Protein AF-0000000080637603 (afdb_homodimer)

Radius of gyration: 27.34 Å; Cα contacts (8 Å, |Δi|>4): 1068; chains: 2; bounding box: 61×84×50 Å

Sequence (676 aa):
MRGWVRVLRWGLFMALTVFFVWGAVLVGAAEVSPPRVWAALLRLLREGLPGPSRLGVTDRILLYVRLPRVLLAFLSGAVLAGAGAVYQGVFRNPMADPYVLGVSAGGALGTATAVFVLPGEWLPLSMMVGAFTGGAAALLLVYGIAGSVRSTATETLLLSGISVSLFLSALLSLLLTFVRDRVGSLVFWMMGSFSTADWDKVGVALGLVLGEVLLVVPWVRDLDVLSMGDETAVGLGVRVVRVRLYLLLVVSLAASGVVALCGPVGFVGLVVPHMVRRLLGARHVRVFTGGLWLGGMVMVAADTLARVALSPSELPVGVVTALVGVPFFVYLLRWRRGMRGWVRVLRWGLFMALTVFFVWGAVLVGAAEVSPPRVWAALLRLLREGLPGPSRLGVTDRILLYVRLPRVLLAFLSGAVLAGAGAVYQGVFRNPMADPYVLGVSAGGALGTATAVFVLPGEWLPLSMMVGAFTGGAAALLLVYGIAGSVRSTATETLLLSGISVSLFLSALLSLLLTFVRDRVGSLVFWMMGSFSTADWDKVGVALGLVLGEVLLVVPWVRDLDVLSMGDETAVGLGVRVVRVRLYLLLVVSLAASGVVALCGPVGFVGLVVPHMVRRLLGARHVRVFTGGLWLGGMVMVAADTLARVALSPSELPVGVVTALVGVPFFVYLLRWRRG

Solvent-accessible surface area (backbone atoms only — not comparable to full-atom values): 32691 Å² total; per-residue (Å²): 131,63,71,63,61,54,52,50,51,50,52,49,51,51,52,48,38,51,48,47,54,55,53,43,56,51,57,61,96,62,89,52,59,68,66,58,55,50,52,50,50,49,42,34,74,72,71,40,84,71,65,66,86,82,43,57,71,66,54,35,44,46,64,57,42,40,43,24,23,48,51,35,32,22,37,42,20,14,40,34,3,27,26,5,32,50,39,17,31,70,56,66,31,79,80,31,40,59,50,51,42,10,24,48,33,18,15,51,33,21,24,52,48,22,57,71,74,41,63,70,92,51,32,70,60,36,28,26,50,19,9,27,51,22,7,47,47,28,42,52,48,21,51,61,68,36,52,88,58,74,84,66,40,58,63,40,39,48,52,28,4,49,46,48,25,53,39,36,44,23,51,34,53,51,52,42,72,74,39,56,92,48,34,43,62,51,54,52,43,56,27,9,45,58,86,82,36,30,66,69,58,32,52,53,38,50,50,41,38,52,49,50,49,68,71,42,61,84,44,29,66,56,37,50,39,43,58,68,30,66,69,57,18,44,72,72,66,42,60,60,70,61,53,45,52,50,52,51,50,55,36,42,47,41,45,13,47,40,28,27,71,28,27,41,61,55,46,47,16,35,49,34,22,54,53,27,29,72,72,71,35,78,54,41,61,49,17,30,58,45,5,29,52,51,14,9,39,50,33,32,51,34,43,46,46,16,49,55,74,50,63,89,48,65,49,41,29,20,33,46,32,31,62,53,34,37,61,50,51,50,50,53,59,56,50,69,74,102,132,63,68,64,60,53,51,50,52,50,50,47,51,50,53,48,39,52,50,47,54,54,54,42,58,48,56,60,95,60,88,52,58,68,66,58,53,51,51,50,52,51,42,35,74,73,72,39,84,72,64,65,89,82,42,56,72,67,54,35,44,45,64,57,40,38,44,23,23,46,52,37,31,22,36,43,20,13,40,34,3,28,24,5,32,50,40,18,30,69,56,65,30,78,80,32,41,59,49,51,42,10,25,49,33,17,14,50,33,21,24,52,48,23,58,70,72,42,63,69,93,50,31,69,60,36,28,26,52,19,9,28,51,21,8,46,47,28,41,52,50,22,50,62,69,37,52,86,59,77,83,68,41,56,62,41,39,50,52,29,4,49,47,48,24,52,38,34,44,24,52,35,53,52,52,43,73,76,39,56,92,48,36,44,62,51,56,53,41,56,26,8,46,57,88,83,37,30,67,68,56,31,52,52,36,49,50,41,39,50,49,48,48,69,70,42,60,85,44,29,66,57,36,51,38,42,57,68,32,67,68,56,18,44,71,74,66,42,60,60,69,61,54,45,52,49,53,51,50,54,35,40,46,42,45,12,47,40,27,26,71,27,26,43,61,53,46,46,16,33,51,34,23,55,51,27,29,73,73,71,35,78,54,41,62,48,16,30,58,46,6,29,52,52,12,10,40,51,33,32,53,32,43,44,47,16,49,54,75,49,62,90,48,64,49,42,28,21,33,46,32,30,62,54,35,36,59,51,50,50,50,55,58,57,51,69,73,100

InterPro domains:
  IPR000522 ABC transporter, permease protein, BtuC-like [PF01032] (17-334)
  IPR000522 ABC transporter, permease protein, BtuC-like [PTHR30472] (9-336)
  IPR037294 ABC transporter, BtuC-like [G3DSA:1.10.3470.10] (5-338)
  IPR037294 ABC transporter, BtuC-like [SSF81345] (5-334)

Organism: Winmispira thermophila (strain ATCC 700085 / DSM 6578 / Z-1203) (NCBI:txid869211)

Secondary structure (DSSP, 8-state):
--HHHHHHHHHHHHHHHHHHHHHHHH-SSS---HHHHHHHHHHHHHH----GGGS-HHHHHIIIIIHHHHHHHHHHHHHHHHHHHHHHHHHT-TT--TTTTSHHHHHHHHHHHHHHHS-STTHHHHHHHHHHHHHHHHHHHHHHHHTT--SSHHHHHHHHHHHHHHHHHHHHHHHHTT-GGGHHHHHHHTT---TT--HHHHHHHHHHHHHHHHHHGGGHHHHHHHTT-HHHHHHTT--HHHHHHHHHHHHHHHHHHHHHHH----SHHHHHHHHHHHHH-S-HHHHHHHHHHHHHHHHHHHHHHHHHTTTTSPPPHHHHHHHHHHHHHHHHHHHTT-/--HHHHHHHHHHHHHHHHHHHHHHHH-SSS---HHHHHHHHHHHHHH----GGGS-HHHHHIIIIIHHHHHHHHHHHHHHHHHHHHHHHHHT-TT--TTTTSHHHHHHHHHHHHHHHS-STTHHHHHHHHHHHHHHHHHHHHHHHHTT--SSHHHHHHHHHHHHHHHHHHHHHHHHTT-GGGHHHHHHHTT---TT--HHHHHHHHHHHHHHHHHHGGGHHHHHHHTT-HHHHHHTT--HHHHHHHHHHHHHHHHHHHHHHH----SHHHHHHHHHHHHH-S-HHHHHHHHHHHHHHHHHHHHHHHHHTTTTSPPPHHHHHHHHHHHHHHHHHHHTT-

Structure (mmCIF, N/CA/C/O backbone):
data_AF-0000000080637603-model_v1
#
loop_
_entity.id
_entity.type
_entity.pdbx_description
1 polymer 'ABC-type transporter, integral membrane subunit'
#
loop_
_atom_site.group_PDB
_atom_site.id
_atom_site.type_symbol
_atom_site.label_atom_id
_atom_site.label_alt_id
_atom_site.label_comp_id
_atom_site.label_asym_id
_atom_site.label_entity_id
_atom_site.label_seq_id
_atom_site.pdbx_PDB_ins_code
_atom_site.Cartn_x
_atom_site.Cartn_y
_atom_site.Cartn_z
_atom_site.occupancy
_atom_site.B_iso_or_equiv
_atom_site.auth_seq_id
_atom_site.auth_comp_id
_atom_site.auth_asym_id
_atom_site.auth_atom_id
_atom_site.pdbx_PDB_model_num
ATOM 1 N N . MET A 1 1 ? 23.235 35.554 2.153 1 45.98 1 MET A N 1
ATOM 2 C CA . MET A 1 1 ? 21.875 36.077 2.064 1 45.98 1 MET A CA 1
ATOM 3 C C . MET A 1 1 ? 21.53 36.909 3.295 1 45.98 1 MET A C 1
ATOM 5 O O . MET A 1 1 ? 21.708 36.455 4.426 1 45.98 1 MET A O 1
ATOM 9 N N . ARG A 1 2 ? 21.39 38.145 3.18 1 58.28 2 ARG A N 1
ATOM 10 C CA . ARG A 1 2 ? 21.393 39.143 4.244 1 58.28 2 ARG A CA 1
ATOM 11 C C . ARG A 1 2 ? 20.224 38.927 5.2 1 58.28 2 ARG A C 1
ATOM 13 O O . ARG A 1 2 ? 19.186 38.39 4.808 1 58.28 2 ARG A O 1
ATOM 20 N N . GLY A 1 3 ? 20.336 38.914 6.416 1 59.1 3 GLY A N 1
ATOM 21 C CA . GLY A 1 3 ? 19.431 38.803 7.549 1 59.1 3 GLY A CA 1
ATOM 22 C C . GLY A 1 3 ? 18.051 39.365 7.267 1 59.1 3 GLY A C 1
ATOM 23 O O . GLY A 1 3 ? 17.041 38.756 7.626 1 59.1 3 GLY A O 1
ATOM 24 N N . TRP A 1 4 ? 17.886 40.379 6.621 1 61.03 4 TRP A N 1
ATOM 25 C CA . TRP A 1 4 ? 16.619 41.047 6.345 1 61.03 4 TRP A CA 1
ATOM 26 C C . TRP A 1 4 ? 15.784 40.243 5.354 1 61.03 4 TRP A C 1
ATOM 28 O O . TRP A 1 4 ? 14.555 40.209 5.453 1 61.03 4 TRP A O 1
ATOM 38 N N . VAL A 1 5 ? 16.408 39.66 4.398 1 62.67 5 VAL A N 1
ATOM 39 C CA . VAL A 1 5 ? 15.712 38.846 3.407 1 62.67 5 VAL A CA 1
ATOM 40 C C . VAL A 1 5 ? 15.073 37.637 4.087 1 62.67 5 VAL A C 1
ATOM 42 O O . VAL A 1 5 ? 13.971 37.222 3.722 1 62.67 5 VAL A O 1
ATOM 45 N N . ARG A 1 6 ? 15.792 37.303 5.114 1 71.39 6 ARG A N 1
ATOM 46 C CA . ARG A 1 6 ? 15.257 36.182 5.881 1 71.39 6 ARG A CA 1
ATOM 47 C C . ARG A 1 6 ? 14.002 36.59 6.644 1 71.39 6 ARG A C 1
ATOM 49 O O . ARG A 1 6 ? 13.019 35.846 6.676 1 71.39 6 ARG A O 1
ATOM 56 N N . VAL A 1 7 ? 13.992 37.742 7.204 1 66.4 7 VAL A N 1
ATOM 57 C CA . VAL A 1 7 ? 12.848 38.249 7.954 1 66.4 7 VAL A CA 1
ATOM 58 C C . VAL A 1 7 ? 11.673 38.486 7.008 1 66.4 7 VAL A C 1
ATOM 60 O O . VAL A 1 7 ? 10.527 38.177 7.343 1 66.4 7 VAL A O 1
ATOM 63 N N . LEU A 1 8 ? 11.913 38.944 5.879 1 70.25 8 LEU A N 1
ATOM 64 C CA . LEU A 1 8 ? 10.876 39.208 4.887 1 70.25 8 LEU A CA 1
ATOM 65 C C . LEU A 1 8 ? 10.24 37.908 4.406 1 70.25 8 LEU A C 1
ATOM 67 O O . LEU A 1 8 ? 9.024 37.841 4.213 1 70.25 8 LEU A O 1
ATOM 71 N N . ARG A 1 9 ? 11.073 36.969 4.246 1 75.59 9 ARG A N 1
ATOM 72 C CA . ARG A 1 9 ? 10.554 35.682 3.795 1 75.59 9 ARG A CA 1
ATOM 73 C C . ARG A 1 9 ? 9.637 35.063 4.844 1 75.59 9 ARG A C 1
ATOM 75 O O . ARG A 1 9 ? 8.563 34.553 4.516 1 75.59 9 ARG A O 1
ATOM 82 N N . TRP A 1 10 ? 10.007 35.223 6.028 1 76.74 10 TRP A N 1
ATOM 83 C CA . TRP A 1 10 ? 9.188 34.695 7.114 1 76.74 10 TRP A CA 1
ATOM 84 C C . TRP A 1 10 ? 7.892 35.486 7.253 1 76.74 10 TRP A C 1
ATOM 86 O O . TRP A 1 10 ? 6.829 34.911 7.5 1 76.74 10 TRP A O 1
ATOM 96 N N . GLY A 1 11 ? 8.048 36.79 7.146 1 74.16 11 GLY A N 1
ATOM 97 C CA . GLY A 1 11 ? 6.86 37.628 7.159 1 74.16 11 GLY A CA 1
ATOM 98 C C . GLY A 1 11 ? 5.876 37.283 6.057 1 74.16 11 GLY A C 1
ATOM 99 O O . GLY A 1 11 ? 4.666 37.238 6.29 1 74.16 11 GLY A O 1
ATOM 100 N N . LEU A 1 12 ? 6.42 37.014 4.942 1 74.82 12 LEU A N 1
ATOM 101 C CA . LEU A 1 12 ? 5.59 36.627 3.806 1 74.82 12 LEU A CA 1
ATOM 102 C C . LEU A 1 12 ? 4.931 35.274 4.05 1 74.82 12 LEU A C 1
ATOM 104 O O . LEU A 1 12 ? 3.755 35.084 3.73 1 74.82 12 LEU A O 1
ATOM 108 N N . PHE A 1 13 ? 5.699 34.45 4.671 1 75.41 13 PHE A N 1
ATOM 109 C CA . PHE A 1 13 ? 5.163 33.129 4.98 1 75.41 13 PHE A CA 1
ATOM 110 C C . PHE A 1 13 ? 4.002 33.232 5.962 1 75.41 13 PHE A C 1
ATOM 112 O O . PHE A 1 13 ? 2.973 32.577 5.785 1 75.41 13 PHE A O 1
ATOM 119 N N . MET A 1 14 ? 4.123 34.094 6.889 1 75 14 MET A N 1
ATOM 120 C CA . MET A 1 14 ? 3.074 34.288 7.886 1 75 14 MET A CA 1
ATOM 121 C C . MET A 1 14 ? 1.843 34.936 7.26 1 75 14 MET A C 1
ATOM 123 O O . MET A 1 14 ? 0.713 34.538 7.549 1 75 14 MET A O 1
ATOM 127 N N . ALA A 1 15 ? 2.123 35.931 6.444 1 78.81 15 ALA A N 1
ATOM 128 C CA . ALA A 1 15 ? 1.02 36.615 5.773 1 78.81 15 ALA A CA 1
ATOM 129 C C . ALA A 1 15 ? 0.254 35.659 4.864 1 78.81 15 ALA A C 1
ATOM 131 O O . ALA A 1 15 ? -0.979 35.69 4.818 1 78.81 15 ALA A O 1
ATOM 132 N N . LEU A 1 16 ? 0.964 34.824 4.222 1 81.04 16 LEU A N 1
ATOM 133 C CA . LEU A 1 16 ? 0.345 33.847 3.333 1 81.04 16 LEU A CA 1
ATOM 134 C C . LEU A 1 16 ? -0.478 32.836 4.125 1 81.04 16 LEU A C 1
ATOM 136 O O . LEU A 1 16 ? -1.546 32.412 3.678 1 81.04 16 LEU A O 1
ATOM 140 N N . THR A 1 17 ? 0.026 32.519 5.24 1 80.28 17 THR A N 1
ATOM 141 C CA . THR A 1 17 ? -0.702 31.599 6.107 1 80.28 17 THR A CA 1
ATOM 142 C C . THR A 1 17 ? -2.053 32.186 6.506 1 80.28 17 THR A C 1
ATOM 144 O O . THR A 1 17 ? -3.08 31.51 6.42 1 80.28 17 THR A O 1
ATOM 147 N N . VAL A 1 18 ? -2.002 33.447 6.928 1 76.53 18 VAL A N 1
ATOM 148 C CA . VAL A 1 18 ? -3.226 34.129 7.336 1 76.53 18 VAL A CA 1
ATOM 149 C C . VAL A 1 18 ? -4.192 34.205 6.156 1 76.53 18 VAL A C 1
ATOM 151 O O . VAL A 1 18 ? -5.394 33.976 6.314 1 76.53 18 VAL A O 1
ATOM 154 N N . PHE A 1 19 ? -3.628 34.45 5.044 1 78.06 19 PHE A N 1
ATOM 155 C CA . PHE A 1 19 ? -4.43 34.538 3.829 1 78.06 19 PHE A CA 1
ATOM 156 C C . PHE A 1 19 ? -5.088 33.199 3.517 1 78.06 19 PHE A C 1
ATOM 158 O O . PHE A 1 19 ? -6.282 33.145 3.213 1 78.06 19 PHE A O 1
ATOM 165 N N . PHE A 1 20 ? -4.411 32.132 3.649 1 78.25 20 PHE A N 1
ATOM 166 C CA . PHE A 1 20 ? -4.937 30.811 3.323 1 78.25 20 PHE A CA 1
ATOM 167 C C . PHE A 1 20 ? -5.977 30.375 4.347 1 78.25 20 PHE A C 1
ATOM 169 O O . PHE A 1 20 ? -7.018 29.823 3.986 1 78.25 20 PHE A O 1
ATOM 176 N N . VAL A 1 21 ? -5.698 30.661 5.541 1 79.27 21 VAL A N 1
ATOM 177 C CA . VAL A 1 21 ? -6.628 30.286 6.6 1 79.27 21 VAL A CA 1
ATOM 178 C C . VAL A 1 21 ? -7.915 31.097 6.469 1 79.27 21 VAL A C 1
ATOM 180 O O . VAL A 1 21 ? -9.014 30.539 6.498 1 79.27 21 VAL A O 1
ATOM 183 N N . TRP A 1 22 ? -7.699 32.379 6.277 1 77.8 22 TRP A N 1
ATOM 184 C CA . TRP A 1 22 ? -8.841 33.273 6.12 1 77.8 22 TRP A CA 1
ATOM 185 C C . TRP A 1 22 ? -9.654 32.905 4.883 1 77.8 22 TRP A C 1
ATOM 187 O O . TRP A 1 22 ? -10.882 32.807 4.946 1 77.8 22 TRP A O 1
ATOM 197 N N . GLY A 1 23 ? -9.032 32.711 3.796 1 80.09 23 GLY A N 1
ATOM 198 C CA . GLY A 1 23 ? -9.704 32.338 2.562 1 80.09 23 GLY A CA 1
ATOM 199 C C . GLY A 1 23 ? -10.451 31.021 2.664 1 80.09 23 GLY A C 1
ATOM 200 O O . GLY A 1 23 ? -11.544 30.877 2.113 1 80.09 23 GLY A O 1
ATOM 201 N N . ALA A 1 24 ? -9.908 30.155 3.404 1 83.46 24 ALA A N 1
ATOM 202 C CA . ALA A 1 24 ? -10.504 28.828 3.535 1 83.46 24 ALA A CA 1
ATOM 203 C C . ALA A 1 24 ? -11.771 28.877 4.384 1 83.46 24 ALA A C 1
ATOM 205 O O . ALA A 1 24 ? -12.699 28.092 4.171 1 83.46 24 ALA A O 1
ATOM 206 N N . VAL A 1 25 ? -11.772 29.784 5.305 1 77.94 25 VAL A N 1
ATOM 207 C CA . VAL A 1 25 ? -12.945 29.917 6.163 1 77.94 25 VAL A CA 1
ATOM 208 C C . VAL A 1 25 ? -14.112 30.485 5.359 1 77.94 25 VAL A C 1
ATOM 210 O O . VAL A 1 25 ? -15.274 30.179 5.638 1 77.94 25 VAL A O 1
ATOM 213 N N . LEU A 1 26 ? -13.765 31.218 4.338 1 78.05 26 LEU A N 1
ATOM 214 C CA . LEU A 1 26 ? -14.777 31.87 3.514 1 78.05 26 LEU A CA 1
ATOM 215 C C . LEU A 1 26 ? -15.42 30.874 2.554 1 78.05 26 LEU A C 1
ATOM 217 O O . LEU A 1 26 ? -16.546 31.084 2.098 1 78.05 26 LEU A O 1
ATOM 221 N N . VAL A 1 27 ? -14.711 29.818 2.294 1 76.43 27 VAL A N 1
ATOM 222 C CA . VAL A 1 27 ? -15.159 28.876 1.274 1 76.43 27 VAL A CA 1
ATOM 223 C C . VAL A 1 27 ? -15.932 27.734 1.929 1 76.43 27 VAL A C 1
ATOM 225 O O . VAL A 1 27 ? -15.448 27.111 2.876 1 76.43 27 VAL A O 1
ATOM 228 N N . GLY A 1 28 ? -17.126 27.541 1.617 1 66.59 28 GLY A N 1
ATOM 229 C CA . GLY A 1 28 ? -17.96 26.46 2.119 1 66.59 28 GLY A CA 1
ATOM 230 C C . GLY A 1 28 ? -19.332 26.415 1.473 1 66.59 28 GLY A C 1
ATOM 231 O O . GLY A 1 28 ? -19.613 27.179 0.547 1 66.59 28 GLY A O 1
ATOM 232 N N . ALA A 1 29 ? -20.053 25.464 1.882 1 62.31 29 ALA A N 1
ATOM 233 C CA . ALA A 1 29 ? -21.38 25.24 1.314 1 62.31 29 ALA A CA 1
ATOM 234 C C . ALA A 1 29 ? -22.286 26.446 1.545 1 62.31 29 ALA A C 1
ATOM 236 O O . ALA A 1 29 ? -23.112 26.782 0.693 1 62.31 29 ALA A O 1
ATOM 237 N N . ALA A 1 30 ? -22.088 27.092 2.753 1 61.88 30 ALA A N 1
ATOM 238 C CA . ALA A 1 30 ? -22.91 28.261 3.053 1 61.88 30 ALA A CA 1
ATOM 239 C C . ALA A 1 30 ? -22.173 29.552 2.709 1 61.88 30 ALA A C 1
ATOM 241 O O . ALA A 1 30 ? -20.973 29.677 2.966 1 61.88 30 ALA A O 1
ATOM 242 N N . GLU A 1 31 ? -22.836 30.312 1.933 1 67.34 31 GLU A N 1
ATOM 243 C CA . GLU A 1 31 ? -22.239 31.595 1.574 1 67.34 31 GLU A CA 1
ATOM 244 C C . GLU A 1 31 ? -22.117 32.507 2.791 1 67.34 31 GLU A C 1
ATOM 246 O O . GLU A 1 31 ? -23.083 32.692 3.535 1 67.34 31 GLU A O 1
ATOM 251 N N . VAL A 1 32 ? -20.955 32.773 3.181 1 69.05 32 VAL A N 1
ATOM 252 C CA . VAL A 1 32 ? -20.735 33.708 4.279 1 69.05 32 VAL A CA 1
ATOM 253 C C . VAL A 1 32 ? -19.974 34.931 3.771 1 69.05 32 VAL A C 1
ATOM 255 O O . VAL A 1 32 ? -19.026 34.801 2.993 1 69.05 32 VAL A O 1
ATOM 258 N N . SER A 1 33 ? -20.552 36.074 4.053 1 74.12 33 SER A N 1
ATOM 259 C CA . SER A 1 33 ? -19.919 37.322 3.64 1 74.12 33 SER A CA 1
ATOM 260 C C . SER A 1 33 ? -18.578 37.519 4.339 1 74.12 33 SER A C 1
ATOM 262 O O . SER A 1 33 ? -18.414 37.133 5.498 1 74.12 33 SER A O 1
ATOM 264 N N . PRO A 1 34 ? -17.654 38.006 3.615 1 74.32 34 PRO A N 1
ATOM 265 C CA . PRO A 1 34 ? -16.301 38.198 4.143 1 74.32 34 PRO A CA 1
ATOM 266 C C . PRO A 1 34 ? -16.277 39.054 5.407 1 74.32 34 PRO A C 1
ATOM 268 O O . PRO A 1 34 ? -15.57 38.729 6.364 1 74.32 34 PRO A O 1
ATOM 271 N N . PRO A 1 35 ? -17.094 40.042 5.488 1 70.63 35 PRO A N 1
ATOM 272 C CA . PRO A 1 35 ? -17.054 40.851 6.708 1 70.63 35 PRO A CA 1
ATOM 273 C C . PRO A 1 35 ? -17.54 40.089 7.938 1 70.63 35 PRO A C 1
ATOM 275 O O . PRO A 1 35 ? -17.054 40.325 9.047 1 70.63 35 PRO A O 1
ATOM 278 N N . ARG A 1 36 ? -18.45 39.265 7.682 1 73.2 36 ARG A N 1
ATOM 279 C CA . ARG A 1 36 ? -18.996 38.498 8.797 1 73.2 36 ARG A CA 1
ATOM 280 C C . ARG A 1 36 ? -17.96 37.527 9.353 1 73.2 36 ARG A C 1
ATOM 282 O O . ARG A 1 36 ? -17.886 37.317 10.566 1 73.2 36 ARG A O 1
ATOM 289 N N . VAL A 1 37 ? -17.204 37.005 8.492 1 73.78 37 VAL A N 1
ATOM 290 C CA . VAL A 1 37 ? -16.15 36.092 8.922 1 73.78 37 VAL A CA 1
ATOM 291 C C . VAL A 1 37 ? -15.121 36.848 9.759 1 73.78 37 VAL A C 1
ATOM 293 O O . VAL A 1 37 ? -14.692 36.367 10.811 1 73.78 37 VAL A O 1
ATOM 296 N N . TRP A 1 38 ? -14.817 37.976 9.299 1 75.24 38 TRP A N 1
ATOM 297 C CA . TRP A 1 38 ? -13.834 38.786 10.011 1 75.24 38 TRP A CA 1
ATOM 298 C C . TRP A 1 38 ? -14.347 39.175 11.393 1 75.24 38 TRP A C 1
ATOM 300 O O . TRP A 1 38 ? -13.604 39.116 12.376 1 75.24 38 TRP A O 1
ATOM 310 N N . ALA A 1 39 ? -15.599 39.566 11.437 1 72.95 39 ALA A N 1
ATOM 311 C CA . ALA A 1 39 ? -16.205 39.96 12.707 1 72.95 39 ALA A CA 1
ATOM 312 C C . ALA A 1 39 ? -16.243 38.787 13.683 1 72.95 39 ALA A C 1
ATOM 314 O O . ALA A 1 39 ? -15.992 38.958 14.878 1 72.95 39 ALA A O 1
ATOM 315 N N . ALA A 1 40 ? -16.509 37.739 13.122 1 72.75 40 ALA A N 1
ATOM 316 C CA . ALA A 1 40 ? -16.596 36.545 13.958 1 72.75 40 ALA A CA 1
ATOM 317 C C . ALA A 1 40 ? -15.226 36.163 14.513 1 72.75 40 ALA A C 1
ATOM 319 O O . ALA A 1 40 ? -15.1 35.818 15.69 1 72.75 40 ALA A O 1
ATOM 320 N N . LEU A 1 41 ? -14.21 36.3 13.72 1 74.58 41 LEU A N 1
ATOM 321 C CA . LEU A 1 41 ? -12.852 35.965 14.135 1 74.58 41 LEU A CA 1
ATOM 322 C C . LEU A 1 41 ? -12.345 36.951 15.182 1 74.58 41 LEU A C 1
ATOM 324 O O . LEU A 1 41 ? -11.704 36.552 16.157 1 74.58 41 LEU A O 1
ATOM 328 N N . LEU A 1 42 ? -12.667 38.163 14.905 1 71.5 42 LEU A N 1
ATOM 329 C CA . LEU A 1 42 ? -12.258 39.19 15.856 1 71.5 42 LEU A CA 1
ATOM 330 C C . LEU A 1 42 ? -12.966 39.005 17.194 1 71.5 42 LEU A C 1
ATOM 332 O O . LEU A 1 42 ? -12.366 39.21 18.252 1 71.5 42 LEU A O 1
ATOM 336 N N . ARG A 1 43 ? -14.21 38.653 17.106 1 71.26 43 ARG A N 1
ATOM 337 C CA . ARG A 1 43 ? -14.962 38.406 18.332 1 71.26 43 ARG A CA 1
ATOM 338 C C . ARG A 1 43 ? -14.377 37.227 19.104 1 71.26 43 ARG A C 1
ATOM 340 O O . ARG A 1 43 ? -14.289 37.266 20.333 1 71.26 43 ARG A O 1
ATOM 347 N N . LEU A 1 44 ? -14.029 36.288 18.373 1 73.29 44 LEU A N 1
ATOM 348 C CA . LEU A 1 44 ? -13.42 35.116 18.992 1 73.29 44 LEU A CA 1
ATOM 349 C C . LEU A 1 44 ? -12.124 35.49 19.704 1 73.29 44 LEU A C 1
ATOM 351 O O . LEU A 1 44 ? -11.866 35.025 20.817 1 73.29 44 LEU A O 1
ATOM 355 N N . LEU A 1 45 ? -11.338 36.279 19.038 1 68.47 45 LEU A N 1
ATOM 356 C CA . LEU A 1 45 ? -10.055 36.695 19.596 1 68.47 45 LEU A CA 1
ATOM 357 C C . LEU A 1 45 ? -10.256 37.575 20.825 1 68.47 45 LEU A C 1
ATOM 359 O O . LEU A 1 45 ? -9.495 37.483 21.791 1 68.47 45 LEU A O 1
ATOM 363 N N . ARG A 1 46 ? -11.348 38.354 20.843 1 67.1 46 ARG A N 1
ATOM 364 C CA . ARG A 1 46 ? -11.569 39.333 21.902 1 67.1 46 ARG A CA 1
ATOM 365 C C . ARG A 1 46 ? -12.359 38.724 23.055 1 67.1 46 ARG A C 1
ATOM 367 O O . ARG A 1 46 ? -12.056 38.975 24.223 1 67.1 46 ARG A O 1
ATOM 374 N N . GLU A 1 47 ? -13.365 37.971 22.661 1 71.88 47 GLU A N 1
ATOM 375 C CA . GLU A 1 47 ? -14.309 37.545 23.69 1 71.88 47 GLU A CA 1
ATOM 376 C C . GLU A 1 47 ? -14.221 36.041 23.931 1 71.88 47 GLU A C 1
ATOM 378 O O . GLU A 1 47 ? -14.808 35.524 24.884 1 71.88 47 GLU A O 1
ATOM 383 N N . GLY A 1 48 ? -13.36 35.431 23.227 1 74.23 48 GLY A N 1
ATOM 384 C CA . GLY A 1 48 ? -13.33 33.982 23.347 1 74.23 48 GLY A CA 1
ATOM 385 C C . GLY A 1 48 ? -14.48 33.3 22.631 1 74.23 48 GLY A C 1
ATOM 386 O O . GLY A 1 48 ? -15.259 33.953 21.933 1 74.23 48 GLY A O 1
ATOM 387 N N . LEU A 1 49 ? -14.608 32.006 22.755 1 73.06 49 LEU A N 1
ATOM 388 C CA . LEU A 1 49 ? -15.625 31.22 22.066 1 73.06 49 LEU A CA 1
ATOM 389 C C . LEU A 1 49 ? -16.965 31.31 22.789 1 73.06 49 LEU A C 1
ATOM 391 O O . LEU A 1 49 ? -17.089 30.863 23.932 1 73.06 49 LEU A O 1
ATOM 395 N N . PRO A 1 50 ? -17.843 32.025 22.205 1 73.14 50 PRO A N 1
ATOM 396 C CA . PRO A 1 50 ? -19.147 32.095 22.868 1 73.14 50 PRO A CA 1
ATOM 397 C C . PRO A 1 50 ? -19.893 30.763 22.844 1 73.14 50 PRO A C 1
ATOM 399 O O . PRO A 1 50 ? -19.591 29.896 22.021 1 73.14 50 PRO A O 1
ATOM 402 N N . GLY A 1 51 ? -20.716 30.5 23.786 1 76.09 51 GLY A N 1
ATOM 403 C CA . GLY A 1 51 ? -21.577 29.329 23.775 1 76.09 51 GLY A CA 1
ATOM 404 C C . GLY A 1 51 ? -22.463 29.251 22.545 1 76.09 51 GLY A C 1
ATOM 405 O O . GLY A 1 51 ? -22.925 30.277 22.041 1 76.09 51 GLY A O 1
ATOM 406 N N . PRO A 1 52 ? -22.581 28.168 21.892 1 73.35 52 PRO A N 1
ATOM 407 C CA . PRO A 1 52 ? -23.32 27.999 20.638 1 73.35 52 PRO A CA 1
ATOM 408 C C . PRO A 1 52 ? -24.765 28.483 20.736 1 73.35 52 PRO A C 1
ATOM 410 O O . PRO A 1 52 ? -25.346 28.907 19.734 1 73.35 52 PRO A O 1
ATOM 413 N N . SER A 1 53 ? -25.35 28.386 21.841 1 74.25 53 SER A N 1
ATOM 414 C CA . SER A 1 53 ? -26.759 28.726 22.01 1 74.25 53 SER A CA 1
ATOM 415 C C . SER A 1 53 ? -26.988 30.226 21.856 1 74.25 53 SER A C 1
ATOM 417 O O . SER A 1 53 ? -28.107 30.663 21.579 1 74.25 53 SER A O 1
ATOM 419 N N . ARG A 1 54 ? -26.058 31.019 21.836 1 75.38 54 ARG A N 1
ATOM 420 C CA . ARG A 1 54 ? -26.205 32.47 21.816 1 75.38 54 ARG A CA 1
ATOM 421 C C . ARG A 1 54 ? -25.895 33.034 20.434 1 75.38 54 ARG A C 1
ATOM 423 O O . ARG A 1 54 ? -25.891 34.251 20.24 1 75.38 54 ARG A O 1
ATOM 430 N N . LEU A 1 55 ? -25.688 32.008 19.587 1 77 55 LEU A N 1
ATOM 431 C CA . LEU A 1 55 ? -25.223 32.457 18.279 1 77 55 LEU A CA 1
ATOM 432 C C . LEU A 1 55 ? -26.25 32.14 17.198 1 77 55 LEU A C 1
ATOM 434 O O . LEU A 1 55 ? -27.017 31.182 17.326 1 77 55 LEU A O 1
ATOM 438 N N . GLY A 1 56 ? -26.398 33.04 16.263 1 78.42 56 GLY A N 1
ATOM 439 C CA . GLY A 1 56 ? -27.187 32.744 15.078 1 78.42 56 GLY A CA 1
ATOM 440 C C . GLY A 1 56 ? -26.654 31.565 14.286 1 78.42 56 GLY A C 1
ATOM 441 O O . GLY A 1 56 ? -25.526 31.121 14.508 1 78.42 56 GLY A O 1
ATOM 442 N N . VAL A 1 57 ? -27.443 31.027 13.442 1 79.62 57 VAL A N 1
ATOM 443 C CA . VAL A 1 57 ? -27.136 29.828 12.669 1 79.62 57 VAL A CA 1
ATOM 444 C C . VAL A 1 57 ? -25.841 30.035 11.887 1 79.62 57 VAL A C 1
ATOM 446 O O . VAL A 1 57 ? -24.959 29.173 11.896 1 79.62 57 VAL A O 1
ATOM 449 N N . THR A 1 58 ? -25.665 31.102 11.244 1 78.65 58 THR A N 1
ATOM 450 C CA . THR A 1 58 ? -24.493 31.384 10.422 1 78.65 58 THR A CA 1
ATOM 451 C C . THR A 1 58 ? -23.234 31.452 11.281 1 78.65 58 THR A C 1
ATOM 453 O O . THR A 1 58 ? -22.192 30.907 10.91 1 78.65 58 THR A O 1
ATOM 456 N N . ASP A 1 59 ? -23.362 32.077 12.406 1 79.54 59 ASP A N 1
ATOM 457 C CA . ASP A 1 59 ? -22.224 32.203 13.31 1 79.54 59 ASP A CA 1
ATOM 458 C C . ASP A 1 59 ? -21.842 30.849 13.905 1 79.54 59 ASP A C 1
ATOM 460 O O . ASP A 1 59 ? -20.664 30.581 14.147 1 79.54 59 ASP A O 1
ATOM 464 N N . ARG A 1 60 ? -22.846 30.115 14.079 1 82.82 60 ARG A N 1
ATOM 465 C CA . ARG A 1 60 ? -22.591 28.779 14.61 1 82.82 60 ARG A CA 1
ATOM 466 C C . ARG A 1 60 ? -21.833 27.925 13.6 1 82.82 60 ARG A C 1
ATOM 468 O O . ARG A 1 60 ? -20.916 27.187 13.968 1 82.82 60 ARG A O 1
ATOM 475 N N . ILE A 1 61 ? -22.194 28.049 12.382 1 83.67 61 ILE A N 1
ATOM 476 C CA . ILE A 1 61 ? -21.522 27.302 11.324 1 83.67 61 ILE A CA 1
ATOM 477 C C . ILE A 1 61 ? -20.083 27.791 11.18 1 83.67 61 ILE A C 1
ATOM 479 O O . ILE A 1 61 ? -19.154 26.986 11.077 1 83.67 61 ILE A O 1
ATOM 483 N N . LEU A 1 62 ? -19.884 29.054 11.276 1 84.26 62 LEU A N 1
ATOM 484 C CA . LEU A 1 62 ? -18.565 29.649 11.091 1 84.26 62 LEU A CA 1
ATOM 485 C C . LEU A 1 62 ? -17.641 29.292 12.251 1 84.26 62 LEU A C 1
ATOM 487 O O . LEU A 1 62 ? -16.503 28.869 12.036 1 84.26 62 LEU A O 1
ATOM 491 N N . LEU A 1 63 ? -18.145 29.379 13.464 1 85.34 63 LEU A N 1
ATOM 492 C CA . LEU A 1 63 ? -17.287 29.301 14.641 1 85.34 63 LEU A CA 1
ATOM 493 C C . LEU A 1 63 ? -17.158 27.86 15.125 1 85.34 63 LEU A C 1
ATOM 495 O O . LEU A 1 63 ? -16.175 27.507 15.78 1 85.34 63 LEU A O 1
ATOM 499 N N . TYR A 1 64 ? -18.152 27.037 14.776 1 88.6 64 TYR A N 1
ATOM 500 C CA . TYR A 1 64 ? -18.138 25.709 15.38 1 88.6 64 TYR A CA 1
ATOM 501 C C . TYR A 1 64 ? -17.978 24.629 14.318 1 88.6 64 TYR A C 1
ATOM 503 O O . TYR A 1 64 ? -17.786 23.454 14.642 1 88.6 64 TYR A O 1
ATOM 511 N N . VAL A 1 65 ? -17.934 25.009 13.106 1 88.6 65 VAL A N 1
ATOM 512 C CA . VAL A 1 65 ? -17.785 24.012 12.051 1 88.6 65 VAL A CA 1
ATOM 513 C C . VAL A 1 65 ? -16.609 24.384 11.151 1 88.6 65 VAL A C 1
ATOM 515 O O . VAL A 1 65 ? -15.608 23.665 11.097 1 88.6 65 VAL A O 1
ATOM 518 N N . ARG A 1 66 ? -16.608 25.578 10.639 1 90.14 66 ARG A N 1
ATOM 519 C CA . ARG A 1 66 ? -15.627 25.953 9.625 1 90.14 66 ARG A CA 1
ATOM 520 C C . ARG A 1 66 ? -14.279 26.276 10.26 1 90.14 66 ARG A C 1
ATOM 522 O O . ARG A 1 66 ? -13.239 25.803 9.796 1 90.14 66 ARG A O 1
ATOM 529 N N . LEU A 1 67 ? -14.32 27.072 11.278 1 90 67 LEU A N 1
ATOM 530 C CA . LEU A 1 67 ? -13.075 27.534 11.881 1 90 67 LEU A CA 1
ATOM 531 C C . LEU A 1 67 ? -12.307 26.371 12.502 1 90 67 LEU A C 1
ATOM 533 O O . LEU A 1 67 ? -11.109 26.212 12.258 1 90 67 LEU A O 1
ATOM 537 N N . PRO A 1 68 ? -12.975 25.498 13.282 1 93.42 68 PRO A N 1
ATOM 538 C CA . PRO A 1 68 ? -12.23 24.358 13.82 1 93.42 68 PRO A CA 1
ATOM 539 C C . PRO A 1 68 ? -11.652 23.461 12.727 1 93.42 68 PRO A C 1
ATOM 541 O O . PRO A 1 68 ? -10.545 22.938 12.874 1 93.42 68 PRO A O 1
ATOM 544 N N . ARG A 1 69 ? -12.34 23.308 11.687 1 95.14 69 ARG A N 1
ATOM 545 C CA . ARG A 1 69 ? -11.885 22.466 10.585 1 95.14 69 ARG A CA 1
ATOM 546 C C . ARG A 1 69 ? -10.627 23.04 9.94 1 95.14 69 ARG A C 1
ATOM 548 O O . ARG A 1 69 ? -9.651 22.32 9.721 1 95.14 69 ARG A O 1
ATOM 555 N N . VAL A 1 70 ? -10.631 24.322 9.705 1 94.77 70 VAL A N 1
ATOM 556 C CA . VAL A 1 70 ? -9.502 24.978 9.054 1 94.77 70 VAL A CA 1
ATOM 557 C C . VAL A 1 70 ? -8.282 24.94 9.973 1 94.77 70 VAL A C 1
ATOM 559 O O . VAL A 1 70 ? -7.166 24.672 9.522 1 94.77 70 VAL A O 1
ATOM 562 N N . LEU A 1 71 ? -8.514 25.195 11.206 1 93.85 71 LEU A N 1
ATOM 563 C CA . LEU A 1 71 ? -7.41 25.191 12.161 1 93.85 71 LEU A CA 1
ATOM 564 C C . LEU A 1 71 ? -6.845 23.785 12.332 1 93.85 71 LEU A C 1
ATOM 566 O O . LEU A 1 71 ? -5.627 23.607 12.411 1 93.85 71 LEU A O 1
ATOM 570 N N . LEU A 1 72 ? -7.75 22.826 12.368 1 97.49 72 LEU A N 1
ATOM 571 C CA . LEU A 1 72 ? -7.297 21.444 12.492 1 97.49 72 LEU A CA 1
ATOM 572 C C . LEU A 1 72 ? -6.474 21.031 11.277 1 97.49 72 LEU A C 1
ATOM 574 O O . LEU A 1 72 ? -5.439 20.376 11.416 1 97.49 72 LEU A O 1
ATOM 578 N N . ALA A 1 73 ? -6.923 21.406 10.146 1 97.61 73 ALA A N 1
ATOM 579 C CA . ALA A 1 73 ? -6.177 21.126 8.922 1 97.61 73 ALA A CA 1
ATOM 580 C C . ALA A 1 73 ? -4.793 21.769 8.964 1 97.61 73 ALA A C 1
ATOM 582 O O . ALA A 1 73 ? -3.791 21.12 8.656 1 97.61 73 ALA A O 1
ATOM 583 N N . PHE A 1 74 ? -4.728 22.982 9.359 1 96.39 74 PHE A N 1
ATOM 584 C CA . PHE A 1 74 ? -3.465 23.709 9.423 1 96.39 74 PHE A CA 1
ATOM 585 C C . PHE A 1 74 ? -2.498 23.029 10.385 1 96.39 74 PHE A C 1
ATOM 587 O O . PHE A 1 74 ? -1.344 22.773 10.035 1 96.39 74 PHE A O 1
ATOM 594 N N . LEU A 1 75 ? -2.998 22.761 11.533 1 97.79 75 LEU A N 1
ATOM 595 C CA . LEU A 1 75 ? -2.145 22.193 12.57 1 97.79 75 LEU A CA 1
ATOM 596 C C . LEU A 1 75 ? -1.697 20.785 12.194 1 97.79 75 LEU A C 1
ATOM 598 O O . LEU A 1 75 ? -0.551 20.405 12.446 1 97.79 75 LEU A O 1
ATOM 602 N N . SER A 1 76 ? -2.581 19.981 11.594 1 98.41 76 SER A N 1
ATOM 603 C CA . SER A 1 76 ? -2.221 18.638 11.152 1 98.41 76 SER A CA 1
ATOM 604 C C . SER A 1 76 ? -1.154 18.682 10.063 1 98.41 76 SER A C 1
ATOM 606 O O . SER A 1 76 ? -0.203 17.898 10.086 1 98.41 76 SER A O 1
ATOM 608 N N . GLY A 1 77 ? -1.33 19.614 9.152 1 97.93 77 GLY A N 1
ATOM 609 C CA . GLY A 1 77 ? -0.32 19.796 8.121 1 97.93 77 GLY A CA 1
ATOM 610 C C . GLY A 1 77 ? 1.03 20.211 8.674 1 97.93 77 GLY A C 1
ATOM 611 O O . GLY A 1 77 ? 2.07 19.762 8.189 1 97.93 77 GLY A O 1
ATOM 612 N N . ALA A 1 78 ? 0.966 21.036 9.647 1 97.48 78 ALA A N 1
ATOM 613 C CA . ALA A 1 78 ? 2.19 21.481 10.308 1 97.48 78 ALA A CA 1
ATOM 614 C C . ALA A 1 78 ? 2.936 20.305 10.931 1 97.48 78 ALA A C 1
ATOM 616 O O . ALA A 1 78 ? 4.141 20.146 10.725 1 97.48 78 ALA A O 1
ATOM 617 N N . VAL A 1 79 ? 2.209 19.503 11.623 1 98.61 79 VAL A N 1
ATOM 618 C CA . VAL A 1 79 ? 2.812 18.359 12.299 1 98.61 79 VAL A CA 1
ATOM 619 C C . VAL A 1 79 ? 3.425 17.414 11.268 1 98.61 79 VAL A C 1
ATOM 621 O O . VAL A 1 79 ? 4.57 16.981 11.417 1 98.61 79 VAL A O 1
ATOM 624 N N . LEU A 1 80 ? 2.717 17.136 10.238 1 98.3 80 LEU A N 1
ATOM 625 C CA . LEU A 1 80 ? 3.176 16.171 9.245 1 98.3 80 LEU A CA 1
ATOM 626 C C . LEU A 1 80 ? 4.392 16.702 8.493 1 98.3 80 LEU A C 1
ATOM 628 O O . LEU A 1 80 ? 5.338 15.956 8.228 1 98.3 80 LEU A O 1
ATOM 632 N N . ALA A 1 81 ? 4.371 17.928 8.127 1 97.92 81 ALA A N 1
ATOM 633 C CA . ALA A 1 81 ? 5.507 18.521 7.427 1 97.92 81 ALA A CA 1
ATOM 634 C C . ALA A 1 81 ? 6.74 18.569 8.325 1 97.92 81 ALA A C 1
ATOM 636 O O . ALA A 1 81 ? 7.855 18.297 7.874 1 97.92 81 ALA A O 1
ATOM 637 N N . GLY A 1 82 ? 6.513 18.976 9.532 1 97.81 82 GLY A N 1
ATOM 638 C CA . GLY A 1 82 ? 7.617 18.94 10.478 1 97.81 82 GLY A CA 1
ATOM 639 C C . GLY A 1 82 ? 8.197 17.551 10.665 1 97.81 82 GLY A C 1
ATOM 640 O O . GLY A 1 82 ? 9.418 17.378 10.671 1 97.81 82 GLY A O 1
ATOM 641 N N . ALA A 1 83 ? 7.33 16.577 10.829 1 98.14 83 ALA A N 1
ATOM 642 C CA . ALA A 1 83 ? 7.768 15.189 10.951 1 98.14 83 ALA A CA 1
ATOM 643 C C . ALA A 1 83 ? 8.536 14.745 9.709 1 98.14 83 ALA A C 1
ATOM 645 O O . ALA A 1 83 ? 9.556 14.06 9.815 1 98.14 83 ALA A O 1
ATOM 646 N N . GLY A 1 84 ? 8.013 15.14 8.599 1 97.04 84 GLY A N 1
ATOM 647 C CA . GLY A 1 84 ? 8.696 14.825 7.355 1 97.04 84 GLY A CA 1
ATOM 648 C C . GLY A 1 84 ? 10.113 15.365 7.299 1 97.04 84 GLY A C 1
ATOM 649 O O . GLY A 1 84 ? 11.033 14.666 6.869 1 97.04 84 GLY A O 1
ATOM 650 N N . ALA A 1 85 ? 10.315 16.564 7.69 1 96.99 85 ALA A N 1
ATOM 651 C CA . ALA A 1 85 ? 11.638 17.181 7.715 1 96.99 85 ALA A CA 1
ATOM 652 C C . ALA A 1 85 ? 12.602 16.38 8.585 1 96.99 85 ALA A C 1
ATOM 654 O O . ALA A 1 85 ? 13.756 16.162 8.206 1 96.99 85 ALA A O 1
ATOM 655 N N . VAL A 1 86 ? 12.133 15.957 9.691 1 97.01 86 VAL A N 1
ATOM 656 C CA . VAL A 1 86 ? 12.966 15.202 10.62 1 97.01 86 VAL A CA 1
ATOM 657 C C . VAL A 1 86 ? 13.287 13.83 10.03 1 97.01 86 VAL A C 1
ATOM 659 O O . VAL A 1 86 ? 14.438 13.388 10.061 1 97.01 86 VAL A O 1
ATOM 662 N N . TYR A 1 87 ? 12.262 13.182 9.477 1 95.35 87 TYR A N 1
ATOM 663 C CA . TYR A 1 87 ? 12.47 11.878 8.857 1 95.35 87 TYR A CA 1
ATOM 664 C C . TYR A 1 87 ? 13.525 11.958 7.76 1 95.35 87 TYR A C 1
ATOM 666 O O . TYR A 1 87 ? 14.434 11.127 7.702 1 95.35 87 TYR A O 1
ATOM 674 N N . GLN A 1 88 ? 13.368 12.914 6.942 1 93.45 88 GLN A N 1
ATOM 675 C CA . GLN A 1 88 ? 14.301 13.068 5.831 1 93.45 88 GLN A CA 1
ATOM 676 C C . GLN A 1 88 ? 15.715 13.344 6.334 1 93.45 88 GLN A C 1
ATOM 678 O O . GLN A 1 88 ? 16.691 12.874 5.746 1 93.45 88 GLN A O 1
ATOM 683 N N . GLY A 1 89 ? 15.848 14.076 7.365 1 93.1 89 GLY A N 1
ATOM 684 C CA . GLY A 1 89 ? 17.145 14.348 7.965 1 93.1 89 GLY A CA 1
ATOM 685 C C . GLY A 1 89 ? 17.762 13.132 8.63 1 93.1 89 GLY A C 1
ATOM 686 O O . GLY A 1 89 ? 18.94 12.835 8.422 1 93.1 89 GLY A O 1
ATOM 687 N N . VAL A 1 90 ? 16.995 12.419 9.329 1 92.51 90 VAL A N 1
ATOM 688 C CA . VAL A 1 90 ? 17.485 11.269 10.082 1 92.51 90 VAL A CA 1
ATOM 689 C C . VAL A 1 90 ? 17.877 10.15 9.121 1 92.51 90 VAL A C 1
ATOM 691 O O . VAL A 1 90 ? 18.899 9.487 9.314 1 92.51 90 VAL A O 1
ATOM 694 N N . PHE A 1 91 ? 17.107 9.974 8.106 1 90.53 91 PHE A N 1
ATOM 695 C CA . PHE A 1 91 ? 17.366 8.884 7.173 1 90.53 91 PHE A CA 1
ATOM 696 C C . PHE A 1 91 ? 18.267 9.349 6.035 1 90.53 91 PHE A C 1
ATOM 698 O O . PHE A 1 91 ? 18.668 8.548 5.187 1 90.53 91 PHE A O 1
ATOM 705 N N . ARG A 1 92 ? 18.632 10.586 5.995 1 90.69 92 ARG A N 1
ATOM 706 C CA . ARG A 1 92 ? 19.404 11.155 4.896 1 90.69 92 ARG A CA 1
ATOM 707 C C . ARG A 1 92 ? 18.818 10.748 3.547 1 90.69 92 ARG A C 1
ATOM 709 O O . ARG A 1 92 ? 19.546 10.303 2.658 1 90.69 92 ARG A O 1
ATOM 716 N N . ASN A 1 93 ? 17.49 10.806 3.523 1 86.91 93 ASN A N 1
ATOM 717 C CA . ASN A 1 93 ? 16.703 10.417 2.359 1 86.91 93 ASN A CA 1
ATOM 718 C C . ASN A 1 93 ? 15.555 11.391 2.108 1 86.91 93 ASN A C 1
ATOM 720 O O . ASN A 1 93 ? 14.571 11.401 2.85 1 86.91 93 ASN A O 1
ATOM 724 N N . PRO A 1 94 ? 15.657 12.099 1.088 1 85.94 94 PRO A N 1
ATOM 725 C CA . PRO A 1 94 ? 14.634 13.114 0.826 1 85.94 94 PRO A CA 1
ATOM 726 C C . PRO A 1 94 ? 13.266 12.508 0.519 1 85.94 94 PRO A C 1
ATOM 728 O O . PRO A 1 94 ? 12.261 13.222 0.495 1 85.94 94 PRO A O 1
ATOM 731 N N . MET A 1 95 ? 13.197 11.219 0.376 1 82.59 95 MET A N 1
ATOM 732 C CA . MET A 1 95 ? 11.932 10.571 0.04 1 82.59 95 MET A CA 1
ATOM 733 C C . MET A 1 95 ? 11.307 9.926 1.272 1 82.59 95 MET A C 1
ATOM 735 O O . MET A 1 95 ? 10.292 9.235 1.169 1 82.59 95 MET A O 1
ATOM 739 N N . ALA A 1 96 ? 11.93 10.153 2.361 1 88.37 96 ALA A N 1
ATOM 740 C CA . ALA A 1 96 ? 11.393 9.57 3.588 1 88.37 96 ALA A CA 1
ATOM 741 C C . ALA A 1 96 ? 10.105 10.27 4.01 1 88.37 96 ALA A C 1
ATOM 743 O O . ALA A 1 96 ? 9.994 11.494 3.908 1 88.37 96 ALA A O 1
ATOM 744 N N . ASP A 1 97 ? 9.088 9.48 4.413 1 90.41 97 ASP A N 1
ATOM 745 C CA . ASP A 1 97 ? 7.773 9.933 4.857 1 90.41 97 ASP A CA 1
ATOM 746 C C . ASP A 1 97 ? 7.477 9.453 6.276 1 90.41 97 ASP A C 1
ATOM 748 O O . ASP A 1 97 ? 7.948 8.392 6.689 1 90.41 97 ASP A O 1
ATOM 752 N N . PRO A 1 98 ? 6.66 10.25 6.943 1 91.92 98 PRO A N 1
ATOM 753 C CA . PRO A 1 98 ? 6.412 9.905 8.345 1 91.92 98 PRO A CA 1
ATOM 754 C C . PRO A 1 98 ? 5.677 8.576 8.504 1 91.92 98 PRO A C 1
ATOM 756 O O . PRO A 1 98 ? 5.62 8.026 9.607 1 91.92 98 PRO A O 1
ATOM 759 N N . TYR A 1 99 ? 5.16 8.064 7.48 1 90.68 99 TYR A N 1
ATOM 760 C CA . TYR A 1 99 ? 4.36 6.85 7.595 1 90.68 99 TYR A CA 1
ATOM 761 C C . TYR A 1 99 ? 5.177 5.62 7.215 1 90.68 99 TYR A C 1
ATOM 763 O O . TYR A 1 99 ? 4.688 4.491 7.301 1 90.68 99 TYR A O 1
ATOM 771 N N . VAL A 1 100 ? 6.378 5.827 6.847 1 86.48 100 VAL A N 1
ATOM 772 C CA . VAL A 1 100 ? 7.192 4.742 6.31 1 86.48 100 VAL A CA 1
ATOM 773 C C . VAL A 1 100 ? 7.435 3.694 7.392 1 86.48 100 VAL A C 1
ATOM 775 O O . VAL A 1 100 ? 7.657 2.519 7.089 1 86.48 100 VAL A O 1
ATOM 778 N N . LEU A 1 101 ? 7.373 4.046 8.656 1 90.47 101 LEU A N 1
ATOM 779 C CA . LEU A 1 101 ? 7.658 3.117 9.743 1 90.47 101 LEU A CA 1
ATOM 780 C C . LEU A 1 101 ? 6.376 2.47 10.257 1 90.47 101 LEU A C 1
ATOM 782 O O . LEU A 1 101 ? 6.308 2.048 11.413 1 90.47 101 LEU A O 1
ATOM 786 N N . GLY A 1 102 ? 5.295 2.526 9.467 1 93.1 102 GLY A N 1
ATOM 787 C CA . GLY A 1 102 ? 4.132 1.697 9.735 1 93.1 102 GLY A CA 1
ATOM 788 C C . GLY A 1 102 ? 3.058 2.414 10.532 1 93.1 102 GLY A C 1
ATOM 789 O O . GLY A 1 102 ? 2.064 1.805 10.933 1 93.1 102 GLY A O 1
ATOM 790 N N . VAL A 1 103 ? 3.191 3.627 10.779 1 95.2 103 VAL A N 1
ATOM 791 C CA . VAL A 1 103 ? 2.262 4.398 11.598 1 95.2 103 VAL A CA 1
ATOM 792 C C . VAL A 1 103 ? 0.865 4.345 10.985 1 95.2 103 VAL A C 1
ATOM 794 O O . VAL A 1 103 ? -0.124 4.146 11.694 1 95.2 103 VAL A O 1
ATOM 797 N N . SER A 1 104 ? 0.793 4.485 9.737 1 94.63 104 SER A N 1
ATOM 798 C CA . SER A 1 104 ? -0.499 4.481 9.058 1 94.63 104 SER A CA 1
ATOM 799 C C . SER A 1 104 ? -1.161 3.109 9.138 1 94.63 104 SER A C 1
ATOM 801 O O . SER A 1 104 ? -2.346 3.004 9.464 1 94.63 104 SER A O 1
ATOM 803 N N . ALA A 1 105 ? -0.395 2.05 8.87 1 95.76 105 ALA A N 1
ATOM 804 C CA . ALA A 1 105 ? -0.928 0.692 8.931 1 95.76 105 ALA A CA 1
ATOM 805 C C . ALA A 1 105 ? -1.35 0.331 10.352 1 95.76 105 ALA A C 1
ATOM 807 O O . ALA A 1 105 ? -2.402 -0.277 10.559 1 95.76 105 ALA A O 1
ATOM 808 N N . GLY A 1 106 ? -0.511 0.692 11.266 1 97.24 106 GLY A N 1
ATOM 809 C CA . GLY A 1 106 ? -0.861 0.468 12.659 1 97.24 106 GLY A CA 1
ATOM 810 C C . GLY A 1 106 ? -2.111 1.213 13.089 1 97.24 106 GLY A C 1
ATOM 811 O O . GLY A 1 106 ? -2.953 0.664 13.802 1 97.24 106 GLY A O 1
ATOM 812 N N . GLY A 1 107 ? -2.178 2.429 12.697 1 97.31 107 GLY A N 1
ATOM 813 C CA . GLY A 1 107 ? -3.365 3.213 12.999 1 97.31 107 GLY A CA 1
ATOM 814 C C . GLY A 1 107 ? -4.635 2.623 12.414 1 97.31 107 GLY A C 1
ATOM 815 O O . GLY A 1 107 ? -5.672 2.585 13.08 1 97.31 107 GLY A O 1
ATOM 816 N N . ALA A 1 108 ? -4.564 2.19 11.19 1 95.86 108 ALA A N 1
ATOM 817 C CA . ALA A 1 108 ? -5.714 1.575 10.531 1 95.86 108 ALA A CA 1
ATOM 818 C C . ALA A 1 108 ? -6.161 0.317 11.269 1 95.86 108 ALA A C 1
ATOM 820 O O . ALA A 1 108 ? -7.357 0.114 11.495 1 95.86 108 ALA A O 1
ATOM 821 N N . LEU A 1 109 ? -5.191 -0.484 11.608 1 96.61 109 LEU A N 1
ATOM 822 C CA . LEU A 1 109 ? -5.516 -1.7 12.345 1 96.61 109 LEU A CA 1
ATOM 823 C C . LEU A 1 109 ? -6.12 -1.366 13.705 1 96.61 109 LEU A C 1
ATOM 825 O O . LEU A 1 109 ? -7.094 -1.994 14.128 1 96.61 109 LEU A O 1
ATOM 829 N N . GLY A 1 110 ? -5.497 -0.438 14.388 1 96.52 110 GLY A N 1
ATOM 830 C CA . GLY A 1 110 ? -6.04 -0.005 15.665 1 96.52 110 GLY A CA 1
ATOM 831 C C . GLY A 1 110 ? -7.467 0.501 15.566 1 96.52 110 GLY A C 1
ATOM 832 O O . GLY A 1 110 ? -8.303 0.188 16.416 1 96.52 110 GLY A O 1
ATOM 833 N N . THR A 1 111 ? -7.748 1.275 14.552 1 94.59 111 THR A N 1
ATOM 834 C CA . THR A 1 111 ? -9.092 1.796 14.327 1 94.59 111 THR A CA 1
ATOM 835 C C . THR A 1 111 ? -10.071 0.662 14.038 1 94.59 111 THR A C 1
ATOM 837 O O . THR A 1 111 ? -11.174 0.632 14.589 1 94.59 111 THR A O 1
ATOM 840 N N . ALA A 1 112 ? -9.688 -0.224 13.178 1 93.46 112 ALA A N 1
ATOM 841 C CA . ALA A 1 112 ? -10.538 -1.367 12.856 1 93.46 112 ALA A CA 1
ATOM 842 C C . ALA A 1 112 ? -10.833 -2.199 14.101 1 93.46 112 ALA A C 1
ATOM 844 O O . ALA A 1 112 ? -11.951 -2.691 14.276 1 93.46 112 ALA A O 1
ATOM 845 N N . THR A 1 113 ? -9.836 -2.41 14.952 1 93.78 113 THR A N 1
ATOM 846 C CA . THR A 1 113 ? -10.015 -3.159 16.191 1 93.78 113 THR A CA 1
ATOM 847 C C . THR A 1 113 ? -11.041 -2.477 17.091 1 93.78 113 THR A C 1
ATOM 849 O O . THR A 1 113 ? -11.869 -3.145 17.715 1 93.78 113 THR A O 1
ATOM 852 N N . ALA A 1 114 ? -10.96 -1.202 17.11 1 91.91 114 ALA A N 1
ATOM 853 C CA . ALA A 1 114 ? -11.907 -0.437 17.917 1 91.91 114 ALA A CA 1
ATOM 854 C C . ALA A 1 114 ? -13.335 -0.625 17.413 1 91.91 114 ALA A C 1
ATOM 856 O O . ALA A 1 114 ? -14.269 -0.751 18.208 1 91.91 114 ALA A O 1
ATOM 857 N N . VAL A 1 115 ? -13.503 -0.582 16.107 1 86.9 115 VAL A N 1
ATOM 858 C CA . VAL A 1 115 ? -14.814 -0.773 15.496 1 86.9 115 VAL A CA 1
ATOM 859 C C . VAL A 1 115 ? -15.354 -2.156 15.852 1 86.9 115 VAL A C 1
ATOM 861 O O . VAL A 1 115 ? -16.557 -2.324 16.065 1 86.9 115 VAL A O 1
ATOM 864 N N . PHE A 1 116 ? -14.456 -3.074 15.892 1 83.92 116 PHE A N 1
ATOM 865 C CA . PHE A 1 116 ? -14.823 -4.461 16.151 1 83.92 116 PHE A CA 1
ATOM 866 C C . PHE A 1 116 ? -15.139 -4.671 17.628 1 83.92 116 PHE A C 1
ATOM 868 O O . PHE A 1 116 ? -16.102 -5.36 17.97 1 83.92 116 PHE A O 1
ATOM 875 N N . VAL A 1 117 ? -14.442 -4.097 18.568 1 83.8 117 VAL A N 1
ATOM 876 C CA . VAL A 1 117 ? -14.505 -4.425 19.989 1 83.8 117 VAL A CA 1
ATOM 877 C C . VAL A 1 117 ? -15.502 -3.505 20.689 1 83.8 117 VAL A C 1
ATOM 879 O O . VAL A 1 117 ? -16.221 -3.932 21.595 1 83.8 117 VAL A O 1
ATOM 882 N N . LEU A 1 118 ? -15.497 -2.241 20.409 1 80.72 118 LEU A N 1
ATOM 883 C CA . LEU A 1 118 ? -16.326 -1.3 21.153 1 80.72 118 LEU A CA 1
ATOM 884 C C . LEU A 1 118 ? -17.199 -0.48 20.208 1 80.72 118 LEU A C 1
ATOM 886 O O . LEU A 1 118 ? -16.988 0.725 20.05 1 80.72 118 LEU A O 1
ATOM 890 N N . PRO A 1 119 ? -18.197 -1.275 19.689 1 71.65 119 PRO A N 1
ATOM 891 C CA . PRO A 1 119 ? -19.125 -0.541 18.826 1 71.65 119 PRO A CA 1
ATOM 892 C C . PRO A 1 119 ? -20.136 0.287 19.616 1 71.65 119 PRO A C 1
ATOM 894 O O . PRO A 1 119 ? -20.174 0.212 20.847 1 71.65 119 PRO A O 1
ATOM 897 N N . GLY A 1 120 ? -20.797 1.408 18.986 1 80.3 120 GLY A N 1
ATOM 898 C CA . GLY A 1 120 ? -21.845 2.174 19.642 1 80.3 120 GLY A CA 1
ATOM 899 C C . GLY A 1 120 ? -21.441 3.606 19.938 1 80.3 120 GLY A C 1
ATOM 900 O O . GLY A 1 120 ? -20.781 4.252 19.121 1 80.3 120 GLY A O 1
ATOM 901 N N . GLU A 1 121 ? -21.77 4.075 21.186 1 81.6 121 GLU A N 1
ATOM 902 C CA . GLU A 1 121 ? -21.636 5.487 21.531 1 81.6 121 GLU A CA 1
ATOM 903 C C . GLU A 1 121 ? -20.17 5.884 21.671 1 81.6 121 GLU A C 1
ATOM 905 O O . GLU A 1 121 ? -19.809 7.04 21.441 1 81.6 121 GLU A O 1
ATOM 910 N N . TRP A 1 122 ? -19.279 4.979 21.973 1 86.5 122 TRP A N 1
ATOM 911 C CA . TRP A 1 122 ? -17.869 5.258 22.226 1 86.5 122 TRP A CA 1
ATOM 912 C C . TRP A 1 122 ? -17.042 5.075 20.958 1 86.5 122 TRP A C 1
ATOM 914 O O . TRP A 1 122 ? -15.816 5.207 20.985 1 86.5 122 TRP A O 1
ATOM 924 N N . LEU A 1 123 ? -17.721 4.938 19.887 1 86.23 123 LEU A N 1
ATOM 925 C CA . LEU A 1 123 ? -17.046 4.54 18.656 1 86.23 123 LEU A CA 1
ATOM 926 C C . LEU A 1 123 ? -16.088 5.629 18.185 1 86.23 123 LEU A C 1
ATOM 928 O O . LEU A 1 123 ? -14.924 5.352 17.886 1 86.23 123 LEU A O 1
ATOM 932 N N . PRO A 1 124 ? -16.504 6.935 18.287 1 85.67 124 PRO A N 1
ATOM 933 C CA . PRO A 1 124 ? -15.566 7.951 17.804 1 85.67 124 PRO A CA 1
ATOM 934 C C . PRO A 1 124 ? -14.299 8.035 18.651 1 85.67 124 PRO A C 1
ATOM 936 O O . PRO A 1 124 ? -13.194 8.116 18.108 1 85.67 124 PRO A O 1
ATOM 939 N N . LEU A 1 125 ? -14.452 7.973 19.931 1 89.57 125 LEU A N 1
ATOM 940 C CA . LEU A 1 125 ? -13.306 8.043 20.831 1 89.57 125 LEU A CA 1
ATOM 941 C C . LEU A 1 125 ? -12.451 6.785 20.722 1 89.57 125 LEU A C 1
ATOM 943 O O . LEU A 1 125 ? -11.221 6.864 20.717 1 89.57 125 LEU A O 1
ATOM 947 N N . SER A 1 126 ? -13.11 5.647 20.614 1 91.39 126 SER A N 1
ATOM 948 C CA . SER A 1 126 ? -12.373 4.391 20.517 1 91.39 126 SER A CA 1
ATOM 949 C C . SER A 1 126 ? -11.572 4.318 19.221 1 91.39 126 SER A C 1
ATOM 951 O O . SER A 1 126 ? -10.471 3.765 19.196 1 91.39 126 SER A O 1
ATOM 953 N N . MET A 1 127 ? -12.12 4.865 18.232 1 92.18 127 MET A N 1
ATOM 954 C CA . MET A 1 127 ? -11.401 4.889 16.961 1 92.18 127 MET A CA 1
ATOM 955 C C . MET A 1 127 ? -10.154 5.761 17.057 1 92.18 127 MET A C 1
ATOM 957 O O . MET A 1 127 ? -9.095 5.396 16.544 1 92.18 127 MET A O 1
ATOM 961 N N . MET A 1 128 ? -10.292 6.902 17.721 1 94.28 128 MET A N 1
ATOM 962 C CA . MET A 1 128 ? -9.169 7.822 17.877 1 94.28 128 MET A CA 1
ATOM 963 C C . MET A 1 128 ? -8.061 7.191 18.714 1 94.28 128 MET A C 1
ATOM 965 O O . MET A 1 128 ? -6.892 7.217 18.325 1 94.28 128 MET A O 1
ATOM 969 N N . VAL A 1 129 ? -8.416 6.599 19.773 1 95.05 129 VAL A N 1
ATOM 970 C CA . VAL A 1 129 ? -7.461 5.956 20.668 1 95.05 129 VAL A CA 1
ATOM 971 C C . VAL A 1 129 ? -6.827 4.754 19.971 1 95.05 129 VAL A C 1
ATOM 973 O O . VAL A 1 129 ? -5.623 4.519 20.098 1 95.05 129 VAL A O 1
ATOM 976 N N . GLY A 1 130 ? -7.641 4.041 19.28 1 96.29 130 GLY A N 1
ATOM 977 C CA . GLY A 1 130 ? -7.129 2.911 18.521 1 96.29 130 GLY A CA 1
ATOM 978 C C . GLY A 1 130 ? -6.112 3.311 17.469 1 96.29 130 GLY A C 1
ATOM 979 O O . GLY A 1 130 ? -5.07 2.667 17.329 1 96.29 130 GLY A O 1
ATOM 980 N N . ALA A 1 131 ? -6.475 4.335 16.741 1 96.94 131 ALA A N 1
ATOM 981 C CA . ALA A 1 131 ? -5.562 4.825 15.711 1 96.94 131 ALA A CA 1
ATOM 982 C C . ALA A 1 131 ? -4.228 5.251 16.318 1 96.94 131 ALA A C 1
ATOM 984 O O . ALA A 1 131 ? -3.164 4.905 15.799 1 96.94 131 ALA A O 1
ATOM 985 N N . PHE A 1 132 ? -4.282 5.961 17.425 1 97.67 132 PHE A N 1
ATOM 986 C CA . PHE A 1 132 ? -3.067 6.441 18.071 1 97.67 132 PHE A CA 1
ATOM 987 C C . PHE A 1 132 ? -2.251 5.278 18.623 1 97.67 132 PHE A C 1
ATOM 989 O O . PHE A 1 132 ? -1.053 5.171 18.354 1 97.67 132 PHE A O 1
ATOM 996 N N . THR A 1 133 ? -2.882 4.388 19.361 1 97.26 133 THR A N 1
ATOM 997 C CA . THR A 1 133 ? -2.187 3.274 19.997 1 97.26 133 THR A CA 1
ATOM 998 C C . THR A 1 133 ? -1.655 2.3 18.95 1 97.26 133 THR A C 1
ATOM 1000 O O . THR A 1 133 ? -0.559 1.755 19.102 1 97.26 133 THR A O 1
ATOM 1003 N N . GLY A 1 134 ? -2.456 2.09 17.951 1 97.64 134 GLY A N 1
ATOM 1004 C CA . GLY A 1 134 ? -1.992 1.234 16.871 1 97.64 134 GLY A CA 1
ATOM 1005 C C . GLY A 1 134 ? -0.769 1.781 16.16 1 97.64 134 GLY A C 1
ATOM 1006 O O . GLY A 1 134 ? 0.179 1.042 15.885 1 97.64 134 GLY A O 1
ATOM 1007 N N . GLY A 1 135 ? -0.809 3.083 15.826 1 97.3 135 GLY A N 1
ATOM 1008 C CA . GLY A 1 135 ? 0.352 3.719 15.225 1 97.3 135 GLY A CA 1
ATOM 1009 C C . GLY A 1 135 ? 1.584 3.671 16.109 1 97.3 135 GLY A C 1
ATOM 1010 O O . GLY A 1 135 ? 2.679 3.356 15.64 1 97.3 135 GLY A O 1
ATOM 1011 N N . ALA A 1 136 ? 1.403 3.928 17.371 1 96.38 136 ALA A N 1
ATOM 1012 C CA . ALA A 1 136 ? 2.502 3.878 18.332 1 96.38 136 ALA A CA 1
ATOM 1013 C C . ALA A 1 136 ? 3.055 2.461 18.459 1 96.38 136 ALA A C 1
ATOM 1015 O O . ALA A 1 136 ? 4.271 2.266 18.517 1 96.38 136 ALA A O 1
ATOM 1016 N N . ALA A 1 137 ? 2.185 1.536 18.476 1 96.51 137 ALA A N 1
ATOM 1017 C CA . ALA A 1 137 ? 2.595 0.139 18.594 1 96.51 137 ALA A CA 1
ATOM 1018 C C . ALA A 1 137 ? 3.404 -0.3 17.376 1 96.51 137 ALA A C 1
ATOM 1020 O O . ALA A 1 137 ? 4.367 -1.06 17.504 1 96.51 137 ALA A O 1
ATOM 1021 N N . ALA A 1 138 ? 2.959 0.136 16.234 1 96.19 138 ALA A N 1
ATOM 1022 C CA . ALA A 1 138 ? 3.698 -0.178 15.014 1 96.19 138 ALA A CA 1
ATOM 1023 C C . ALA A 1 138 ? 5.141 0.31 15.107 1 96.19 138 ALA A C 1
ATOM 1025 O O . ALA A 1 138 ? 6.07 -0.402 14.715 1 96.19 138 ALA A O 1
ATOM 1026 N N . LEU A 1 139 ? 5.312 1.465 15.639 1 92.49 139 LEU A N 1
ATOM 1027 C CA . LEU A 1 139 ? 6.643 2.036 15.815 1 92.49 139 LEU A CA 1
ATOM 1028 C C . LEU A 1 139 ? 7.485 1.175 16.75 1 92.49 139 LEU A C 1
ATOM 1030 O O . LEU A 1 139 ? 8.656 0.907 16.469 1 92.49 139 LEU A O 1
ATOM 1034 N N . LEU A 1 140 ? 6.873 0.751 17.789 1 91.21 140 LEU A N 1
ATOM 1035 C CA . LEU A 1 140 ? 7.58 -0.081 18.757 1 91.21 140 LEU A CA 1
ATOM 1036 C C . LEU A 1 140 ? 7.967 -1.422 18.142 1 91.21 140 LEU A C 1
ATOM 1038 O O . LEU A 1 140 ? 9.051 -1.943 18.412 1 91.21 140 LEU A O 1
ATOM 1042 N N . LEU A 1 141 ? 7.123 -1.921 17.339 1 91.53 141 LEU A N 1
ATOM 1043 C CA . LEU A 1 141 ? 7.42 -3.18 16.665 1 91.53 141 LEU A CA 1
ATOM 1044 C C . LEU A 1 141 ? 8.586 -3.016 15.696 1 91.53 141 LEU A C 1
ATOM 1046 O O . LEU A 1 141 ? 9.461 -3.882 15.619 1 91.53 141 LEU A O 1
ATOM 1050 N N . VAL A 1 142 ? 8.539 -1.915 14.957 1 90.14 142 VAL A N 1
ATOM 1051 C CA . VAL A 1 142 ? 9.616 -1.63 14.014 1 90.14 142 VAL A CA 1
ATOM 1052 C C . VAL A 1 142 ? 10.947 -1.551 14.758 1 90.14 142 VAL A C 1
ATOM 1054 O O . VAL A 1 142 ? 11.938 -2.153 14.337 1 90.14 142 VAL A O 1
ATOM 1057 N N . TYR A 1 143 ? 10.943 -0.947 15.872 1 85.22 143 TYR A N 1
ATOM 1058 C CA . TYR A 1 143 ? 12.161 -0.787 16.658 1 85.22 143 TYR A CA 1
ATOM 1059 C C . TYR A 1 143 ? 12.603 -2.117 17.257 1 85.22 143 TYR A C 1
ATOM 1061 O O . TYR A 1 143 ? 13.801 -2.398 17.344 1 85.22 143 TYR A O 1
ATOM 1069 N N . GLY A 1 144 ? 11.651 -2.838 17.681 1 83.7 144 GLY A N 1
ATOM 1070 C CA . GLY A 1 144 ? 11.979 -4.15 18.216 1 83.7 144 GLY A CA 1
ATOM 1071 C C . GLY A 1 144 ? 12.618 -5.07 17.192 1 83.7 144 GLY A C 1
ATOM 1072 O O . GLY A 1 144 ? 13.545 -5.816 17.513 1 83.7 144 GLY A O 1
ATOM 1073 N N . ILE A 1 145 ? 12.152 -4.992 16.033 1 81.82 145 ILE A N 1
ATOM 1074 C CA . ILE A 1 145 ? 12.66 -5.846 14.965 1 81.82 145 ILE A CA 1
ATOM 1075 C C . ILE A 1 145 ? 14.014 -5.325 14.487 1 81.82 145 ILE A C 1
ATOM 1077 O O . ILE A 1 145 ? 14.925 -6.109 14.212 1 81.82 145 ILE A O 1
ATOM 1081 N N . ALA A 1 146 ? 14.104 -3.982 14.229 1 78.22 146 ALA A N 1
ATOM 1082 C CA . ALA A 1 146 ? 15.349 -3.386 13.753 1 78.22 146 ALA A CA 1
ATOM 1083 C C . ALA A 1 146 ? 16.472 -3.578 14.768 1 78.22 146 ALA A C 1
ATOM 1085 O O . ALA A 1 146 ? 17.644 -3.678 14.395 1 78.22 146 ALA A O 1
ATOM 1086 N N . GLY A 1 147 ? 16.276 -4.056 15.925 1 68.1 147 GLY A N 1
ATOM 1087 C CA . GLY A 1 147 ? 17.271 -4.333 16.949 1 68.1 147 GLY A CA 1
ATOM 1088 C C . GLY A 1 147 ? 18.281 -3.214 17.117 1 68.1 147 GLY A C 1
ATOM 1089 O O . GLY A 1 147 ? 18.093 -2.116 16.589 1 68.1 147 GLY A O 1
ATOM 1090 N N . SER A 1 148 ? 19.37 -3.381 18.017 1 55.58 148 SER A N 1
ATOM 1091 C CA . SER A 1 148 ? 20.541 -2.574 18.344 1 55.58 148 SER A CA 1
ATOM 1092 C C . SER A 1 148 ? 21.51 -2.505 17.169 1 55.58 148 SER A C 1
ATOM 1094 O O . SER A 1 148 ? 22.694 -2.214 17.35 1 55.58 148 SER A O 1
ATOM 1096 N N . VAL A 1 149 ? 21.103 -2.78 16.004 1 51.57 149 VAL A N 1
ATOM 1097 C CA . VAL A 1 149 ? 22.195 -2.954 15.052 1 51.57 149 VAL A CA 1
ATOM 1098 C C . VAL A 1 149 ? 22.842 -1.604 14.755 1 51.57 149 VAL A C 1
ATOM 1100 O O . VAL A 1 149 ? 22.15 -0.632 14.443 1 51.57 149 VAL A O 1
ATOM 1103 N N . ARG A 1 150 ? 24.035 -1.299 15.093 1 48.55 150 ARG A N 1
ATOM 1104 C CA . ARG A 1 150 ? 24.961 -0.171 15.049 1 48.55 150 ARG A CA 1
ATOM 1105 C C . ARG A 1 150 ? 24.902 0.533 13.698 1 48.55 150 ARG A C 1
ATOM 1107 O O . ARG A 1 150 ? 24.751 1.755 13.635 1 48.55 150 ARG A O 1
ATOM 1114 N N . SER A 1 151 ? 25.658 0.212 12.692 1 49.75 151 SER A N 1
ATOM 1115 C CA . SER A 1 151 ? 26.085 0.969 11.52 1 49.75 151 SER A CA 1
ATOM 1116 C C . SER A 1 151 ? 24.981 1.034 10.47 1 49.75 151 SER A C 1
ATOM 1118 O O . SER A 1 151 ? 24.798 2.063 9.817 1 49.75 151 SER A O 1
ATOM 1120 N N . THR A 1 152 ? 24.313 -0.028 10.088 1 56.96 152 THR A N 1
ATOM 1121 C CA . THR A 1 152 ? 23.423 -0.073 8.933 1 56.96 152 THR A CA 1
ATOM 1122 C C . THR A 1 152 ? 21.979 0.188 9.353 1 56.96 152 THR A C 1
ATOM 1124 O O . THR A 1 152 ? 21.051 -0.415 8.81 1 56.96 152 THR A O 1
ATOM 1127 N N . ALA A 1 153 ? 21.705 1.253 10.162 1 69.96 153 ALA A N 1
ATOM 1128 C CA . ALA A 1 153 ? 20.558 1.458 11.043 1 69.96 153 ALA A CA 1
ATOM 1129 C C . ALA A 1 153 ? 19.369 2.022 10.272 1 69.96 153 ALA A C 1
ATOM 1131 O O . ALA A 1 153 ? 18.236 1.564 10.443 1 69.96 153 ALA A O 1
ATOM 1132 N N . THR A 1 154 ? 19.832 2.849 9.274 1 78.71 154 THR A N 1
ATOM 1133 C CA . THR A 1 154 ? 18.695 3.502 8.635 1 78.71 154 THR A CA 1
ATOM 1134 C C . THR A 1 154 ? 17.999 2.55 7.667 1 78.71 154 THR A C 1
ATOM 1136 O O . THR A 1 154 ? 16.768 2.507 7.608 1 78.71 154 THR A O 1
ATOM 1139 N N . GLU A 1 155 ? 18.831 1.788 6.991 1 77.68 155 GLU A N 1
ATOM 1140 C CA . GLU A 1 155 ? 18.273 0.83 6.041 1 77.68 155 GLU A CA 1
ATOM 1141 C C . GLU A 1 155 ? 17.476 -0.256 6.757 1 77.68 155 GLU A C 1
ATOM 1143 O O . GLU A 1 155 ? 16.4 -0.647 6.3 1 77.68 155 GLU A O 1
ATOM 1148 N N . THR A 1 156 ? 18.013 -0.684 7.836 1 80.63 156 THR A N 1
ATOM 1149 C CA . THR A 1 156 ? 17.347 -1.721 8.616 1 80.63 156 THR A CA 1
ATOM 1150 C C . THR A 1 156 ? 16.026 -1.208 9.181 1 80.63 156 THR A C 1
ATOM 1152 O O . THR A 1 156 ? 15.029 -1.933 9.201 1 80.63 156 THR A O 1
ATOM 1155 N N . LEU A 1 157 ? 16.079 -0.003 9.571 1 84.44 157 LEU A N 1
ATOM 1156 C CA . LEU A 1 157 ? 14.866 0.608 10.102 1 84.44 157 LEU A CA 1
ATOM 1157 C C . LEU A 1 157 ? 13.799 0.729 9.019 1 84.44 157 LEU A C 1
ATOM 1159 O O . LEU A 1 157 ? 12.63 0.415 9.255 1 84.44 157 LEU A O 1
ATOM 1163 N N . LEU A 1 158 ? 14.214 1.097 7.865 1 84.01 158 LEU A N 1
ATOM 1164 C CA . LEU A 1 158 ? 13.275 1.253 6.759 1 84.01 158 LEU A CA 1
ATOM 1165 C C . LEU A 1 158 ? 12.684 -0.093 6.354 1 84.01 158 LEU A C 1
ATOM 1167 O O . LEU A 1 158 ? 11.473 -0.21 6.157 1 84.01 158 LEU A O 1
ATOM 1171 N N . LEU A 1 159 ? 13.521 -1.061 6.28 1 79.99 159 LEU A N 1
ATOM 1172 C CA . LEU A 1 159 ? 13.07 -2.394 5.893 1 79.99 159 LEU A CA 1
ATOM 1173 C C . LEU A 1 159 ? 12.14 -2.981 6.95 1 79.99 159 LEU A C 1
ATOM 1175 O O . LEU A 1 159 ? 11.154 -3.641 6.617 1 79.99 159 LEU A O 1
ATOM 1179 N N . SER A 1 160 ? 12.495 -2.748 8.165 1 85.85 160 SER A N 1
ATOM 1180 C CA . SER A 1 160 ? 11.626 -3.185 9.253 1 85.85 160 SER A CA 1
ATOM 1181 C C . SER A 1 160 ? 10.269 -2.49 9.189 1 85.85 160 SER A C 1
ATOM 1183 O O . SER A 1 160 ? 9.234 -3.116 9.426 1 85.85 160 SER A O 1
ATOM 1185 N N . GLY A 1 161 ? 10.294 -1.252 8.889 1 89.09 161 GLY A N 1
ATOM 1186 C CA . GLY A 1 161 ? 9.054 -0.507 8.735 1 89.09 161 GLY A CA 1
ATOM 1187 C C . GLY A 1 161 ? 8.15 -1.071 7.655 1 89.09 161 GLY A C 1
ATOM 1188 O O . GLY A 1 161 ? 6.948 -1.239 7.871 1 89.09 161 GLY A O 1
ATOM 1189 N N . ILE A 1 162 ? 8.721 -1.389 6.554 1 85.25 162 ILE A N 1
ATOM 1190 C CA . ILE A 1 162 ? 7.976 -1.97 5.442 1 85.25 162 ILE A CA 1
ATOM 1191 C C . ILE A 1 162 ? 7.382 -3.311 5.863 1 85.25 162 ILE A C 1
ATOM 1193 O O . ILE A 1 162 ? 6.205 -3.583 5.611 1 85.25 162 ILE A O 1
ATOM 1197 N N . SER A 1 163 ? 8.168 -4.101 6.496 1 85.89 163 SER A N 1
ATOM 1198 C CA . SER A 1 163 ? 7.73 -5.42 6.939 1 85.89 163 SER A CA 1
ATOM 1199 C C . SER A 1 163 ? 6.551 -5.317 7.901 1 85.89 163 SER A C 1
ATOM 1201 O O . SER A 1 163 ? 5.564 -6.042 7.762 1 85.89 163 SER A O 1
ATOM 1203 N N . VAL A 1 164 ? 6.697 -4.473 8.802 1 91.21 164 VAL A N 1
ATOM 1204 C CA . VAL A 1 164 ? 5.647 -4.289 9.799 1 91.21 164 VAL A CA 1
ATOM 1205 C C . VAL A 1 164 ? 4.383 -3.76 9.127 1 91.21 164 VAL A C 1
ATOM 1207 O O . VAL A 1 164 ? 3.276 -4.21 9.43 1 91.21 164 VAL A O 1
ATOM 1210 N N . SER A 1 165 ? 4.525 -2.843 8.234 1 93.35 165 SER A N 1
ATOM 1211 C CA . SER A 1 165 ? 3.385 -2.283 7.516 1 93.35 165 SER A CA 1
ATOM 1212 C C . SER A 1 165 ? 2.623 -3.365 6.758 1 93.35 165 SER A C 1
ATOM 1214 O O . SER A 1 165 ? 1.392 -3.412 6.804 1 93.35 165 SER A O 1
ATOM 1216 N N . LEU A 1 166 ? 3.36 -4.221 6.119 1 88.48 166 LEU A N 1
ATOM 1217 C CA . LEU A 1 166 ? 2.74 -5.296 5.351 1 88.48 166 LEU A CA 1
ATOM 1218 C C . LEU A 1 166 ? 2.017 -6.273 6.271 1 88.48 166 LEU A C 1
ATOM 1220 O O . LEU A 1 166 ? 0.915 -6.73 5.956 1 88.48 166 LEU A O 1
ATOM 1224 N N . PHE A 1 167 ? 2.667 -6.573 7.318 1 92.28 167 PHE A N 1
ATOM 1225 C CA . PHE A 1 167 ? 2.076 -7.511 8.266 1 92.28 167 PHE A CA 1
ATOM 1226 C C . PHE A 1 167 ? 0.803 -6.936 8.874 1 92.28 167 PHE A C 1
ATOM 1228 O O . PHE A 1 167 ? -0.218 -7.623 8.956 1 92.28 167 PHE A O 1
ATOM 1235 N N . LEU A 1 168 ? 0.854 -5.746 9.342 1 95.51 168 LEU A N 1
ATOM 1236 C CA . LEU A 1 168 ? -0.309 -5.1 9.94 1 95.51 168 LEU A CA 1
ATOM 1237 C C . LEU A 1 168 ? -1.433 -4.95 8.92 1 95.51 168 LEU A C 1
ATOM 1239 O O . LEU A 1 168 ? -2.611 -5.058 9.267 1 95.51 168 LEU A O 1
ATOM 1243 N N . SER A 1 169 ? -1.11 -4.702 7.678 1 92.96 169 SER A N 1
ATOM 1244 C CA . SER A 1 169 ? -2.107 -4.629 6.615 1 92.96 169 SER A CA 1
ATOM 1245 C C . SER A 1 169 ? -2.791 -5.975 6.404 1 92.96 169 SER A C 1
ATOM 1247 O O . SER A 1 169 ? -3.989 -6.032 6.119 1 92.96 169 SER A O 1
ATOM 1249 N N . ALA A 1 170 ? -2.003 -7.006 6.517 1 92.89 170 ALA A N 1
ATOM 1250 C CA . ALA A 1 170 ? -2.573 -8.348 6.429 1 92.89 170 ALA A CA 1
ATOM 1251 C C . ALA A 1 170 ? -3.539 -8.611 7.581 1 92.89 170 ALA A C 1
ATOM 1253 O O . ALA A 1 170 ? -4.615 -9.179 7.38 1 92.89 170 ALA A O 1
ATOM 1254 N N . LEU A 1 171 ? -3.16 -8.21 8.731 1 94.52 171 LEU A N 1
ATOM 1255 C CA . LEU A 1 171 ? -4.027 -8.356 9.896 1 94.52 171 LEU A CA 1
ATOM 1256 C C . LEU A 1 171 ? -5.295 -7.523 9.737 1 94.52 171 LEU A C 1
ATOM 1258 O O . LEU A 1 171 ? -6.378 -7.95 10.141 1 94.52 171 LEU A O 1
ATOM 1262 N N . LEU A 1 172 ? -5.113 -6.342 9.165 1 94.3 172 LEU A N 1
ATOM 1263 C CA . LEU A 1 172 ? -6.266 -5.491 8.895 1 94.3 172 LEU A CA 1
ATOM 1264 C C . LEU A 1 172 ? -7.229 -6.172 7.928 1 94.3 172 LEU A C 1
ATOM 1266 O O . LEU A 1 172 ? -8.441 -6.186 8.158 1 94.3 172 LEU A O 1
ATOM 1270 N N . SER A 1 173 ? -6.686 -6.742 6.888 1 91.54 173 SER A N 1
ATOM 1271 C CA . SER A 1 173 ? -7.507 -7.463 5.92 1 91.54 173 SER A CA 1
ATOM 1272 C C . SER A 1 173 ? -8.263 -8.61 6.583 1 91.54 173 SER A C 1
ATOM 1274 O O . SER A 1 173 ? -9.436 -8.843 6.282 1 91.54 173 SER A O 1
ATOM 1276 N N . LEU A 1 174 ? -7.613 -9.292 7.454 1 91.93 174 LEU A N 1
ATOM 1277 C CA . LEU A 1 174 ? -8.254 -10.363 8.21 1 91.93 174 LEU A CA 1
ATOM 1278 C C . LEU A 1 174 ? -9.402 -9.82 9.054 1 91.93 174 LEU A C 1
ATOM 1280 O O . LEU A 1 174 ? -10.501 -10.38 9.047 1 91.93 174 LEU A O 1
ATOM 1284 N N . LEU A 1 175 ? -9.197 -8.749 9.701 1 91.77 175 LEU A N 1
ATOM 1285 C CA . LEU A 1 175 ? -10.215 -8.161 10.566 1 91.77 175 LEU A CA 1
ATOM 1286 C C . LEU A 1 175 ? -11.413 -7.686 9.75 1 91.77 175 LEU A C 1
ATOM 1288 O O . LEU A 1 175 ? -12.557 -7.796 10.197 1 91.77 175 LEU A O 1
ATOM 1292 N N . LEU A 1 176 ? -11.164 -7.144 8.605 1 90.86 176 LEU A N 1
ATOM 1293 C CA . LEU A 1 176 ? -12.219 -6.619 7.745 1 90.86 176 LEU A CA 1
ATOM 1294 C C . LEU A 1 176 ? -13.171 -7.729 7.313 1 90.86 176 LEU A C 1
ATOM 1296 O O . LEU A 1 176 ? -14.35 -7.476 7.055 1 90.86 176 LEU A O 1
ATOM 1300 N N . THR A 1 177 ? -12.7 -8.977 7.269 1 86.73 177 THR A N 1
ATOM 1301 C CA . THR A 1 177 ? -13.548 -10.1 6.885 1 86.73 177 THR A CA 1
ATOM 1302 C C . THR A 1 177 ? -14.637 -10.336 7.927 1 86.73 177 THR A C 1
ATOM 1304 O O . THR A 1 177 ? -15.677 -10.925 7.624 1 86.73 177 THR A O 1
ATOM 1307 N N . PHE A 1 178 ? -14.417 -9.761 9.098 1 85.45 178 PHE A N 1
ATOM 1308 C CA . PHE A 1 178 ? -15.364 -9.986 10.183 1 85.45 178 PHE A CA 1
ATOM 1309 C C . PHE A 1 178 ? -16.292 -8.788 10.35 1 85.45 178 PHE A C 1
ATOM 1311 O O . PHE A 1 178 ? -17.306 -8.873 11.045 1 85.45 178 PHE A O 1
ATOM 1318 N N . VAL A 1 179 ? -15.98 -7.696 9.815 1 80.66 179 VAL A N 1
ATOM 1319 C CA . VAL A 1 179 ? -16.802 -6.5 9.971 1 80.66 179 VAL A CA 1
ATOM 1320 C C . VAL A 1 179 ? -17.334 -6.057 8.611 1 80.66 179 VAL A C 1
ATOM 1322 O O . VAL A 1 179 ? -17.341 -4.864 8.298 1 80.66 179 VAL A O 1
ATOM 1325 N N . ARG A 1 180 ? -17.857 -6.809 7.9 1 76.42 180 ARG A N 1
ATOM 1326 C CA . ARG A 1 180 ? -18.224 -6.625 6.5 1 76.42 180 ARG A CA 1
ATOM 1327 C C . ARG A 1 180 ? -19.092 -5.384 6.321 1 76.42 180 ARG A C 1
ATOM 1329 O O . ARG A 1 180 ? -18.898 -4.615 5.377 1 76.42 180 ARG A O 1
ATOM 1336 N N . ASP A 1 181 ? -19.993 -5.089 7.209 1 81.88 181 ASP A N 1
ATOM 1337 C CA . ASP A 1 181 ? -20.945 -3.993 7.054 1 81.88 181 ASP A CA 1
ATOM 1338 C C . ASP A 1 181 ? -20.278 -2.645 7.313 1 81.88 181 ASP A C 1
ATOM 1340 O O . ASP A 1 181 ? -20.82 -1.598 6.952 1 81.88 181 ASP A O 1
ATOM 1344 N N . ARG A 1 182 ? -19.021 -2.64 7.845 1 86.6 182 ARG A N 1
ATOM 1345 C CA . ARG A 1 182 ? -18.377 -1.383 8.213 1 86.6 182 ARG A CA 1
ATOM 1346 C C . ARG A 1 182 ? -17.109 -1.157 7.398 1 86.6 182 ARG A C 1
ATOM 1348 O O . ARG A 1 182 ? -16.33 -0.248 7.691 1 86.6 182 ARG A O 1
ATOM 1355 N N . VAL A 1 183 ? -16.96 -1.959 6.394 1 88.25 183 VAL A N 1
ATOM 1356 C CA . VAL A 1 183 ? -15.749 -1.895 5.582 1 88.25 183 VAL A CA 1
ATOM 1357 C C . VAL A 1 183 ? -15.67 -0.543 4.878 1 88.25 183 VAL A C 1
ATOM 1359 O O . VAL A 1 183 ? -14.607 0.082 4.836 1 88.25 183 VAL A O 1
ATOM 1362 N N . GLY A 1 184 ? -16.79 -0.073 4.387 1 87.81 184 GLY A N 1
ATOM 1363 C CA . GLY A 1 184 ? -16.797 1.212 3.706 1 87.81 184 GLY A CA 1
ATOM 1364 C C . GLY A 1 184 ? -16.36 2.361 4.595 1 87.81 184 GLY A C 1
ATOM 1365 O O . GLY A 1 184 ? -15.54 3.188 4.192 1 87.81 184 GLY A O 1
ATOM 1366 N N . SER A 1 185 ? -16.896 2.342 5.814 1 86.38 185 SER A N 1
ATOM 1367 C CA . SER A 1 185 ? -16.567 3.407 6.757 1 86.38 185 SER A CA 1
ATOM 1368 C C . SER A 1 185 ? -15.081 3.405 7.097 1 86.38 185 SER A C 1
ATOM 1370 O O . SER A 1 185 ? -14.467 4.466 7.228 1 86.38 185 SER A O 1
ATOM 1372 N N . LEU A 1 186 ? -14.471 2.263 7.17 1 89.73 186 LEU A N 1
ATOM 1373 C CA . LEU A 1 186 ? -13.054 2.151 7.496 1 89.73 186 LEU A CA 1
ATOM 1374 C C . LEU A 1 186 ? -12.189 2.586 6.318 1 89.73 186 LEU A C 1
ATOM 1376 O O . LEU A 1 186 ? -11.187 3.281 6.501 1 89.73 186 LEU A O 1
ATOM 1380 N N . VAL A 1 187 ? -12.61 2.201 5.186 1 90.8 187 VAL A N 1
ATOM 1381 C CA . VAL A 1 187 ? -11.879 2.576 3.98 1 90.8 187 VAL A CA 1
ATOM 1382 C C . VAL A 1 187 ? -11.896 4.094 3.816 1 90.8 187 VAL A C 1
ATOM 1384 O O . VAL A 1 187 ? -10.862 4.706 3.536 1 90.8 187 VAL A O 1
ATOM 1387 N N . PHE A 1 188 ? -12.979 4.668 4.049 1 91.21 188 PHE A N 1
ATOM 1388 C CA . PHE A 1 188 ? -13.073 6.117 3.909 1 91.21 188 PHE A CA 1
ATOM 1389 C C . PHE A 1 188 ? -12.299 6.82 5.018 1 91.21 188 PHE A C 1
ATOM 1391 O O . PHE A 1 188 ? -11.716 7.883 4.797 1 91.21 188 PHE A O 1
ATOM 1398 N N . TRP A 1 189 ? -12.337 6.263 6.144 1 91.26 189 TRP A N 1
ATOM 1399 C CA . TRP A 1 189 ? -11.521 6.809 7.224 1 91.26 189 TRP A CA 1
ATOM 1400 C C . TRP A 1 189 ? -10.045 6.822 6.839 1 91.26 189 TRP A C 1
ATOM 1402 O O . TRP A 1 189 ? -9.331 7.785 7.127 1 91.26 189 TRP A O 1
ATOM 1412 N N . MET A 1 190 ? -9.59 5.822 6.147 1 93.23 190 MET A N 1
ATOM 1413 C CA . MET A 1 190 ? -8.188 5.686 5.76 1 93.23 190 MET A CA 1
ATOM 1414 C C . MET A 1 190 ? -7.807 6.731 4.717 1 93.23 190 MET A C 1
ATOM 1416 O O . MET A 1 190 ? -6.624 6.944 4.449 1 93.23 190 MET A O 1
ATOM 1420 N N . MET A 1 191 ? -8.778 7.372 4.212 1 94.47 191 MET A N 1
ATOM 1421 C CA . MET A 1 191 ? -8.507 8.386 3.197 1 94.47 191 MET A CA 1
ATOM 1422 C C . MET A 1 191 ? -8.379 9.768 3.829 1 94.47 191 MET A C 1
ATOM 1424 O O . MET A 1 191 ? -8.057 10.741 3.145 1 94.47 191 MET A O 1
ATOM 1428 N N . GLY A 1 192 ? -8.588 9.856 5.134 1 94.59 192 GLY A N 1
ATOM 1429 C CA . GLY A 1 192 ? -8.406 11.09 5.88 1 94.59 192 GLY A CA 1
ATOM 1430 C C . GLY A 1 192 ? -9.503 12.107 5.629 1 94.59 192 GLY A C 1
ATOM 1431 O O . GLY A 1 192 ? -10.021 12.207 4.514 1 94.59 192 GLY A O 1
ATOM 1432 N N . SER A 1 193 ? -9.904 12.812 6.686 1 94.95 193 SER A N 1
ATOM 1433 C CA . SER A 1 193 ? -10.926 13.849 6.581 1 94.95 193 SER A CA 1
ATOM 1434 C C . SER A 1 193 ? -10.881 14.792 7.779 1 94.95 193 SER A C 1
ATOM 1436 O O . SER A 1 193 ? -10.44 14.407 8.863 1 94.95 193 SER A O 1
ATOM 1438 N N . PHE A 1 194 ? -11.315 16.04 7.54 1 96.13 194 PHE A N 1
ATOM 1439 C CA . PHE A 1 194 ? -11.428 17 8.632 1 96.13 194 PHE A CA 1
ATOM 1440 C C . PHE A 1 194 ? -12.888 17.337 8.907 1 96.13 194 PHE A C 1
ATOM 1442 O O . PHE A 1 194 ? -13.186 18.329 9.577 1 96.13 194 PHE A O 1
ATOM 1449 N N . SER A 1 195 ? -13.828 16.497 8.42 1 92.06 195 SER A N 1
ATOM 1450 C CA . SER A 1 195 ? -15.26 16.763 8.514 1 92.06 195 SER A CA 1
ATOM 1451 C C . SER A 1 195 ? -15.743 16.688 9.958 1 92.06 195 SER A C 1
ATOM 1453 O O . SER A 1 195 ? -16.75 17.304 10.314 1 92.06 195 SER A O 1
ATOM 1455 N N . THR A 1 196 ? -15.016 15.97 10.826 1 91.7 196 THR A N 1
ATOM 1456 C CA . THR A 1 196 ? -15.455 15.797 12.206 1 91.7 196 THR A CA 1
ATOM 1457 C C . THR A 1 196 ? -14.681 16.721 13.141 1 91.7 196 THR A C 1
ATOM 1459 O O . THR A 1 196 ? -14.596 16.467 14.344 1 91.7 196 THR A O 1
ATOM 1462 N N . ALA A 1 197 ? -14.107 17.739 12.618 1 95.35 197 ALA A N 1
ATOM 1463 C CA . ALA A 1 197 ? -13.292 18.67 13.394 1 95.35 197 ALA A CA 1
ATOM 1464 C C . ALA A 1 197 ? -14.13 19.379 14.454 1 95.35 197 ALA A C 1
ATOM 1466 O O . ALA A 1 197 ? -15.289 19.722 14.211 1 95.35 197 ALA A O 1
ATOM 1467 N N . ASP A 1 198 ? -13.594 19.579 15.59 1 94.76 198 ASP A N 1
ATOM 1468 C CA . ASP A 1 198 ? -14.159 20.364 16.683 1 94.76 198 ASP A CA 1
ATOM 1469 C C . ASP A 1 198 ? -13.057 20.996 17.531 1 94.76 198 ASP A C 1
ATOM 1471 O O . ASP A 1 198 ? -11.87 20.787 17.273 1 94.76 198 ASP A O 1
ATOM 1475 N N . TRP A 1 199 ? -13.418 21.761 18.46 1 93.9 199 TRP A N 1
ATOM 1476 C CA . TRP A 1 199 ? -12.444 22.533 19.224 1 93.9 199 TRP A CA 1
ATOM 1477 C C . TRP A 1 199 ? -11.605 21.623 20.114 1 93.9 199 TRP A C 1
ATOM 1479 O O . TRP A 1 199 ? -10.451 21.934 20.419 1 93.9 199 TRP A O 1
ATOM 1489 N N . ASP A 1 200 ? -12.137 20.482 20.565 1 94.94 200 ASP A N 1
ATOM 1490 C CA . ASP A 1 200 ? -11.347 19.527 21.335 1 94.94 200 ASP A CA 1
ATOM 1491 C C . ASP A 1 200 ? -10.204 18.957 20.498 1 94.94 200 ASP A C 1
ATOM 1493 O O . ASP A 1 200 ? -9.064 18.884 20.962 1 94.94 200 ASP A O 1
ATOM 1497 N N . LYS A 1 201 ? -10.516 18.607 19.277 1 96.98 201 LYS A N 1
ATOM 1498 C CA . LYS A 1 201 ? -9.498 18.084 18.371 1 96.98 201 LYS A CA 1
ATOM 1499 C C . LYS A 1 201 ? -8.462 19.152 18.033 1 96.98 201 LYS A C 1
ATOM 1501 O O . LYS A 1 201 ? -7.275 18.851 17.895 1 96.98 201 LYS A O 1
ATOM 1506 N N . VAL A 1 202 ? -8.899 20.365 17.933 1 97.16 202 VAL A N 1
ATOM 1507 C CA . VAL A 1 202 ? -7.976 21.465 17.676 1 97.16 202 VAL A CA 1
ATOM 1508 C C . VAL A 1 202 ? -6.995 21.6 18.839 1 97.16 202 VAL A C 1
ATOM 1510 O O . VAL A 1 202 ? -5.798 21.807 18.628 1 97.16 202 VAL A O 1
ATOM 1513 N N . GLY A 1 203 ? -7.543 21.526 20.049 1 96.95 203 GLY A N 1
ATOM 1514 C CA . GLY A 1 203 ? -6.678 21.578 21.217 1 96.95 203 GLY A CA 1
ATOM 1515 C C . GLY A 1 203 ? -5.618 20.494 21.225 1 96.95 203 GLY A C 1
ATOM 1516 O O . GLY A 1 203 ? -4.451 20.76 21.521 1 96.95 203 GLY A O 1
ATOM 1517 N N . VAL A 1 204 ? -6.009 19.281 20.879 1 97.05 204 VAL A N 1
ATOM 1518 C CA . VAL A 1 204 ? -5.077 18.16 20.826 1 97.05 204 VAL A CA 1
ATOM 1519 C C . VAL A 1 204 ? -4.026 18.411 19.747 1 97.05 204 VAL A C 1
ATOM 1521 O O . VAL A 1 204 ? -2.833 18.194 19.972 1 97.05 204 VAL A O 1
ATOM 1524 N N . ALA A 1 205 ? -4.435 18.875 18.607 1 98.28 205 ALA A N 1
ATOM 1525 C CA . ALA A 1 205 ? -3.521 19.158 17.503 1 98.28 205 ALA A CA 1
ATOM 1526 C C . ALA A 1 205 ? -2.514 20.237 17.888 1 98.28 205 ALA A C 1
ATOM 1528 O O . ALA A 1 205 ? -1.337 20.154 17.528 1 98.28 205 ALA A O 1
ATOM 1529 N N . LEU A 1 206 ? -3.019 21.267 18.558 1 97.93 206 LEU A N 1
ATOM 1530 C CA . LEU A 1 206 ? -2.126 22.314 19.041 1 97.93 206 LEU A CA 1
ATOM 1531 C C . LEU A 1 206 ? -1.068 21.738 19.977 1 97.93 206 LEU A C 1
ATOM 1533 O O . LEU A 1 206 ? 0.103 22.117 19.904 1 97.93 206 LEU A O 1
ATOM 1537 N N . GLY A 1 207 ? -1.513 20.859 20.858 1 98.27 207 GLY A N 1
ATOM 1538 C CA . GLY A 1 207 ? -0.569 20.177 21.729 1 98.27 207 GLY A CA 1
ATOM 1539 C C . GLY A 1 207 ? 0.482 19.39 20.97 1 98.27 207 GLY A C 1
ATOM 1540 O O . GLY A 1 207 ? 1.65 19.363 21.364 1 98.27 207 GLY A O 1
ATOM 1541 N N . LEU A 1 208 ? 0.11 18.734 19.897 1 98.38 208 LEU A N 1
ATOM 1542 C CA . LEU A 1 208 ? 1.038 17.959 19.081 1 98.38 208 LEU A CA 1
ATOM 1543 C C . LEU A 1 208 ? 2.071 18.866 18.421 1 98.38 208 LEU A C 1
ATOM 1545 O O . LEU A 1 208 ? 3.26 18.541 18.39 1 98.38 208 LEU A O 1
ATOM 1549 N N . VAL A 1 209 ? 1.646 19.989 17.87 1 98.15 209 VAL A N 1
ATOM 1550 C CA . VAL A 1 209 ? 2.56 20.931 17.234 1 98.15 209 VAL A CA 1
ATOM 1551 C C . VAL A 1 209 ? 3.544 21.474 18.267 1 98.15 209 VAL A C 1
ATOM 1553 O O . VAL A 1 209 ? 4.754 21.501 18.028 1 98.15 209 VAL A O 1
ATOM 1556 N N . LEU A 1 210 ? 3.017 21.934 19.391 1 98.17 210 LEU A N 1
ATOM 1557 C CA . LEU A 1 210 ? 3.862 22.488 20.443 1 98.17 210 LEU A CA 1
ATOM 1558 C C . LEU A 1 210 ? 4.851 21.445 20.951 1 98.17 210 LEU A C 1
ATOM 1560 O O . LEU A 1 210 ? 6.029 21.748 21.157 1 98.17 210 LEU A O 1
ATOM 1564 N N . GLY A 1 211 ? 4.329 20.229 21.181 1 98.11 211 GLY A N 1
ATOM 1565 C CA . GLY A 1 211 ? 5.213 19.145 21.578 1 98.11 211 GLY A CA 1
ATOM 1566 C C . GLY A 1 211 ? 6.312 18.871 20.569 1 98.11 211 GLY A C 1
ATOM 1567 O O . GLY A 1 211 ? 7.477 18.709 20.94 1 98.11 211 GLY A O 1
ATOM 1568 N N . GLU A 1 212 ? 5.928 18.798 19.325 1 97.81 212 GLU A N 1
ATOM 1569 C CA . GLU A 1 212 ? 6.906 18.559 18.268 1 97.81 212 GLU A CA 1
ATOM 1570 C C . GLU A 1 212 ? 7.956 19.665 18.227 1 97.81 212 GLU A C 1
ATOM 1572 O O . GLU A 1 212 ? 9.153 19.389 18.116 1 97.81 212 GLU A O 1
ATOM 1577 N N . VAL A 1 213 ? 7.559 20.919 18.344 1 97.54 213 VAL A N 1
ATOM 1578 C CA . VAL A 1 213 ? 8.473 22.056 18.309 1 97.54 213 VAL A CA 1
ATOM 1579 C C . VAL A 1 213 ? 9.416 21.998 19.508 1 97.54 213 VAL A C 1
ATOM 1581 O O . VAL A 1 213 ? 10.636 22.089 19.351 1 97.54 213 VAL A O 1
ATOM 1584 N N . LEU A 1 214 ? 8.872 21.787 20.673 1 97.86 214 LEU A N 1
ATOM 1585 C CA . LEU A 1 214 ? 9.652 21.819 21.905 1 97.86 214 LEU A CA 1
ATOM 1586 C C . LEU A 1 214 ? 10.646 20.663 21.949 1 97.86 214 LEU A C 1
ATOM 1588 O O . LEU A 1 214 ? 11.754 20.81 22.471 1 97.86 214 LEU A O 1
ATOM 1592 N N . LEU A 1 215 ? 10.286 19.528 21.36 1 98.17 215 LEU A N 1
ATOM 1593 C CA . LEU A 1 215 ? 11.101 18.327 21.514 1 98.17 215 LEU A CA 1
ATOM 1594 C C . LEU A 1 215 ? 12.045 18.155 20.329 1 98.17 215 LEU A C 1
ATOM 1596 O O . LEU A 1 215 ? 13.026 17.413 20.415 1 98.17 215 LEU A O 1
ATOM 1600 N N . VAL A 1 216 ? 11.791 18.828 19.24 1 98.03 216 VAL A N 1
ATOM 1601 C CA . VAL A 1 216 ? 12.61 18.64 18.046 1 98.03 216 VAL A CA 1
ATOM 1602 C C . VAL A 1 216 ? 13.597 19.796 17.91 1 98.03 216 VAL A C 1
ATOM 1604 O O . VAL A 1 216 ? 14.757 19.59 17.542 1 98.03 216 VAL A O 1
ATOM 1607 N N . VAL A 1 217 ? 13.27 21.044 18.259 1 96.63 217 VAL A N 1
ATOM 1608 C CA . VAL A 1 217 ? 14.04 22.253 17.984 1 96.63 217 VAL A CA 1
ATOM 1609 C C . VAL A 1 217 ? 15.416 22.148 18.638 1 96.63 217 VAL A C 1
ATOM 1611 O O . VAL A 1 217 ? 16.427 22.512 18.033 1 96.63 217 VAL A O 1
ATOM 1614 N N . PRO A 1 218 ? 15.541 21.577 19.849 1 96.38 218 PRO A N 1
ATOM 1615 C CA . PRO A 1 218 ? 16.862 21.468 20.472 1 96.38 218 PRO A CA 1
ATOM 1616 C C . PRO A 1 218 ? 17.812 20.568 19.685 1 96.38 218 PRO A C 1
ATOM 1618 O O . PRO A 1 218 ? 19.027 20.615 19.894 1 96.38 218 PRO A O 1
ATOM 1621 N N . TRP A 1 219 ? 17.314 19.783 18.769 1 96.43 219 TRP A N 1
ATOM 1622 C CA . TRP A 1 219 ? 18.142 18.785 18.1 1 96.43 219 TRP A CA 1
ATOM 1623 C C . TRP A 1 219 ? 18.335 19.135 16.629 1 96.43 219 TRP A C 1
ATOM 1625 O O . TRP A 1 219 ? 18.881 18.338 15.861 1 96.43 219 TRP A O 1
ATOM 1635 N N . VAL A 1 220 ? 17.895 20.254 16.146 1 95.2 220 VAL A N 1
ATOM 1636 C CA . VAL A 1 220 ? 17.943 20.624 14.735 1 95.2 220 VAL A CA 1
ATOM 1637 C C . VAL A 1 220 ? 19.396 20.72 14.276 1 95.2 220 VAL A C 1
ATOM 1639 O O . VAL A 1 220 ? 19.712 20.413 13.124 1 95.2 220 VAL A O 1
ATOM 1642 N N . ARG A 1 221 ? 20.295 21.154 15.113 1 93.99 221 ARG A N 1
ATOM 1643 C CA . ARG A 1 221 ? 21.712 21.209 14.77 1 93.99 221 ARG A CA 1
ATOM 1644 C C . ARG A 1 221 ? 22.287 19.808 14.591 1 93.99 221 ARG A C 1
ATOM 1646 O O . ARG A 1 221 ? 23.099 19.575 13.693 1 93.99 221 ARG A O 1
ATOM 1653 N N . ASP A 1 222 ? 21.88 18.943 15.46 1 95.19 222 ASP A N 1
ATOM 1654 C CA . ASP A 1 222 ? 22.313 17.555 15.33 1 95.19 222 ASP A CA 1
ATOM 1655 C C . ASP A 1 222 ? 21.813 16.946 14.022 1 95.19 222 ASP A C 1
ATOM 1657 O O . ASP A 1 222 ? 22.494 16.113 13.419 1 95.19 222 ASP A O 1
ATOM 1661 N N . LEU A 1 223 ? 20.653 17.352 13.626 1 94.66 223 LEU A N 1
ATOM 1662 C CA . LEU A 1 223 ? 20.114 16.884 12.354 1 94.66 223 LEU A CA 1
ATOM 1663 C C . LEU A 1 223 ? 20.987 17.344 11.191 1 94.66 223 LEU A C 1
ATOM 1665 O O . LEU A 1 223 ? 21.204 16.594 10.238 1 94.66 223 LEU A O 1
ATOM 1669 N N . ASP A 1 224 ? 21.448 18.525 11.288 1 95.29 224 ASP A N 1
ATOM 1670 C CA . ASP A 1 224 ? 22.365 19.021 10.265 1 95.29 224 ASP A CA 1
ATOM 1671 C C . ASP A 1 224 ? 23.641 18.184 10.22 1 95.29 224 ASP A C 1
ATOM 1673 O O . ASP A 1 224 ? 24.146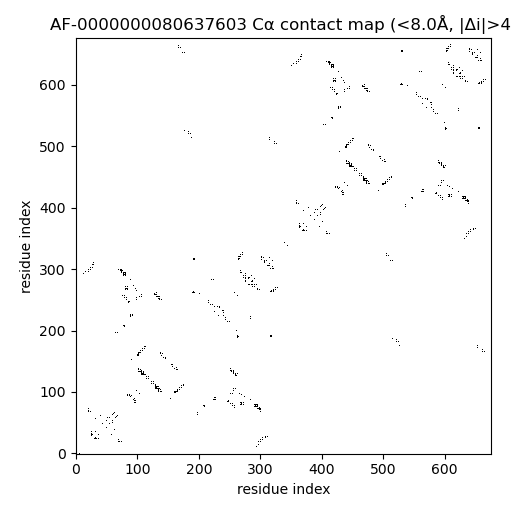 17.87 9.14 1 95.29 224 ASP A O 1
ATOM 1677 N N . VAL A 1 225 ? 24.129 17.822 11.332 1 93.84 225 VAL A N 1
ATOM 1678 C CA . VAL A 1 225 ? 25.362 17.048 11.43 1 93.84 225 VAL A CA 1
ATOM 1679 C 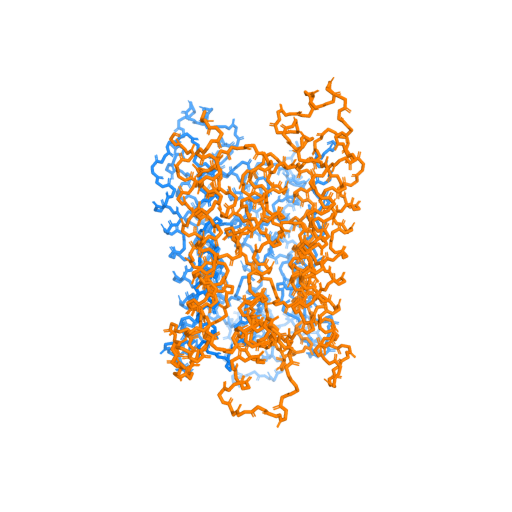C . VAL A 1 225 ? 25.124 15.63 10.917 1 93.84 225 VAL A C 1
ATOM 1681 O O . VAL A 1 225 ? 25.974 15.062 10.227 1 93.84 225 VAL A O 1
ATOM 1684 N N . LEU A 1 226 ? 23.941 15.093 11.232 1 90.9 226 LEU A N 1
ATOM 1685 C CA . LEU A 1 226 ? 23.592 13.753 10.776 1 90.9 226 LEU A CA 1
ATOM 1686 C C . LEU A 1 226 ? 23.557 13.689 9.252 1 90.9 226 LEU A C 1
ATOM 1688 O O . LEU A 1 226 ? 23.887 12.658 8.662 1 90.9 226 LEU A O 1
ATOM 1692 N N . SER A 1 227 ? 23.165 14.758 8.65 1 88.49 227 SER A N 1
ATOM 1693 C CA . SER A 1 227 ? 23.049 14.795 7.196 1 88.49 227 SER A CA 1
ATOM 1694 C C . SER A 1 227 ? 24.416 14.683 6.53 1 88.49 227 SER A C 1
ATOM 1696 O O . SER A 1 227 ? 24.509 14.372 5.34 1 88.49 227 SER A O 1
ATOM 1698 N N . MET A 1 228 ? 25.471 14.883 7.308 1 88.57 228 MET A N 1
ATOM 1699 C CA . MET A 1 228 ? 26.831 14.816 6.779 1 88.57 228 MET A CA 1
ATOM 1700 C C . MET A 1 228 ? 27.378 13.395 6.863 1 88.57 228 MET A C 1
ATOM 1702 O O . MET A 1 228 ? 28.46 13.111 6.346 1 88.57 228 MET A O 1
ATOM 1706 N N . GLY A 1 229 ? 26.657 12.586 7.452 1 88.67 229 GLY A N 1
ATOM 1707 C CA . GLY A 1 229 ? 27.096 11.206 7.585 1 88.67 229 GLY A CA 1
ATOM 1708 C C . GLY A 1 229 ? 27.31 10.785 9.027 1 88.67 229 GLY A C 1
ATOM 1709 O O . GLY A 1 229 ? 27.633 11.613 9.88 1 88.67 229 GLY A O 1
ATOM 1710 N N . ASP A 1 230 ? 27.236 9.524 9.269 1 88.83 230 ASP A N 1
ATOM 1711 C CA . ASP A 1 230 ? 27.297 9.003 10.631 1 88.83 230 ASP A CA 1
ATOM 1712 C C . ASP A 1 230 ? 28.698 9.159 11.217 1 88.83 230 ASP A C 1
ATOM 1714 O O . ASP A 1 230 ? 28.851 9.504 12.391 1 88.83 230 ASP A O 1
ATOM 1718 N N . GLU A 1 231 ? 29.64 8.848 10.357 1 90.21 231 GLU A N 1
ATOM 1719 C CA . GLU A 1 231 ? 31.016 8.942 10.834 1 90.21 231 GLU A CA 1
ATOM 1720 C C . GLU A 1 231 ? 31.363 10.371 11.241 1 90.21 231 GLU A C 1
ATOM 1722 O O . GLU A 1 231 ? 31.943 10.596 12.305 1 90.21 231 GLU A O 1
ATOM 1727 N N . THR A 1 232 ? 30.985 11.276 10.423 1 91.86 232 THR A N 1
ATOM 1728 C CA . THR A 1 232 ? 31.221 12.685 10.717 1 91.86 232 THR A CA 1
ATOM 1729 C C . THR A 1 232 ? 30.461 13.111 11.97 1 91.86 232 THR A C 1
ATOM 1731 O O . THR A 1 232 ? 30.987 13.858 12.798 1 91.86 232 THR A O 1
ATOM 1734 N N . ALA A 1 233 ? 29.328 12.657 12.115 1 93.13 233 ALA A N 1
ATOM 1735 C CA . ALA A 1 233 ? 28.487 13.022 13.252 1 93.13 233 ALA A CA 1
ATOM 1736 C C . ALA A 1 233 ? 29.085 12.516 14.562 1 93.13 233 ALA A C 1
ATOM 1738 O O . ALA A 1 233 ? 29.139 13.25 15.551 1 93.13 233 ALA A O 1
ATOM 1739 N N . VAL A 1 234 ? 29.51 11.292 14.463 1 92.01 234 VAL A N 1
ATOM 1740 C CA . VAL A 1 234 ? 30.156 10.725 15.643 1 92.01 234 VAL A CA 1
ATOM 1741 C C . VAL A 1 234 ? 31.404 11.534 15.988 1 92.01 234 VAL A C 1
ATOM 1743 O O . VAL A 1 234 ? 31.667 11.811 17.161 1 92.01 234 VAL A O 1
ATOM 1746 N N . GLY A 1 235 ? 32.123 11.859 15.01 1 93.08 235 GLY A N 1
ATOM 1747 C CA . GLY A 1 235 ? 33.326 12.653 15.201 1 93.08 235 GLY A CA 1
ATOM 1748 C C . GLY A 1 235 ? 33.052 14.011 15.82 1 93.08 235 GLY A C 1
ATOM 1749 O O . GLY A 1 235 ? 33.897 14.556 16.533 1 93.08 235 GLY A O 1
ATOM 1750 N N . LEU A 1 236 ? 31.96 14.537 15.629 1 94.71 236 LEU A N 1
ATOM 1751 C CA . LEU A 1 236 ? 31.603 15.856 16.142 1 94.71 236 LEU A CA 1
ATOM 1752 C C . LEU A 1 236 ? 30.85 15.739 17.463 1 94.71 236 LEU A C 1
ATOM 1754 O O . LEU A 1 236 ? 30.302 16.727 17.959 1 94.71 236 LEU A O 1
ATOM 1758 N N . GLY A 1 237 ? 30.73 14.478 17.937 1 92.83 237 GLY A N 1
ATOM 1759 C CA . GLY A 1 237 ? 30.24 14.266 19.289 1 92.83 237 GLY A CA 1
ATOM 1760 C C . GLY A 1 237 ? 28.758 13.946 19.344 1 92.83 237 GLY A C 1
ATOM 1761 O O . GLY A 1 237 ? 28.16 13.929 20.422 1 92.83 237 GLY A O 1
ATOM 1762 N N . VAL A 1 238 ? 28.189 13.719 18.256 1 92.48 238 VAL A N 1
ATOM 1763 C CA . VAL A 1 238 ? 26.766 13.395 18.23 1 92.48 238 VAL A CA 1
ATOM 1764 C C . VAL A 1 238 ? 26.568 11.912 18.536 1 92.48 238 VAL A C 1
ATOM 1766 O O . VAL A 1 238 ? 27.237 11.056 17.951 1 92.48 238 VAL A O 1
ATOM 1769 N N . ARG A 1 239 ? 25.722 11.594 19.531 1 92.32 239 ARG A N 1
ATOM 1770 C CA . ARG A 1 239 ? 25.324 10.21 19.772 1 92.32 239 ARG A CA 1
ATOM 1771 C C . ARG A 1 239 ? 24.281 9.756 18.755 1 92.32 239 ARG A C 1
ATOM 1773 O O . ARG A 1 239 ? 23.087 9.719 19.058 1 92.32 239 ARG A O 1
ATOM 1780 N N . VAL A 1 240 ? 24.728 9.382 17.701 1 90.72 240 VAL A N 1
ATOM 1781 C CA . VAL A 1 240 ? 23.95 9.206 16.48 1 90.72 240 VAL A CA 1
ATOM 1782 C C . VAL A 1 240 ? 22.752 8.3 16.756 1 90.72 240 VAL A C 1
ATOM 1784 O O . VAL A 1 240 ? 21.609 8.67 16.478 1 90.72 240 VAL A O 1
ATOM 1787 N N . VAL A 1 241 ? 22.925 7.192 17.392 1 87.56 241 VAL A N 1
ATOM 1788 C CA . VAL A 1 241 ? 21.876 6.2 17.601 1 87.56 241 VAL A CA 1
ATOM 1789 C C . VAL A 1 241 ? 20.802 6.77 18.525 1 87.56 241 VAL A C 1
ATOM 1791 O O . VAL A 1 241 ? 19.607 6.651 18.246 1 87.56 241 VAL A O 1
ATOM 1794 N N . ARG A 1 242 ? 21.159 7.405 19.572 1 90.26 242 ARG A N 1
ATOM 1795 C CA . ARG A 1 242 ? 20.225 7.952 20.551 1 90.26 242 ARG A CA 1
ATOM 1796 C C . ARG A 1 242 ? 19.414 9.097 19.954 1 90.26 242 ARG A C 1
ATOM 1798 O O . ARG A 1 242 ? 18.201 9.179 20.16 1 90.26 242 ARG A O 1
ATOM 1805 N N . VAL A 1 243 ? 20.146 9.943 19.245 1 92.86 243 VAL A N 1
ATOM 1806 C CA . VAL A 1 243 ? 19.481 11.095 18.643 1 92.86 243 VAL A CA 1
ATOM 1807 C C . VAL A 1 243 ? 18.491 10.623 17.581 1 92.86 243 VAL A C 1
ATOM 1809 O O . VAL A 1 243 ? 17.356 11.103 17.524 1 92.86 243 VAL A O 1
ATOM 1812 N N . ARG A 1 244 ? 18.831 9.72 16.826 1 92 244 ARG A N 1
ATOM 1813 C CA . ARG A 1 244 ? 17.98 9.157 15.783 1 92 244 ARG A CA 1
ATOM 1814 C C . ARG A 1 244 ? 16.723 8.532 16.378 1 92 244 ARG A C 1
ATOM 1816 O O . ARG A 1 244 ? 15.609 8.839 15.951 1 92 244 ARG A O 1
ATOM 1823 N N . LEU A 1 245 ? 16.91 7.726 17.32 1 89.91 245 LEU A N 1
ATOM 1824 C CA . LEU A 1 245 ? 15.785 7.03 17.936 1 89.91 245 LEU A CA 1
ATOM 1825 C C . LEU A 1 245 ? 14.846 8.017 18.623 1 89.91 245 LEU A C 1
ATOM 1827 O O . LEU A 1 245 ? 13.624 7.891 18.519 1 89.91 245 LEU A O 1
ATOM 1831 N N . TYR A 1 246 ? 15.439 8.917 19.287 1 93.5 246 TYR A N 1
ATOM 1832 C CA . TYR A 1 246 ? 14.656 9.928 19.989 1 93.5 246 TYR A CA 1
ATOM 1833 C C . TYR A 1 246 ? 13.798 10.727 19.015 1 93.5 246 TYR A C 1
ATOM 1835 O O . TYR A 1 246 ? 12.588 10.863 19.211 1 93.5 246 TYR A O 1
ATOM 1843 N N . LEU A 1 247 ? 14.4 11.211 17.991 1 95.59 247 LEU A N 1
ATOM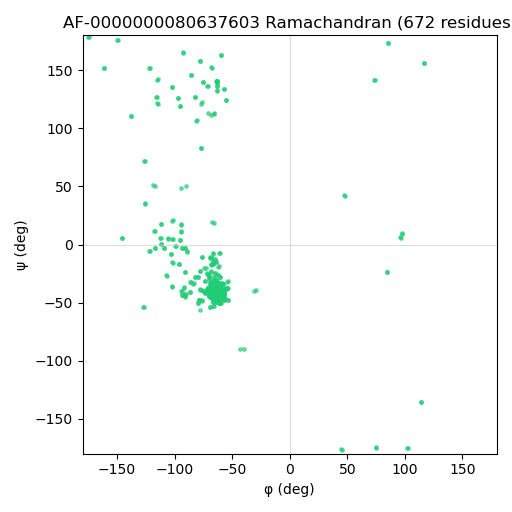 1844 C CA . LEU A 1 247 ? 13.707 12.067 17.034 1 95.59 247 LEU A CA 1
ATOM 1845 C C . LEU A 1 247 ? 12.635 11.285 16.282 1 95.59 247 LEU A C 1
ATOM 1847 O O . LEU A 1 247 ? 11.522 11.779 16.088 1 95.59 247 LEU A O 1
ATOM 1851 N N . LEU A 1 248 ? 12.919 10.091 15.894 1 93.59 248 LEU A N 1
ATOM 1852 C CA . LEU A 1 248 ? 11.946 9.271 15.181 1 93.59 248 LEU A CA 1
ATOM 1853 C C . LEU A 1 248 ? 10.753 8.943 16.072 1 93.59 248 LEU A C 1
ATOM 1855 O O . LEU A 1 248 ? 9.611 8.928 15.607 1 93.59 248 LEU A O 1
ATOM 1859 N N . LEU A 1 249 ? 11.034 8.678 17.335 1 93.91 249 LEU A N 1
ATOM 1860 C CA . LEU A 1 249 ? 9.95 8.383 18.266 1 93.91 249 LEU A CA 1
ATOM 1861 C C . LEU A 1 249 ? 9.037 9.593 18.437 1 93.91 249 LEU A C 1
ATOM 1863 O O . LEU A 1 249 ? 7.813 9.466 18.37 1 93.91 249 LEU A O 1
ATOM 1867 N N . VAL A 1 250 ? 9.622 10.709 18.608 1 96.83 250 VAL A N 1
ATOM 1868 C CA . VAL A 1 250 ? 8.88 11.941 18.86 1 96.83 250 VAL A CA 1
ATOM 1869 C C . VAL A 1 250 ? 7.988 12.261 17.663 1 96.83 250 VAL A C 1
ATOM 1871 O O . VAL A 1 250 ? 6.781 12.462 17.817 1 96.83 250 VAL A O 1
ATOM 1874 N N . VAL A 1 251 ? 8.514 12.24 16.496 1 97.4 251 VAL A N 1
ATOM 1875 C CA . VAL A 1 251 ? 7.764 12.708 15.335 1 97.4 251 VAL A CA 1
ATOM 1876 C C . VAL A 1 251 ? 6.799 11.62 14.87 1 97.4 251 VAL A C 1
ATOM 1878 O O . VAL A 1 251 ? 5.736 11.918 14.32 1 97.4 251 VAL A O 1
ATOM 1881 N N . SER A 1 252 ? 7.12 10.341 15.1 1 96.48 252 SER A N 1
ATOM 1882 C CA . SER A 1 252 ? 6.186 9.272 14.763 1 96.48 252 SER A CA 1
ATOM 1883 C C . SER A 1 252 ? 4.962 9.299 15.673 1 96.48 252 SER A C 1
ATOM 1885 O O . SER A 1 252 ? 3.845 9.029 15.228 1 96.48 252 SER A O 1
ATOM 1887 N N . LEU A 1 253 ? 5.233 9.586 16.931 1 96.91 253 LEU A N 1
ATOM 1888 C CA . LEU A 1 253 ? 4.112 9.702 17.857 1 96.91 253 LEU A CA 1
ATOM 1889 C C . LEU A 1 253 ? 3.233 10.897 17.501 1 96.91 253 LEU A C 1
ATOM 1891 O O . LEU A 1 253 ? 2.006 10.818 17.588 1 96.91 253 LEU A O 1
ATOM 1895 N N . ALA A 1 254 ? 3.869 11.97 17.132 1 98.03 254 ALA A N 1
ATOM 1896 C CA . ALA A 1 254 ? 3.107 13.13 16.676 1 98.03 254 ALA A CA 1
ATOM 1897 C C . ALA A 1 254 ? 2.286 12.794 15.435 1 98.03 254 ALA A C 1
ATOM 1899 O O . ALA A 1 254 ? 1.111 13.158 15.343 1 98.03 254 ALA A O 1
ATOM 1900 N N . ALA A 1 255 ? 2.892 12.098 14.483 1 97.56 255 ALA A N 1
ATOM 1901 C CA . ALA A 1 255 ? 2.189 11.675 13.275 1 97.56 255 ALA A CA 1
ATOM 1902 C C . ALA A 1 255 ? 1.032 10.739 13.614 1 97.56 255 ALA A C 1
ATOM 1904 O O . ALA A 1 255 ? -0.039 10.821 13.009 1 97.56 255 ALA A O 1
ATOM 1905 N N . SER A 1 256 ? 1.258 9.866 14.576 1 97.67 256 SER A N 1
ATOM 1906 C CA . SER A 1 256 ? 0.189 8.982 15.029 1 97.67 256 SER A CA 1
ATOM 1907 C C . SER A 1 256 ? -0.975 9.776 15.612 1 97.67 256 SER A C 1
ATOM 1909 O O . SER A 1 256 ? -2.134 9.377 15.48 1 97.67 256 SER A O 1
ATOM 1911 N N . GLY A 1 257 ? -0.627 10.831 16.287 1 97.99 257 GLY A N 1
ATOM 1912 C CA . GLY A 1 257 ? -1.658 11.722 16.794 1 97.99 257 GLY A CA 1
ATOM 1913 C C . GLY A 1 257 ? -2.506 12.339 15.698 1 97.99 257 GLY A C 1
ATOM 1914 O O . GLY A 1 257 ? -3.731 12.406 15.817 1 97.99 257 GLY A O 1
ATOM 1915 N N . VAL A 1 258 ? -1.86 12.767 14.657 1 98.15 258 VAL A N 1
ATOM 1916 C CA . VAL A 1 258 ? -2.586 13.342 13.53 1 98.15 258 VAL A CA 1
ATOM 1917 C C . VAL A 1 258 ? -3.483 12.28 12.897 1 98.15 258 VAL A C 1
ATOM 1919 O O . VAL A 1 258 ? -4.638 12.552 12.564 1 98.15 258 VAL A O 1
ATOM 1922 N N . VAL A 1 259 ? -2.985 11.094 12.764 1 97.46 259 VAL A N 1
ATOM 1923 C CA . VAL A 1 259 ? -3.765 9.991 12.211 1 97.46 259 VAL A CA 1
ATOM 1924 C C . VAL A 1 259 ? -5.006 9.755 13.068 1 97.46 259 VAL A C 1
ATOM 1926 O O . VAL A 1 259 ? -6.091 9.494 12.543 1 97.46 259 VAL A O 1
ATOM 1929 N N . ALA A 1 260 ? -4.878 9.847 14.31 1 97.47 260 ALA A N 1
ATOM 1930 C CA . ALA A 1 260 ? -5.991 9.655 15.236 1 97.47 260 ALA A CA 1
ATOM 1931 C C . ALA A 1 260 ? -7.048 10.741 15.056 1 97.47 260 ALA A C 1
ATOM 1933 O O . ALA A 1 260 ? -8.24 10.496 15.258 1 97.47 260 ALA A O 1
ATOM 1934 N N . LEU A 1 261 ? -6.603 11.896 14.658 1 97.41 261 LEU A N 1
ATOM 1935 C CA . LEU A 1 261 ? -7.507 13.039 14.589 1 97.41 261 LEU A CA 1
ATOM 1936 C C . LEU A 1 261 ? -8.236 13.075 13.25 1 97.41 261 LEU A C 1
ATOM 1938 O O . LEU A 1 261 ? -9.394 13.494 13.18 1 97.41 261 LEU A O 1
ATOM 1942 N N . CYS A 1 262 ? -7.562 12.607 12.185 1 96.98 262 CYS A N 1
ATOM 1943 C CA . CYS A 1 262 ? -8.179 12.865 10.889 1 96.98 262 CYS A CA 1
ATOM 1944 C C . CYS A 1 262 ? -7.917 11.716 9.922 1 96.98 262 CYS A C 1
ATOM 1946 O O . CYS A 1 262 ? -8.304 11.782 8.754 1 96.98 262 CYS A O 1
ATOM 1948 N N . GLY A 1 263 ? -7.287 10.635 10.4 1 95.89 263 GLY A N 1
ATOM 1949 C CA . GLY A 1 263 ? -6.871 9.573 9.497 1 95.89 263 GLY A CA 1
ATOM 1950 C C . GLY A 1 263 ? -5.521 9.83 8.855 1 95.89 263 GLY A C 1
ATOM 1951 O O . GLY A 1 263 ? -4.937 10.901 9.033 1 95.89 263 GLY A O 1
ATOM 1952 N N . PRO A 1 264 ? -5.022 8.862 8.147 1 95.27 264 PRO A N 1
ATOM 1953 C CA . PRO A 1 264 ? -3.721 9.048 7.5 1 95.27 264 PRO A CA 1
ATOM 1954 C C . PRO A 1 264 ? -3.804 9.917 6.247 1 95.27 264 PRO A C 1
ATOM 1956 O O . PRO A 1 264 ? -4.63 9.66 5.367 1 95.27 264 PRO A O 1
ATOM 1959 N N . VAL A 1 265 ? -3.087 10.965 6.219 1 95.86 265 VAL A N 1
ATOM 1960 C CA . VAL A 1 265 ? -2.966 11.824 5.046 1 95.86 265 VAL A CA 1
ATOM 1961 C C . VAL A 1 265 ? -1.531 11.791 4.527 1 95.86 265 VAL A C 1
ATOM 1963 O O . VAL A 1 265 ? -0.597 12.16 5.242 1 95.86 265 VAL A O 1
ATOM 1966 N N . GLY A 1 266 ? -1.396 11.405 3.326 1 91.75 266 GLY A N 1
ATOM 1967 C CA . GLY A 1 266 ? -0.071 11.195 2.766 1 91.75 266 GLY A CA 1
ATOM 1968 C C . GLY A 1 266 ? 0.474 12.415 2.047 1 91.75 266 GLY A C 1
ATOM 1969 O O . GLY A 1 266 ? -0.233 13.412 1.883 1 91.75 266 GLY A O 1
ATOM 1970 N N . PHE A 1 267 ? 1.802 12.434 1.774 1 93 267 PHE A N 1
ATOM 1971 C CA . PHE A 1 267 ? 2.541 13.236 0.806 1 93 267 PHE A CA 1
ATOM 1972 C C . PHE A 1 267 ? 2.89 14.601 1.386 1 93 267 PHE A C 1
ATOM 1974 O O . PHE A 1 267 ? 3.858 15.233 0.961 1 93 267 PHE A O 1
ATOM 1981 N N . VAL A 1 268 ? 2.092 15.075 2.42 1 95.55 268 VAL A N 1
ATOM 1982 C CA . VAL A 1 268 ? 2.404 16.387 2.977 1 95.55 268 VAL A CA 1
ATOM 1983 C C . VAL A 1 268 ? 3.799 16.367 3.598 1 95.55 268 VAL A C 1
ATOM 1985 O O . VAL A 1 268 ? 4.611 17.26 3.344 1 95.55 268 VAL A O 1
ATOM 1988 N N . GLY A 1 269 ? 4.069 15.371 4.353 1 95.1 269 GLY A N 1
ATOM 1989 C CA . GLY A 1 269 ? 5.369 15.234 4.991 1 95.1 269 GLY A CA 1
ATOM 1990 C C . GLY A 1 269 ? 6.49 14.957 4.008 1 95.1 269 GLY A C 1
ATOM 1991 O O . GLY A 1 269 ? 7.666 15.139 4.332 1 95.1 269 GLY A O 1
ATOM 1992 N N . LEU A 1 270 ? 6.162 14.556 2.88 1 92.31 270 LEU A N 1
ATOM 1993 C CA . LEU A 1 270 ? 7.143 14.239 1.848 1 92.31 270 LEU A CA 1
ATOM 1994 C C . LEU A 1 270 ? 7.439 15.462 0.986 1 92.31 270 LEU A C 1
ATOM 1996 O O . LEU A 1 270 ? 8.603 15.784 0.738 1 92.31 270 LEU A O 1
ATOM 2000 N N . VAL A 1 271 ? 6.453 16.187 0.576 1 93.88 271 VAL A N 1
ATOM 2001 C CA . VAL A 1 271 ? 6.54 17.209 -0.463 1 93.88 271 VAL A CA 1
ATOM 2002 C C . VAL A 1 271 ? 6.97 18.537 0.154 1 93.88 271 VAL A C 1
ATOM 2004 O O . VAL A 1 271 ? 7.82 19.24 -0.399 1 93.88 271 VAL A O 1
ATOM 2007 N N . VAL A 1 272 ? 6.45 18.851 1.283 1 94.98 272 VAL A N 1
ATOM 2008 C CA . VAL A 1 272 ? 6.567 20.194 1.842 1 94.98 272 VAL A CA 1
ATOM 2009 C C . VAL A 1 272 ? 8.023 20.478 2.203 1 94.98 272 VAL A C 1
ATOM 2011 O O . VAL A 1 272 ? 8.555 21.541 1.874 1 94.98 272 VAL A O 1
ATOM 2014 N N . PRO A 1 273 ? 8.689 19.522 2.86 1 95.15 273 PRO A N 1
ATOM 2015 C CA . PRO A 1 273 ? 10.094 19.808 3.16 1 95.15 273 PRO A CA 1
ATOM 2016 C C . PRO A 1 273 ? 10.918 20.094 1.907 1 95.15 273 PRO A C 1
ATOM 2018 O O . PRO A 1 273 ? 11.818 20.937 1.934 1 95.15 273 PRO A O 1
ATOM 2021 N N . HIS A 1 274 ? 10.636 19.493 0.856 1 91.78 274 HIS A N 1
ATOM 2022 C CA . HIS A 1 274 ? 11.332 19.751 -0.399 1 91.78 274 HIS A CA 1
ATOM 2023 C C . HIS A 1 274 ? 11.081 21.174 -0.887 1 91.78 274 HIS A C 1
ATOM 2025 O O . HIS A 1 274 ? 12.004 21.849 -1.347 1 91.78 274 HIS A O 1
ATOM 2031 N N . MET A 1 275 ? 9.909 21.521 -0.808 1 90.23 275 MET A N 1
ATOM 2032 C CA . MET A 1 275 ? 9.554 22.874 -1.228 1 90.23 275 MET A CA 1
ATOM 2033 C C . MET A 1 275 ? 10.253 23.914 -0.359 1 90.23 275 MET A C 1
ATOM 2035 O O . MET A 1 275 ? 10.753 24.919 -0.867 1 90.23 275 MET A O 1
ATOM 2039 N N . VAL A 1 276 ? 10.314 23.664 0.875 1 93.2 276 VAL A N 1
ATOM 2040 C CA . VAL A 1 276 ? 10.921 24.608 1.808 1 93.2 276 VAL A CA 1
ATOM 2041 C C . VAL A 1 276 ? 12.42 24.708 1.539 1 93.2 276 VAL A C 1
ATOM 2043 O O . VAL A 1 276 ? 12.992 25.801 1.572 1 93.2 276 VAL A O 1
ATOM 2046 N N . ARG A 1 277 ? 13.047 23.567 1.302 1 92.34 277 ARG A N 1
ATOM 2047 C CA . ARG A 1 277 ? 14.473 23.575 0.993 1 92.34 277 ARG A CA 1
ATOM 2048 C C . ARG A 1 277 ? 14.765 24.448 -0.223 1 92.34 277 ARG A C 1
ATOM 2050 O O . ARG A 1 277 ? 15.782 25.143 -0.266 1 92.34 277 ARG A O 1
ATOM 2057 N N . ARG A 1 278 ? 13.927 24.338 -1.117 1 87 278 ARG A N 1
ATOM 2058 C CA . ARG A 1 278 ? 14.1 25.137 -2.326 1 87 278 ARG A CA 1
ATOM 2059 C C . ARG A 1 278 ? 13.878 26.618 -2.04 1 87 278 ARG A C 1
ATOM 2061 O O . ARG A 1 278 ? 14.536 27.476 -2.634 1 87 278 ARG A O 1
ATOM 2068 N N . LEU A 1 279 ? 13.03 26.939 -1.147 1 86.99 279 LEU A N 1
ATOM 2069 C CA . LEU A 1 279 ? 12.618 28.318 -0.908 1 86.99 279 LEU A CA 1
ATOM 2070 C C . LEU A 1 279 ? 13.495 28.972 0.154 1 86.99 279 LEU A C 1
ATOM 2072 O O . LEU A 1 279 ? 13.788 30.167 0.074 1 86.99 279 LEU A O 1
ATOM 2076 N N . LEU A 1 280 ? 13.873 28.166 1.156 1 90.47 280 LEU A N 1
ATOM 2077 C CA . LEU A 1 280 ? 14.496 28.787 2.32 1 90.47 280 LEU A CA 1
ATOM 2078 C C . LEU A 1 280 ? 15.884 28.208 2.567 1 90.47 280 LEU A C 1
ATOM 2080 O O . LEU A 1 280 ? 16.605 28.67 3.456 1 90.47 280 LEU A O 1
ATOM 2084 N N . GLY A 1 281 ? 16.289 27.183 1.798 1 89.4 281 GLY A N 1
ATOM 2085 C CA . GLY A 1 281 ? 17.585 26.556 2.002 1 89.4 281 GLY A CA 1
ATOM 2086 C C . GLY A 1 281 ? 17.498 25.234 2.74 1 89.4 281 GLY A C 1
ATOM 2087 O O . GLY A 1 281 ? 16.417 24.826 3.169 1 89.4 281 GLY A O 1
ATOM 2088 N N . ALA A 1 282 ? 18.609 24.627 3.057 1 92.11 282 ALA A N 1
ATOM 2089 C CA . ALA A 1 282 ? 18.62 23.219 3.444 1 92.11 282 ALA A CA 1
ATOM 2090 C C . ALA A 1 282 ? 18.915 23.061 4.933 1 92.11 282 ALA A C 1
ATOM 2092 O O . ALA A 1 282 ? 18.865 21.951 5.467 1 92.11 282 ALA A O 1
ATOM 2093 N N . ARG A 1 283 ? 19.17 24.227 5.623 1 93.87 283 ARG A N 1
ATOM 2094 C CA . ARG A 1 283 ? 19.386 24.091 7.06 1 93.87 283 ARG A CA 1
ATOM 2095 C C . ARG A 1 283 ? 18.136 23.557 7.753 1 93.87 283 ARG A C 1
ATOM 2097 O O . ARG A 1 283 ? 17.026 24.021 7.485 1 93.87 283 ARG A O 1
ATOM 2104 N N . HIS A 1 284 ? 18.316 22.669 8.61 1 95.57 284 HIS A N 1
ATOM 2105 C CA . HIS A 1 284 ? 17.176 21.937 9.15 1 95.57 284 HIS A CA 1
ATOM 2106 C C . HIS A 1 284 ? 16.289 22.844 9.996 1 95.57 284 HIS A C 1
ATOM 2108 O O . HIS A 1 284 ? 15.077 22.632 10.08 1 95.57 284 HIS A O 1
ATOM 2114 N N . VAL A 1 285 ? 16.916 23.851 10.659 1 94.32 285 VAL A N 1
ATOM 2115 C CA . VAL A 1 285 ? 16.088 24.782 11.417 1 94.32 285 VAL A CA 1
ATOM 2116 C C . VAL A 1 285 ? 15.081 25.454 10.486 1 94.32 285 VAL A C 1
ATOM 2118 O O . VAL A 1 285 ? 13.922 25.656 10.856 1 94.32 285 VAL A O 1
ATOM 2121 N N . ARG A 1 286 ? 15.449 25.816 9.298 1 93.82 286 ARG A N 1
ATOM 2122 C CA . ARG A 1 286 ? 14.58 26.469 8.324 1 93.82 286 ARG A CA 1
ATOM 2123 C C . ARG A 1 286 ? 13.583 25.48 7.731 1 93.82 286 ARG A C 1
ATOM 2125 O O . ARG A 1 286 ? 12.409 25.808 7.547 1 93.82 286 ARG A O 1
ATOM 2132 N N . VAL A 1 287 ? 14.066 24.327 7.45 1 95.32 287 VAL A N 1
ATOM 2133 C CA . VAL A 1 287 ? 13.2 23.32 6.846 1 95.32 287 VAL A CA 1
ATOM 2134 C C . VAL A 1 287 ? 12.109 22.914 7.834 1 95.32 287 VAL A C 1
ATOM 2136 O O . VAL A 1 287 ? 10.943 22.773 7.459 1 95.32 287 VAL A O 1
ATOM 2139 N N . PHE A 1 288 ? 12.56 22.791 9.08 1 96.56 288 PHE A N 1
ATOM 2140 C CA . PHE A 1 288 ? 11.601 22.391 10.103 1 96.56 288 PHE A CA 1
ATOM 2141 C C . PHE A 1 288 ? 10.588 23.5 10.359 1 96.56 288 PHE A C 1
ATOM 2143 O O . PHE A 1 288 ? 9.379 23.277 10.268 1 96.56 288 PHE A O 1
ATOM 2150 N N . THR A 1 289 ? 11.038 24.69 10.644 1 93.21 289 THR A N 1
ATOM 2151 C CA . THR A 1 289 ? 10.157 25.8 10.987 1 93.21 289 THR A CA 1
ATOM 2152 C C . THR A 1 289 ? 9.328 26.226 9.779 1 93.21 289 THR A C 1
ATOM 2154 O O . THR A 1 289 ? 8.128 26.479 9.9 1 93.21 289 THR A O 1
ATOM 2157 N N . GLY A 1 290 ? 9.99 26.313 8.61 1 93.37 290 GLY A N 1
ATOM 2158 C CA . GLY A 1 290 ? 9.247 26.608 7.395 1 93.37 290 GLY A CA 1
ATOM 2159 C C . GLY A 1 290 ? 8.231 25.539 7.042 1 93.37 290 GLY A C 1
ATOM 2160 O O . GLY A 1 290 ? 7.16 25.843 6.513 1 93.37 290 GLY A O 1
ATOM 2161 N N . GLY A 1 291 ? 8.575 24.329 7.343 1 95.08 291 GLY A N 1
ATOM 2162 C CA . GLY A 1 291 ? 7.68 23.21 7.096 1 95.08 291 GLY A CA 1
ATOM 2163 C C . GLY A 1 291 ? 6.398 23.282 7.905 1 95.08 291 GLY A C 1
ATOM 2164 O O . GLY A 1 291 ? 5.326 22.925 7.412 1 95.08 291 GLY A O 1
ATOM 2165 N N . LEU A 1 292 ? 6.53 23.739 9.129 1 94.85 292 LEU A N 1
ATOM 2166 C CA . LEU A 1 292 ? 5.344 23.871 9.968 1 94.85 292 LEU A CA 1
ATOM 2167 C C . LEU A 1 292 ? 4.33 24.815 9.33 1 94.85 292 LEU A C 1
ATOM 2169 O O . LEU A 1 292 ? 3.141 24.498 9.256 1 94.85 292 LEU A O 1
ATOM 2173 N N . TRP A 1 293 ? 4.798 25.862 8.759 1 92.86 293 TRP A N 1
ATOM 2174 C CA . TRP A 1 293 ? 3.92 26.879 8.188 1 92.86 293 TRP A CA 1
ATOM 2175 C C . TRP A 1 293 ? 3.404 26.447 6.82 1 92.86 293 TRP A C 1
ATOM 2177 O O . TRP A 1 293 ? 2.194 26.432 6.582 1 92.86 293 TRP A O 1
ATOM 2187 N N . LEU A 1 294 ? 4.31 26.049 6.018 1 93.68 294 LEU A N 1
ATOM 2188 C CA . LEU A 1 294 ? 3.916 25.674 4.665 1 93.68 294 LEU A CA 1
ATOM 2189 C C . LEU A 1 294 ? 3.061 24.411 4.679 1 93.68 294 LEU A C 1
ATOM 2191 O O . LEU A 1 294 ? 2.148 24.265 3.863 1 93.68 294 LEU A O 1
ATOM 2195 N N . GLY A 1 295 ? 3.413 23.506 5.567 1 95.72 295 GLY A N 1
ATOM 2196 C CA . GLY A 1 295 ? 2.596 22.311 5.706 1 95.72 295 GLY A CA 1
ATOM 2197 C C . GLY A 1 295 ? 1.156 22.613 6.077 1 95.72 295 GLY A C 1
ATOM 2198 O O . GLY A 1 295 ? 0.23 22.012 5.528 1 95.72 295 GLY A O 1
ATOM 2199 N N . GLY A 1 296 ? 1.044 23.49 7.035 1 95.82 296 GLY A N 1
ATOM 2200 C CA . GLY A 1 296 ? -0.295 23.935 7.386 1 95.82 296 GLY A CA 1
ATOM 2201 C C . GLY A 1 296 ? -1.041 24.558 6.221 1 95.82 296 GLY A C 1
ATOM 2202 O O . GLY A 1 296 ? -2.207 24.239 5.982 1 95.82 296 GLY A O 1
ATOM 2203 N N . MET A 1 297 ? -0.445 25.379 5.484 1 94.01 297 MET A N 1
ATOM 2204 C CA . MET A 1 297 ? -1.068 26.055 4.349 1 94.01 297 MET A CA 1
ATOM 2205 C C . MET A 1 297 ? -1.479 25.051 3.277 1 94.01 297 MET A C 1
ATOM 2207 O O . MET A 1 297 ? -2.575 25.144 2.721 1 94.01 297 MET A O 1
ATOM 2211 N N . VAL A 1 298 ? -0.614 24.149 3.035 1 94.11 298 VAL A N 1
ATOM 2212 C CA . VAL A 1 298 ? -0.87 23.144 2.01 1 94.11 298 VAL A CA 1
ATOM 2213 C C . VAL A 1 298 ? -2.064 22.283 2.416 1 94.11 298 VAL A C 1
ATOM 2215 O O . VAL A 1 298 ? -2.922 21.969 1.588 1 94.11 298 VAL A O 1
ATOM 2218 N N . MET A 1 299 ? -2.117 21.928 3.65 1 96.39 299 MET A N 1
ATOM 2219 C CA . MET A 1 299 ? -3.213 21.082 4.115 1 96.39 299 MET A CA 1
ATOM 2220 C C . MET A 1 299 ? -4.538 21.834 4.068 1 96.39 299 MET A C 1
ATOM 2222 O O . MET A 1 299 ? -5.571 21.259 3.718 1 96.39 299 MET A O 1
ATOM 2226 N N . VAL A 1 300 ? -4.512 23.098 4.443 1 95.16 300 VAL A N 1
ATOM 2227 C CA . VAL A 1 300 ? -5.715 23.92 4.366 1 95.16 300 VAL A CA 1
ATOM 2228 C C . VAL A 1 300 ? -6.177 24.025 2.915 1 95.16 300 VAL A C 1
ATOM 2230 O O . VAL A 1 300 ? -7.37 23.908 2.626 1 95.16 300 VAL A O 1
ATOM 2233 N N . ALA A 1 301 ? -5.26 24.245 2.021 1 93.05 301 ALA A N 1
ATOM 2234 C CA . ALA A 1 301 ? -5.595 24.311 0.601 1 93.05 301 ALA A CA 1
ATOM 2235 C C . ALA A 1 301 ? -6.185 22.99 0.115 1 93.05 301 ALA A C 1
ATOM 2237 O O . ALA A 1 301 ? -7.173 22.978 -0.623 1 93.05 301 ALA A O 1
ATOM 2238 N N . ALA A 1 302 ? -5.566 21.923 0.541 1 94.93 302 ALA A N 1
ATOM 2239 C CA . ALA A 1 302 ? -6.042 20.601 0.144 1 94.93 302 ALA A CA 1
ATOM 2240 C C . ALA A 1 302 ? -7.452 20.346 0.668 1 94.93 302 ALA A C 1
ATOM 2242 O O . ALA A 1 302 ? -8.306 19.827 -0.055 1 94.93 302 ALA A O 1
ATOM 2243 N N . ASP A 1 303 ? -7.659 20.679 1.909 1 95.18 303 ASP A N 1
ATOM 2244 C CA . ASP A 1 303 ? -8.98 20.473 2.495 1 95.18 303 ASP A CA 1
ATOM 2245 C C . ASP A 1 303 ? -10.027 21.348 1.811 1 95.18 303 ASP A C 1
ATOM 2247 O O . ASP A 1 303 ? -11.168 20.924 1.616 1 95.18 303 ASP A O 1
ATOM 2251 N N . THR A 1 304 ? -9.652 22.548 1.552 1 92.19 304 THR A N 1
ATOM 2252 C CA . THR A 1 304 ? -10.571 23.446 0.86 1 92.19 304 THR A CA 1
ATOM 2253 C C . THR A 1 304 ? -10.935 22.893 -0.514 1 92.19 304 THR A C 1
ATOM 2255 O O . THR A 1 304 ? -12.106 22.894 -0.899 1 92.19 304 THR A O 1
ATOM 2258 N N . LEU A 1 305 ? -9.978 22.451 -1.205 1 91.55 305 LEU A N 1
ATOM 2259 C CA . LEU A 1 305 ? -10.236 21.837 -2.503 1 91.55 305 LEU A CA 1
ATOM 2260 C C . LEU A 1 305 ? -11.121 20.605 -2.354 1 91.55 305 LEU A C 1
ATOM 2262 O O . LEU A 1 305 ? -12.009 20.37 -3.177 1 91.55 305 LEU A O 1
ATOM 2266 N N . ALA A 1 306 ? -10.858 19.82 -1.349 1 92.64 306 ALA A N 1
ATOM 2267 C CA . ALA A 1 306 ? -11.635 18.613 -1.082 1 92.64 306 ALA A CA 1
ATOM 2268 C C . ALA A 1 306 ? -13.109 18.945 -0.865 1 92.64 306 ALA A C 1
ATOM 2270 O O . ALA A 1 306 ? -13.989 18.182 -1.268 1 92.64 306 ALA A O 1
ATOM 2271 N N . ARG A 1 307 ? -13.374 20.046 -0.305 1 89.92 307 ARG A N 1
ATOM 2272 C CA . ARG A 1 307 ? -14.733 20.448 0.043 1 89.92 307 ARG A CA 1
ATOM 2273 C C . ARG A 1 307 ? -15.457 21.036 -1.164 1 89.92 307 ARG A C 1
ATOM 2275 O O . ARG A 1 307 ? -16.677 20.911 -1.283 1 89.92 307 ARG A O 1
ATOM 2282 N N . VAL A 1 308 ? -14.726 21.583 -2.037 1 87.53 308 VAL A N 1
ATOM 2283 C CA . VAL A 1 308 ? -15.382 22.406 -3.047 1 87.53 308 VAL A CA 1
ATOM 2284 C C . VAL A 1 308 ? -15.369 21.682 -4.392 1 87.53 308 VAL A C 1
ATOM 2286 O O . VAL A 1 308 ? -16.231 21.921 -5.241 1 87.53 308 VAL A O 1
ATOM 2289 N N . ALA A 1 309 ? -14.481 20.83 -4.653 1 83.77 309 ALA A N 1
ATOM 2290 C CA . ALA A 1 309 ? -14.263 20.238 -5.971 1 83.77 309 ALA A CA 1
ATOM 2291 C C . ALA A 1 309 ? -15.511 19.506 -6.456 1 83.77 309 ALA A C 1
ATOM 2293 O O . ALA A 1 309 ? -15.828 19.53 -7.648 1 83.77 309 ALA A O 1
ATOM 2294 N N . LEU A 1 310 ? -16.208 18.84 -5.625 1 79.31 310 LEU A N 1
ATOM 2295 C CA . LEU A 1 310 ? -17.39 18.08 -6.017 1 79.31 310 LEU A CA 1
ATOM 2296 C C . LEU A 1 310 ? -18.601 18.492 -5.188 1 79.31 310 LEU A C 1
ATOM 2298 O O . LEU A 1 310 ? -19.475 17.669 -4.906 1 79.31 310 LEU A O 1
ATOM 2302 N N . SER A 1 311 ? -18.687 19.654 -4.861 1 74.56 311 SER A N 1
ATOM 2303 C CA . SER A 1 311 ? -19.809 20.145 -4.067 1 74.56 311 SER A CA 1
ATOM 2304 C C . SER A 1 311 ? -21.141 19.816 -4.731 1 74.56 311 SER A C 1
ATOM 2306 O O . SER A 1 311 ? -21.29 19.967 -5.946 1 74.56 311 SER A O 1
ATOM 2308 N N . PRO A 1 312 ? -21.894 19.111 -3.792 1 79.16 312 PRO A N 1
ATOM 2309 C CA . PRO A 1 312 ? -21.961 19.088 -2.329 1 79.16 312 PRO A CA 1
ATOM 2310 C C . PRO A 1 312 ? -21.253 17.877 -1.725 1 79.16 312 PRO A C 1
ATOM 2312 O O . PRO A 1 312 ? -21.1 17.792 -0.504 1 79.16 312 PRO A O 1
ATOM 2315 N N . SER A 1 313 ? -20.852 16.982 -2.623 1 81.56 313 SER A N 1
ATOM 2316 C CA . SER A 1 313 ? -20.092 15.856 -2.092 1 81.56 313 SER A CA 1
ATOM 2317 C C . SER A 1 313 ? -18.667 16.268 -1.738 1 81.56 313 SER A C 1
ATOM 2319 O O . SER A 1 313 ? -18.09 17.145 -2.385 1 81.56 313 SER A O 1
ATOM 2321 N N . GLU A 1 314 ? -18.204 15.774 -0.656 1 88.84 314 GLU A N 1
ATOM 2322 C CA . GLU A 1 314 ? -16.844 16.081 -0.221 1 88.84 314 GLU A CA 1
ATOM 2323 C C . GLU A 1 314 ? -15.894 14.925 -0.524 1 88.84 314 GLU A C 1
ATOM 2325 O O . GLU A 1 314 ? -16.255 13.758 -0.358 1 88.84 314 GLU A O 1
ATOM 2330 N N . LEU A 1 315 ? -14.777 15.312 -1.034 1 91.94 315 LEU A N 1
ATOM 2331 C CA . LEU A 1 315 ? -13.713 14.33 -1.211 1 91.94 315 LEU A CA 1
ATOM 2332 C C . LEU A 1 315 ? -12.893 14.18 0.066 1 91.94 315 LEU A C 1
ATOM 2334 O O . LEU A 1 315 ? -12.714 15.146 0.811 1 91.94 315 LEU A O 1
ATOM 2338 N N . PRO A 1 316 ? -12.467 12.956 0.261 1 94.28 316 PRO A N 1
ATOM 2339 C CA . PRO A 1 316 ? -11.479 12.837 1.335 1 94.28 316 PRO A CA 1
ATOM 2340 C C . PRO A 1 316 ? -10.189 13.598 1.038 1 94.28 316 PRO A C 1
ATOM 2342 O O . PRO A 1 316 ? -9.731 13.62 -0.107 1 94.28 316 PRO A O 1
ATOM 2345 N N . VAL A 1 317 ? -9.684 14.215 2.007 1 96.3 317 VAL A N 1
ATOM 2346 C CA . VAL A 1 317 ? -8.536 15.096 1.822 1 96.3 317 VAL A CA 1
ATOM 2347 C C . VAL A 1 317 ? -7.322 14.28 1.382 1 96.3 317 VAL A C 1
ATOM 2349 O O . VAL A 1 317 ? -6.485 14.763 0.616 1 96.3 317 VAL A O 1
ATOM 2352 N N . GLY A 1 318 ? -7.191 13.063 1.852 1 94.78 318 GLY A N 1
ATOM 2353 C CA . GLY A 1 318 ? -6.09 12.202 1.449 1 94.78 318 GLY A CA 1
ATOM 2354 C C . GLY A 1 318 ? -6.071 11.915 -0.04 1 94.78 318 GLY A C 1
ATOM 2355 O O . GLY A 1 318 ? -5.003 11.732 -0.628 1 94.78 318 GLY A O 1
ATOM 2356 N N . VAL A 1 319 ? -7.221 11.85 -0.601 1 94.39 319 VAL A N 1
ATOM 2357 C CA . VAL A 1 319 ? -7.328 11.638 -2.041 1 94.39 319 VAL A CA 1
ATOM 2358 C C . VAL A 1 319 ? -6.758 12.844 -2.784 1 94.39 319 VAL A C 1
ATOM 2360 O O . VAL A 1 319 ? -5.993 12.688 -3.739 1 94.39 319 VAL A O 1
ATOM 2363 N N . VAL A 1 320 ? -7.04 13.993 -2.315 1 95.18 320 VAL A N 1
ATOM 2364 C CA . VAL A 1 320 ? -6.582 15.23 -2.938 1 95.18 320 VAL A CA 1
ATOM 2365 C C . VAL A 1 320 ? -5.062 15.334 -2.824 1 95.18 320 VAL A C 1
ATOM 2367 O O . VAL A 1 320 ? -4.376 15.593 -3.816 1 95.18 320 VAL A O 1
ATOM 2370 N N . THR A 1 321 ? -4.571 15.046 -1.655 1 95.11 321 THR A N 1
ATOM 2371 C CA . THR A 1 321 ? -3.131 15.163 -1.45 1 95.11 321 THR A CA 1
ATOM 2372 C C . THR A 1 321 ? -2.383 14.095 -2.243 1 95.11 321 THR A C 1
ATOM 2374 O O . THR A 1 321 ? -1.276 14.336 -2.728 1 95.11 321 THR A O 1
ATOM 2377 N N . ALA A 1 322 ? -2.976 12.961 -2.368 1 93.09 322 ALA A N 1
ATOM 2378 C CA . ALA A 1 322 ? -2.338 11.898 -3.141 1 93.09 322 ALA A CA 1
ATOM 2379 C C . ALA A 1 322 ? -2.323 12.234 -4.629 1 93.09 322 ALA A C 1
ATOM 2381 O O . ALA A 1 322 ? -1.313 12.034 -5.308 1 93.09 322 ALA A O 1
ATOM 2382 N N . LEU A 1 323 ? -3.381 12.76 -5.144 1 93.3 323 LEU A N 1
ATOM 2383 C CA . LEU A 1 323 ? -3.502 13.075 -6.564 1 93.3 323 LEU A CA 1
ATOM 2384 C C . LEU A 1 323 ? -2.528 14.178 -6.961 1 93.3 323 LEU A C 1
ATOM 2386 O O . LEU A 1 323 ? -2.023 14.191 -8.086 1 93.3 323 LEU A O 1
ATOM 2390 N N . VAL A 1 324 ? -2.212 14.996 -6.034 1 91.59 324 VAL A N 1
ATOM 2391 C CA . VAL A 1 324 ? -1.281 16.086 -6.304 1 91.59 324 VAL A CA 1
ATOM 2392 C C . VAL A 1 324 ? 0.138 15.657 -5.939 1 91.59 324 VAL A C 1
ATOM 2394 O O . VAL A 1 324 ? 1.09 15.962 -6.661 1 91.59 324 VAL A O 1
ATOM 2397 N N . GLY A 1 325 ? 0.193 14.991 -4.899 1 89.38 325 GLY A N 1
ATOM 2398 C CA . GLY A 1 325 ? 1.486 14.617 -4.348 1 89.38 325 GLY A CA 1
ATOM 2399 C C . GLY A 1 325 ? 2.239 13.625 -5.215 1 89.38 325 GLY A C 1
ATOM 2400 O O . GLY A 1 325 ? 3.46 13.72 -5.357 1 89.38 325 GLY A O 1
ATOM 2401 N N . VAL A 1 326 ? 1.555 12.682 -5.801 1 87.59 326 VAL A N 1
ATOM 2402 C CA . VAL A 1 326 ? 2.209 11.628 -6.569 1 87.59 326 VAL A CA 1
ATOM 2403 C C . VAL A 1 326 ? 2.882 12.228 -7.802 1 87.59 326 VAL A C 1
ATOM 2405 O O . VAL A 1 326 ? 4.07 12.001 -8.04 1 87.59 326 VAL A O 1
ATOM 2408 N N . PRO A 1 327 ? 2.226 12.972 -8.611 1 86.19 327 PRO A N 1
ATOM 2409 C CA . PRO A 1 327 ? 2.908 13.62 -9.734 1 86.19 327 PRO A CA 1
ATOM 2410 C C . PRO A 1 327 ? 4.109 14.454 -9.293 1 86.19 327 PRO A C 1
ATOM 2412 O O . PRO A 1 327 ? 5.137 14.471 -9.975 1 86.19 327 PRO A O 1
ATOM 2415 N N . PHE A 1 328 ? 3.988 15.066 -8.237 1 83.46 328 PHE A N 1
ATOM 2416 C CA . PHE A 1 328 ? 5.113 15.819 -7.695 1 83.46 328 PHE A CA 1
ATOM 2417 C C . PHE A 1 328 ? 6.281 14.893 -7.376 1 83.46 328 PHE A C 1
ATOM 2419 O O . PHE A 1 328 ? 7.432 15.206 -7.69 1 83.46 328 PHE A O 1
ATOM 2426 N N . PHE A 1 329 ? 5.924 13.837 -6.775 1 77.79 329 PHE A N 1
ATOM 2427 C CA . PHE A 1 329 ? 6.939 12.848 -6.432 1 77.79 329 PHE A CA 1
ATOM 2428 C C . PHE A 1 329 ? 7.654 12.35 -7.682 1 77.79 329 PHE A C 1
ATOM 2430 O O . PHE A 1 329 ? 8.882 12.243 -7.7 1 77.79 329 PHE A O 1
ATOM 2437 N N . VAL A 1 330 ? 6.943 12.127 -8.67 1 76.25 330 VAL A N 1
ATOM 2438 C CA . VAL A 1 330 ? 7.494 11.648 -9.933 1 76.25 330 VAL A CA 1
ATOM 2439 C C . VAL A 1 330 ? 8.398 12.717 -10.542 1 76.25 330 VAL A C 1
ATOM 2441 O O . VAL A 1 330 ? 9.47 12.407 -11.066 1 76.25 330 VAL A O 1
ATOM 2444 N N . TYR A 1 331 ? 7.973 13.839 -10.468 1 78.1 331 TYR A N 1
ATOM 2445 C CA . TYR A 1 331 ? 8.757 14.966 -10.961 1 78.1 331 TYR A CA 1
ATOM 2446 C C . TYR A 1 331 ? 10.087 15.07 -10.224 1 78.1 331 TYR A C 1
ATOM 2448 O O . TYR A 1 331 ? 11.133 15.273 -10.844 1 78.1 331 TYR A O 1
ATOM 2456 N N . LEU A 1 332 ? 10.068 14.901 -8.97 1 73.57 332 LEU A N 1
ATOM 2457 C CA . LEU A 1 332 ? 11.273 14.979 -8.15 1 73.57 332 LEU A CA 1
ATOM 2458 C C . LEU A 1 332 ? 12.235 13.845 -8.49 1 73.57 332 LEU A C 1
ATOM 2460 O O . LEU A 1 332 ? 13.453 14.04 -8.495 1 73.57 332 LEU A O 1
ATOM 2464 N N . LEU A 1 333 ? 11.697 12.713 -8.737 1 68.99 333 LEU A N 1
ATOM 2465 C CA . LEU A 1 333 ? 12.506 11.549 -9.083 1 68.99 333 LEU A CA 1
ATOM 2466 C C . LEU A 1 333 ? 13.207 11.753 -10.421 1 68.99 333 LEU A C 1
ATOM 2468 O O . LEU A 1 333 ? 14.343 11.309 -10.606 1 68.99 333 LEU A O 1
ATOM 2472 N N . ARG A 1 334 ? 12.572 12.332 -11.36 1 66.45 334 ARG A N 1
ATOM 2473 C CA . ARG A 1 334 ? 13.146 12.576 -12.68 1 66.45 334 ARG A CA 1
ATOM 2474 C C . ARG A 1 334 ? 14.212 13.664 -12.621 1 66.45 334 ARG A C 1
ATOM 2476 O O . ARG A 1 334 ? 15.188 13.625 -13.374 1 66.45 334 ARG A O 1
ATOM 2483 N N . TRP A 1 335 ? 13.974 14.593 -11.889 1 57.59 335 TRP A N 1
ATOM 2484 C CA . TRP A 1 335 ? 14.912 15.71 -11.841 1 57.59 335 TRP A CA 1
ATOM 2485 C C . TRP A 1 335 ? 16.198 15.311 -11.125 1 57.59 335 TRP A C 1
ATOM 2487 O O . TRP A 1 335 ? 17.273 15.834 -11.429 1 57.59 335 TRP A O 1
ATOM 2497 N N . ARG A 1 336 ? 16.166 14.577 -10.083 1 52.85 336 ARG A N 1
ATOM 2498 C CA . ARG A 1 336 ? 17.417 14.16 -9.458 1 52.85 336 ARG A CA 1
ATOM 2499 C C . ARG A 1 336 ? 18.251 13.313 -10.413 1 52.85 336 ARG A C 1
ATOM 2501 O O . ARG A 1 336 ? 19.434 13.071 -10.164 1 52.85 336 ARG A O 1
ATOM 2508 N N . ARG A 1 337 ? 17.685 12.72 -11.496 1 50.12 337 ARG A N 1
ATOM 2509 C CA . ARG A 1 337 ? 18.496 12.025 -12.489 1 50.12 337 ARG A CA 1
ATOM 2510 C C . ARG A 1 337 ? 19.252 13.015 -13.369 1 50.12 337 ARG A C 1
ATOM 2512 O O . ARG A 1 337 ? 20.104 12.619 -14.168 1 50.12 337 ARG A O 1
ATOM 2519 N N . GLY A 1 338 ? 18.918 14.226 -13.502 1 37.5 338 GLY A N 1
ATOM 2520 C CA . GLY A 1 338 ? 19.782 15.174 -14.187 1 37.5 338 GLY A CA 1
ATOM 2521 C C . GLY A 1 338 ? 20.792 15.833 -13.267 1 37.5 338 GLY A C 1
ATOM 2522 O O . GLY A 1 338 ? 20.587 15.893 -12.053 1 37.5 338 GLY A O 1
ATOM 2523 N N . MET B 1 1 ? 26.294 -32.512 -8.359 1 46.56 1 MET B N 1
ATOM 2524 C CA . MET B 1 1 ? 25.08 -33.216 -7.955 1 46.56 1 MET B CA 1
ATOM 2525 C C . MET B 1 1 ? 24.577 -34.119 -9.077 1 46.56 1 MET B C 1
ATOM 2527 O O . MET B 1 1 ? 24.418 -33.673 -10.214 1 46.56 1 MET B O 1
ATOM 2531 N N . ARG B 1 2 ? 24.631 -35.351 -8.929 1 58.46 2 ARG B N 1
ATOM 2532 C CA . ARG B 1 2 ? 24.507 -36.367 -9.969 1 58.46 2 ARG B CA 1
ATOM 2533 C C . ARG B 1 2 ? 23.125 -36.326 -10.612 1 58.46 2 ARG B C 1
ATOM 2535 O O . ARG B 1 2 ? 22.151 -35.914 -9.979 1 58.46 2 ARG B O 1
ATOM 2542 N N . GLY B 1 3 ? 22.946 -36.339 -11.823 1 59.21 3 GLY B N 1
ATOM 2543 C CA . GLY B 1 3 ? 21.788 -36.36 -12.702 1 59.21 3 GLY B CA 1
ATOM 2544 C C . GLY B 1 3 ? 20.598 -37.087 -12.104 1 59.21 3 GLY B C 1
ATOM 2545 O O . GLY B 1 3 ? 19.464 -36.609 -12.191 1 59.21 3 GLY B O 1
ATOM 2546 N N . TRP B 1 4 ? 20.73 -38.106 -11.461 1 61.29 4 TRP B N 1
ATOM 2547 C CA . TRP B 1 4 ? 19.658 -38.923 -10.902 1 61.29 4 TRP B CA 1
ATOM 2548 C C . TRP B 1 4 ? 18.994 -38.218 -9.724 1 61.29 4 TRP B C 1
ATOM 2550 O O . TRP B 1 4 ? 17.785 -38.345 -9.518 1 61.29 4 TRP B O 1
ATOM 2560 N N . VAL B 1 5 ? 19.753 -37.551 -8.933 1 62.87 5 VAL B N 1
ATOM 2561 C CA . VAL B 1 5 ? 19.222 -36.816 -7.789 1 62.87 5 VAL B CA 1
ATOM 2562 C C . VAL B 1 5 ? 18.292 -35.706 -8.274 1 62.87 5 VAL B C 1
ATOM 2564 O O . VAL B 1 5 ? 17.269 -35.426 -7.645 1 62.87 5 VAL B O 1
ATOM 2567 N N . ARG B 1 6 ? 18.69 -35.292 -9.436 1 71.13 6 ARG B N 1
ATOM 2568 C CA . ARG B 1 6 ? 17.849 -34.259 -10.033 1 71.13 6 ARG B CA 1
ATOM 2569 C C . ARG B 1 6 ? 16.507 -34.834 -10.474 1 71.13 6 ARG B C 1
ATOM 2571 O O . ARG B 1 6 ? 15.461 -34.219 -10.256 1 71.13 6 ARG B O 1
ATOM 2578 N N . VAL B 1 7 ? 16.509 -35.984 -11.024 1 66.24 7 VAL B N 1
ATOM 2579 C CA . VAL B 1 7 ? 15.291 -36.642 -11.483 1 66.24 7 VAL B CA 1
ATOM 2580 C C . VAL B 1 7 ? 14.42 -37.014 -10.285 1 66.24 7 VAL B C 1
ATOM 2582 O O . VAL B 1 7 ? 13.198 -36.858 -10.325 1 66.24 7 VAL B O 1
ATOM 2585 N N . LEU B 1 8 ? 14.987 -37.418 -9.252 1 70.17 8 LEU B N 1
ATOM 2586 C CA . LEU B 1 8 ? 14.265 -37.799 -8.043 1 70.17 8 LEU B CA 1
ATOM 2587 C C . LEU B 1 8 ? 13.606 -36.585 -7.398 1 70.17 8 LEU B C 1
ATOM 2589 O O . LEU B 1 8 ? 12.473 -36.67 -6.918 1 70.17 8 LEU B O 1
ATOM 2593 N N . ARG B 1 9 ? 14.321 -35.552 -7.425 1 75.21 9 ARG B N 1
ATOM 2594 C CA . ARG B 1 9 ? 13.769 -34.335 -6.838 1 75.21 9 ARG B CA 1
ATOM 2595 C C . ARG B 1 9 ? 12.555 -33.851 -7.623 1 75.21 9 ARG B C 1
ATOM 2597 O O . ARG B 1 9 ? 11.536 -33.483 -7.035 1 75.21 9 ARG B O 1
ATOM 2604 N N . TRP B 1 10 ? 12.651 -33.979 -8.861 1 76.53 10 TRP B N 1
ATOM 2605 C CA . TRP B 1 10 ? 11.534 -33.573 -9.708 1 76.53 10 TRP B CA 1
ATOM 2606 C C . TRP B 1 10 ? 10.353 -34.525 -9.544 1 76.53 10 TRP B C 1
ATOM 2608 O O . TRP B 1 10 ? 9.199 -34.092 -9.516 1 76.53 10 TRP B O 1
ATOM 2618 N N . GLY B 1 11 ? 10.705 -35.793 -9.51 1 73.44 11 GLY B N 1
ATOM 2619 C CA . GLY B 1 11 ? 9.665 -36.777 -9.255 1 73.44 11 GLY B CA 1
ATOM 2620 C C . GLY B 1 11 ? 8.94 -36.553 -7.941 1 73.44 11 GLY B C 1
ATOM 2621 O O . GLY B 1 11 ? 7.714 -36.664 -7.876 1 73.44 11 GLY B O 1
ATOM 2622 N N . LEU B 1 12 ? 9.697 -36.214 -6.985 1 74.35 12 LEU B N 1
ATOM 2623 C CA . LEU B 1 12 ? 9.123 -35.926 -5.675 1 74.35 12 LEU B CA 1
ATOM 2624 C C . LEU B 1 12 ? 8.259 -34.67 -5.723 1 74.35 12 LEU B C 1
ATOM 2626 O O . LEU B 1 12 ? 7.181 -34.63 -5.127 1 74.35 12 LEU B O 1
ATOM 2630 N N . PHE B 1 13 ? 8.751 -33.769 -6.486 1 74.96 13 PHE B N 1
ATOM 2631 C CA . PHE B 1 13 ? 7.997 -32.529 -6.625 1 74.96 13 PHE B CA 1
ATOM 2632 C C . PHE B 1 13 ? 6.655 -32.784 -7.301 1 74.96 13 PHE B C 1
ATOM 2634 O O . PHE B 1 13 ? 5.626 -32.261 -6.868 1 74.96 13 PHE B O 1
ATOM 2641 N N . MET B 1 14 ? 6.646 -33.623 -8.249 1 74.62 14 MET B N 1
ATOM 2642 C CA . MET B 1 14 ? 5.419 -33.959 -8.966 1 74.62 14 MET B CA 1
ATOM 2643 C C . MET B 1 14 ? 4.469 -34.753 -8.076 1 74.62 14 MET B C 1
ATOM 2645 O O . MET B 1 14 ? 3.262 -34.508 -8.075 1 74.62 14 MET B O 1
ATOM 2649 N N . ALA B 1 15 ? 5.063 -35.703 -7.384 1 78.1 15 ALA B N 1
ATOM 2650 C CA . ALA B 1 15 ? 4.252 -36.519 -6.483 1 78.1 15 ALA B CA 1
ATOM 2651 C C . ALA B 1 15 ? 3.614 -35.663 -5.393 1 78.1 15 ALA B C 1
ATOM 2653 O O . ALA B 1 15 ? 2.444 -35.852 -5.052 1 78.1 15 ALA B O 1
ATOM 2654 N N . LEU B 1 16 ? 4.346 -34.74 -4.922 1 80.29 16 LEU B N 1
ATOM 2655 C CA . LEU B 1 16 ? 3.842 -33.844 -3.888 1 80.29 16 LEU B CA 1
ATOM 2656 C C . LEU B 1 16 ? 2.73 -32.955 -4.434 1 80.29 16 LEU B C 1
ATOM 2658 O O . LEU B 1 16 ? 1.756 -32.67 -3.732 1 80.29 16 LEU B O 1
ATOM 2662 N N . THR B 1 17 ? 2.907 -32.587 -5.623 1 79.86 17 THR B N 1
ATOM 2663 C CA . THR B 1 17 ? 1.879 -31.777 -6.267 1 79.86 17 THR B CA 1
ATOM 2664 C C . THR B 1 17 ? 0.558 -32.537 -6.341 1 79.86 17 THR B C 1
ATOM 2666 O O . THR B 1 17 ? -0.496 -31.997 -5.997 1 79.86 17 THR B O 1
ATOM 2669 N N . VAL B 1 18 ? 0.666 -33.78 -6.796 1 75.95 18 VAL B N 1
ATOM 2670 C CA . VAL B 1 18 ? -0.523 -34.618 -6.912 1 75.95 18 VAL B CA 1
ATOM 2671 C C . VAL B 1 18 ? -1.158 -34.808 -5.536 1 75.95 18 VAL B C 1
ATOM 2673 O O . VAL B 1 18 ? -2.381 -34.739 -5.395 1 75.95 18 VAL B O 1
ATOM 2676 N N . PHE B 1 19 ? -0.31 -34.968 -4.597 1 77.38 19 PHE B N 1
ATOM 2677 C CA . PHE B 1 19 ? -0.776 -35.149 -3.227 1 77.38 19 PHE B CA 1
ATOM 2678 C C . PHE B 1 19 ? -1.501 -33.903 -2.733 1 77.38 19 PHE B C 1
ATOM 2680 O O . PHE B 1 19 ? -2.58 -33.998 -2.145 1 77.38 19 PHE B O 1
ATOM 2687 N N . PHE B 1 20 ? -1.017 -32.767 -3.009 1 77.66 20 PHE B N 1
ATOM 2688 C CA . PHE B 1 20 ? -1.611 -31.522 -2.536 1 77.66 20 PHE B CA 1
ATOM 2689 C C . PHE B 1 20 ? -2.918 -31.234 -3.265 1 77.66 20 PHE B C 1
ATOM 2691 O O . PHE B 1 20 ? -3.9 -30.817 -2.648 1 77.66 20 PHE B O 1
ATOM 2698 N N . VAL B 1 21 ? -2.899 -31.49 -4.5 1 78.51 21 VAL B N 1
ATOM 2699 C CA . VAL B 1 21 ? -4.102 -31.252 -5.291 1 78.51 21 VAL B CA 1
ATOM 2700 C C . VAL B 1 21 ? -5.203 -32.219 -4.862 1 78.51 21 VAL B C 1
ATOM 2702 O O . VAL B 1 21 ? -6.338 -31.806 -4.612 1 78.51 21 VAL B O 1
ATOM 2705 N N . TRP B 1 22 ? -4.783 -33.459 -4.752 1 77.14 22 TRP B N 1
ATOM 2706 C CA . TRP B 1 22 ? -5.728 -34.49 -4.335 1 77.14 22 TRP B CA 1
ATOM 2707 C C . TRP B 1 22 ? -6.254 -34.211 -2.931 1 77.14 22 TRP B C 1
ATOM 2709 O O . TRP B 1 22 ? -7.462 -34.27 -2.691 1 77.14 22 TRP B O 1
ATOM 2719 N N . GLY B 1 23 ? -5.417 -33.915 -2.019 1 79.64 23 GLY B N 1
ATOM 2720 C CA . GLY B 1 23 ? -5.809 -33.614 -0.651 1 79.64 23 GLY B CA 1
ATOM 2721 C C . GLY B 1 23 ? -6.719 -32.406 -0.543 1 79.64 23 GLY B C 1
ATOM 2722 O O . GLY B 1 23 ? -7.655 -32.397 0.26 1 79.64 23 GLY B O 1
ATOM 2723 N N . ALA B 1 24 ? -6.484 -31.493 -1.382 1 82.75 24 ALA B N 1
ATOM 2724 C CA . ALA B 1 24 ? -7.258 -30.255 -1.339 1 82.75 24 ALA B CA 1
ATOM 2725 C C . ALA B 1 24 ? -8.678 -30.477 -1.852 1 82.75 24 ALA B C 1
ATOM 2727 O O . ALA B 1 24 ? -9.617 -29.815 -1.405 1 82.75 24 ALA B O 1
ATOM 2728 N N . VAL B 1 25 ? -8.791 -31.384 -2.759 1 77.07 25 VAL B N 1
ATOM 2729 C CA . VAL B 1 25 ? -10.112 -31.679 -3.304 1 77.07 25 VAL B CA 1
ATOM 2730 C C . VAL B 1 25 ? -10.963 -32.377 -2.246 1 77.07 25 VAL B C 1
ATOM 2732 O O . VAL B 1 25 ? -12.187 -32.226 -2.226 1 77.07 25 VAL B O 1
ATOM 2735 N N . LEU B 1 26 ? -10.283 -33.051 -1.358 1 77.49 26 LEU B N 1
ATOM 2736 C CA . LEU B 1 26 ? -10.971 -33.813 -0.321 1 77.49 26 LEU B CA 1
ATOM 2737 C C . LEU B 1 26 ? -11.478 -32.892 0.784 1 77.49 26 LEU B C 1
ATOM 2739 O O . LEU B 1 26 ? -12.425 -33.233 1.496 1 77.49 26 LEU B O 1
ATOM 2743 N N . VAL B 1 27 ? -10.857 -31.753 0.883 1 75.53 27 VAL B N 1
ATOM 2744 C CA . VAL B 1 27 ? -11.153 -30.862 1.999 1 75.53 27 VAL B CA 1
ATOM 2745 C C . VAL B 1 27 ? -12.191 -29.827 1.573 1 75.53 27 VAL B C 1
ATOM 2747 O O . VAL B 1 27 ? -12.027 -29.158 0.55 1 75.53 27 VAL B O 1
ATOM 2750 N N . GLY B 1 28 ? -13.29 -29.776 2.162 1 65.96 28 GLY B N 1
ATOM 2751 C CA . GLY B 1 28 ? -14.343 -28.809 1.897 1 65.96 28 GLY B CA 1
ATOM 2752 C C . GLY B 1 28 ? -15.506 -28.914 2.865 1 65.96 28 GLY B C 1
ATOM 2753 O O . GLY B 1 28 ? -15.457 -29.69 3.821 1 65.96 28 GLY B O 1
ATOM 2754 N N . ALA B 1 29 ? -16.408 -28.064 2.654 1 61.86 29 ALA B N 1
ATOM 2755 C CA . ALA B 1 29 ? -17.569 -27.984 3.537 1 61.86 29 ALA B CA 1
ATOM 2756 C C . ALA B 1 29 ? -18.352 -29.295 3.535 1 61.86 29 ALA B C 1
ATOM 2758 O O . ALA B 1 29 ? -18.895 -29.703 4.564 1 61.86 29 ALA B O 1
ATOM 2759 N N . ALA B 1 30 ? -18.383 -29.939 2.31 1 61.26 30 ALA B N 1
ATOM 2760 C CA . ALA B 1 30 ? -19.105 -31.206 2.219 1 61.26 30 ALA B CA 1
ATOM 2761 C C . ALA B 1 30 ? -18.152 -32.391 2.349 1 61.26 30 ALA B C 1
ATOM 2763 O O . ALA B 1 30 ? -17.053 -32.376 1.79 1 61.26 30 ALA B O 1
ATOM 2764 N N . GLU B 1 31 ? -18.494 -33.206 3.254 1 66.73 31 GLU B N 1
ATOM 2765 C CA . GLU B 1 31 ? -17.672 -34.399 3.439 1 66.73 31 GLU B CA 1
ATOM 2766 C C . GLU B 1 31 ? -17.741 -35.31 2.217 1 66.73 31 GLU B C 1
ATOM 2768 O O . GLU B 1 31 ? -18.829 -35.617 1.725 1 66.73 31 GLU B O 1
ATOM 2773 N N . VAL B 1 32 ? -16.694 -35.433 1.536 1 68.86 32 VAL B N 1
ATOM 2774 C CA . VAL B 1 32 ? -16.639 -36.358 0.409 1 68.86 32 VAL B CA 1
ATOM 2775 C C . VAL B 1 32 ? -15.624 -37.463 0.697 1 68.86 32 VAL B C 1
ATOM 2777 O O . VAL B 1 32 ? -14.538 -37.197 1.217 1 68.86 32 VAL B O 1
ATOM 2780 N N . SER B 1 33 ? -16.109 -38.668 0.565 1 73.4 33 SER B N 1
ATOM 2781 C CA . SER B 1 33 ? -15.238 -39.816 0.796 1 73.4 33 SER B CA 1
ATOM 2782 C C . SER B 1 33 ? -14.099 -39.859 -0.217 1 73.4 33 SER B C 1
ATOM 2784 O O . SER B 1 33 ? -14.278 -39.48 -1.377 1 73.4 33 SER B O 1
ATOM 2786 N N . PRO B 1 34 ? -12.979 -40.214 0.248 1 73.77 34 PRO B N 1
ATOM 2787 C CA . PRO B 1 34 ? -11.786 -40.246 -0.601 1 73.77 34 PRO B CA 1
ATOM 2788 C C . PRO B 1 34 ? -11.967 -41.118 -1.841 1 73.77 34 PRO B C 1
ATOM 2790 O O . PRO B 1 34 ? -11.568 -40.725 -2.94 1 73.77 34 PRO B O 1
ATOM 2793 N N . PRO B 1 35 ? -12.63 -42.203 -1.726 1 69.97 35 PRO B N 1
ATOM 2794 C CA . PRO B 1 35 ? -12.788 -43.028 -2.926 1 69.97 35 PRO B CA 1
ATOM 2795 C C . PRO B 1 35 ? -13.659 -42.362 -3.989 1 69.97 35 PRO B C 1
ATOM 2797 O O . PRO B 1 35 ? -13.432 -42.554 -5.187 1 69.97 35 PRO B O 1
ATOM 2800 N N . ARG B 1 36 ? -14.574 -41.655 -3.503 1 72.58 36 ARG B N 1
ATOM 2801 C CA . ARG B 1 36 ? -15.475 -40.99 -4.439 1 72.58 36 ARG B CA 1
ATOM 2802 C C . ARG B 1 36 ? -14.745 -39.906 -5.225 1 72.58 36 ARG B C 1
ATOM 2804 O O . ARG B 1 36 ? -15.003 -39.715 -6.415 1 72.58 36 ARG B O 1
ATOM 2811 N N . VAL B 1 37 ? -13.874 -39.287 -4.572 1 73.16 37 VAL B N 1
ATOM 2812 C CA . VAL B 1 37 ? -13.089 -38.255 -5.241 1 73.16 37 VAL B CA 1
ATOM 2813 C C . VAL B 1 37 ? -12.211 -38.89 -6.317 1 73.16 37 VAL B C 1
ATOM 2815 O O . VAL B 1 37 ? -12.127 -38.382 -7.438 1 73.16 37 VAL B O 1
ATOM 2818 N N . TRP B 1 38 ? -11.657 -39.946 -5.959 1 74.8 38 TRP B N 1
ATOM 2819 C CA . TRP B 1 38 ? -10.783 -40.637 -6.901 1 74.8 38 TRP B CA 1
ATOM 2820 C C . TRP B 1 38 ? -11.566 -41.121 -8.116 1 74.8 38 TRP B C 1
ATOM 2822 O O . TRP B 1 38 ? -11.107 -40.986 -9.253 1 74.8 38 TRP B O 1
ATOM 2832 N N . ALA B 1 39 ? -12.724 -41.675 -7.849 1 72.45 39 ALA B N 1
ATOM 2833 C CA . ALA B 1 39 ? -13.568 -42.174 -8.932 1 72.45 39 ALA B CA 1
ATOM 2834 C C . ALA B 1 39 ? -14.004 -41.039 -9.855 1 72.45 39 ALA B C 1
ATOM 2836 O O . ALA B 1 39 ? -14.037 -41.203 -11.077 1 72.45 39 ALA B O 1
ATOM 2837 N N . ALA B 1 40 ? -14.268 -40.022 -9.24 1 72.62 40 ALA B N 1
ATOM 2838 C CA . ALA B 1 40 ? -14.718 -38.87 -10.016 1 72.62 40 ALA B CA 1
ATOM 2839 C C . ALA B 1 40 ? -13.592 -38.322 -10.887 1 72.62 40 ALA B C 1
ATOM 2841 O O . ALA B 1 40 ? -13.807 -37.991 -12.056 1 72.62 40 ALA B O 1
ATOM 2842 N N . LEU B 1 41 ? -12.404 -38.304 -10.365 1 74.53 41 LEU B N 1
ATOM 2843 C CA . LEU B 1 41 ? -11.248 -37.801 -11.1 1 74.53 41 LEU B CA 1
ATOM 2844 C C . LEU B 1 41 ? -10.887 -38.734 -12.251 1 74.53 41 LEU B C 1
ATOM 2846 O O . LEU B 1 41 ? -10.56 -38.275 -13.348 1 74.53 41 LEU B O 1
ATOM 2850 N N . LEU B 1 42 ? -10.964 -39.963 -11.91 1 71.22 42 LEU B N 1
ATOM 2851 C CA . LEU B 1 42 ? -10.669 -40.949 -12.945 1 71.22 42 LEU B CA 1
ATOM 2852 C C . LEU B 1 42 ? -11.702 -40.886 -14.065 1 71.22 42 LEU B C 1
ATOM 2854 O O . LEU B 1 42 ? -11.359 -41.035 -15.24 1 71.22 42 LEU B O 1
ATOM 2858 N N . ARG B 1 43 ? -12.932 -40.706 -13.675 1 71.2 43 ARG B N 1
ATOM 2859 C CA . ARG B 1 43 ? -13.988 -40.586 -14.676 1 71.2 43 ARG B CA 1
ATOM 2860 C C . ARG B 1 43 ? -13.773 -39.358 -15.555 1 71.2 43 ARG B C 1
ATOM 2862 O O . ARG B 1 43 ? -13.985 -39.412 -16.768 1 71.2 43 ARG B O 1
ATOM 2869 N N . LEU B 1 44 ? -13.372 -38.374 -14.913 1 73.18 44 LEU B N 1
ATOM 2870 C CA . LEU B 1 44 ? -13.095 -37.147 -15.651 1 73.18 44 LEU B CA 1
ATOM 2871 C C . LEU B 1 44 ? -11.976 -37.363 -16.664 1 73.18 44 LEU B C 1
ATOM 2873 O O . LEU B 1 44 ? -12.062 -36.893 -17.801 1 73.18 44 LEU B O 1
ATOM 2877 N N . LEU B 1 45 ? -10.957 -38.023 -16.227 1 68.54 45 LEU B N 1
ATOM 2878 C CA . LEU B 1 45 ? -9.808 -38.279 -17.089 1 68.54 45 LEU B CA 1
ATOM 2879 C C . LEU B 1 45 ? -10.189 -39.202 -18.242 1 68.54 45 LEU B C 1
ATOM 2881 O O . LEU B 1 45 ? -9.706 -39.033 -19.363 1 68.54 45 LEU B O 1
ATOM 2885 N N . ARG B 1 46 ? -11.138 -40.117 -17.993 1 67.18 46 ARG B N 1
ATOM 2886 C CA . ARG B 1 46 ? -11.485 -41.136 -18.978 1 67.18 46 ARG B CA 1
ATOM 2887 C C . ARG B 1 46 ? -12.604 -40.653 -19.895 1 67.18 46 ARG B C 1
ATOM 2889 O O . ARG B 1 46 ? -12.565 -40.883 -21.106 1 67.18 46 ARG B O 1
ATOM 2896 N N . GLU B 1 47 ? -13.577 -40.015 -19.256 1 71.74 47 GLU B N 1
ATOM 2897 C CA . GLU B 1 47 ? -14.79 -39.729 -20.016 1 71.74 47 GLU B CA 1
ATOM 2898 C C . GLU B 1 47 ? -14.951 -38.231 -20.254 1 71.74 47 GLU B C 1
ATOM 2900 O O . GLU B 1 47 ? -15.813 -37.809 -21.029 1 71.74 47 GLU B O 1
ATOM 2905 N N . GLY B 1 48 ? -14.018 -37.496 -19.773 1 74.26 48 GLY B N 1
ATOM 2906 C CA . GLY B 1 48 ? -14.196 -36.057 -19.883 1 74.26 48 GLY B CA 1
ATOM 2907 C C . GLY B 1 48 ? -15.213 -35.505 -18.903 1 74.26 48 GLY B C 1
ATOM 2908 O O . GLY B 1 48 ? -15.713 -36.233 -18.043 1 74.26 48 GLY B O 1
ATOM 2909 N N . LEU B 1 49 ? -15.531 -34.246 -18.988 1 73.01 49 LEU B N 1
ATOM 2910 C CA . LEU B 1 49 ? -16.437 -33.573 -18.063 1 73.01 49 LEU B CA 1
ATOM 2911 C C . LEU B 1 49 ? -17.891 -33.839 -18.436 1 73.01 49 LEU B C 1
ATOM 2913 O O . LEU B 1 49 ? -18.346 -33.433 -19.508 1 73.01 49 LEU B O 1
ATOM 2917 N N . PRO B 1 50 ? -18.496 -34.645 -17.662 1 73.37 50 PRO B N 1
ATOM 2918 C CA . PRO B 1 50 ? -19.903 -34.891 -17.985 1 73.37 50 PRO B CA 1
ATOM 2919 C C . PRO B 1 50 ? -20.783 -33.663 -17.761 1 73.37 50 PRO B C 1
ATOM 2921 O O . PRO B 1 50 ? -20.396 -32.747 -17.031 1 73.37 50 PRO B O 1
ATOM 2924 N N . GLY B 1 51 ? -21.852 -33.518 -18.453 1 76.2 51 GLY B N 1
ATOM 2925 C CA . GLY B 1 51 ? -22.825 -32.464 -18.214 1 76.2 51 GLY B CA 1
ATOM 2926 C C . GLY B 1 51 ? -23.385 -32.478 -16.804 1 76.2 51 GLY B C 1
ATOM 2927 O O . GLY B 1 51 ? -23.582 -33.546 -16.22 1 76.2 51 GLY B O 1
ATOM 2928 N N . PRO B 1 52 ? -23.476 -31.41 -16.139 1 73.61 52 PRO B N 1
ATOM 2929 C CA . PRO B 1 52 ? -23.902 -31.317 -14.741 1 73.61 52 PRO B CA 1
ATOM 2930 C C . PRO B 1 52 ? -25.254 -31.981 -14.491 1 73.61 52 PRO B C 1
ATOM 2932 O O . PRO B 1 52 ? -25.513 -32.465 -13.386 1 73.61 52 PRO B O 1
ATOM 2935 N N . SER B 1 53 ? -26.102 -31.967 -15.421 1 74.49 53 SER B N 1
ATOM 2936 C CA . SER B 1 53 ? -27.454 -32.489 -15.247 1 74.49 53 SER B CA 1
ATOM 2937 C C . SER B 1 53 ? -27.443 -34.003 -15.066 1 74.49 53 SER B C 1
ATOM 2939 O O . SER B 1 53 ? -28.393 -34.577 -14.531 1 74.49 53 SER B O 1
ATOM 2941 N N . ARG B 1 54 ? -26.445 -34.668 -15.281 1 75.39 54 ARG B N 1
ATOM 2942 C CA . ARG B 1 54 ? -26.394 -36.126 -15.253 1 75.39 54 ARG B CA 1
ATOM 2943 C C . ARG B 1 54 ? -25.683 -36.624 -13.999 1 75.39 54 ARG B C 1
ATOM 2945 O O . ARG B 1 54 ? -25.479 -37.828 -13.832 1 75.39 54 ARG B O 1
ATOM 2952 N N . LEU B 1 55 ? -25.394 -35.574 -13.217 1 77 55 LEU B N 1
ATOM 2953 C CA . LEU B 1 55 ? -24.568 -35.941 -12.072 1 77 55 LEU B CA 1
ATOM 2954 C C . LEU B 1 55 ? -25.33 -35.743 -10.766 1 77 55 LEU B C 1
ATOM 2956 O O . LEU B 1 55 ? -26.219 -34.893 -10.683 1 77 55 LEU B O 1
ATOM 2960 N N . GLY B 1 56 ? -25.118 -36.643 -9.84 1 78.3 56 GLY B N 1
ATOM 2961 C CA . GLY B 1 56 ? -25.621 -36.432 -8.492 1 78.3 56 GLY B CA 1
ATOM 2962 C C . GLY B 1 56 ? -25.063 -35.183 -7.835 1 78.3 56 GLY B C 1
ATOM 2963 O O . GLY B 1 56 ? -24.092 -34.601 -8.322 1 78.3 56 GLY B O 1
ATOM 2964 N N . VAL B 1 57 ? -25.681 -34.746 -6.804 1 79.46 57 VAL B N 1
ATOM 2965 C CA . VAL B 1 57 ? -25.347 -33.506 -6.111 1 79.46 57 VAL B CA 1
ATOM 2966 C C . VAL B 1 57 ? -23.883 -33.534 -5.677 1 79.46 57 VAL B C 1
ATOM 2968 O O . VAL B 1 57 ? -23.148 -32.567 -5.891 1 79.46 57 VAL B O 1
ATOM 2971 N N . THR B 1 58 ? -23.418 -34.559 -5.112 1 78.51 58 THR B N 1
ATOM 2972 C CA . THR B 1 58 ? -22.054 -34.676 -4.609 1 78.51 58 THR B CA 1
ATOM 2973 C C . THR B 1 58 ? -21.047 -34.596 -5.753 1 78.51 58 THR B C 1
ATOM 2975 O O . THR B 1 58 ? -20.026 -33.914 -5.641 1 78.51 58 THR B O 1
ATOM 2978 N N . ASP B 1 59 ? -21.362 -35.246 -6.817 1 79.2 59 ASP B N 1
ATOM 2979 C CA . ASP B 1 59 ? -20.474 -35.239 -7.975 1 79.2 59 ASP B CA 1
ATOM 2980 C C . ASP B 1 59 ? -20.431 -33.859 -8.626 1 79.2 59 ASP B C 1
ATOM 2982 O O . ASP B 1 59 ? -19.394 -33.444 -9.147 1 79.2 59 ASP B O 1
ATOM 2986 N N . ARG B 1 60 ? -21.533 -33.265 -8.541 1 82.61 60 ARG B N 1
ATOM 2987 C CA . ARG B 1 60 ? -21.592 -31.918 -9.099 1 82.61 60 ARG B CA 1
ATOM 2988 C C . ARG B 1 60 ? -20.724 -30.954 -8.298 1 82.61 60 ARG B C 1
ATOM 2990 O O . ARG B 1 60 ? -20.031 -30.111 -8.871 1 82.61 60 ARG B O 1
ATOM 2997 N N . ILE B 1 61 ? -20.758 -31.115 -7.028 1 83.54 61 ILE B N 1
ATOM 2998 C CA . ILE B 1 61 ? -19.946 -30.268 -6.161 1 83.54 61 ILE B CA 1
ATOM 2999 C C . ILE B 1 61 ? -18.466 -30.568 -6.385 1 83.54 61 ILE B C 1
ATOM 3001 O O . ILE B 1 61 ? -17.651 -29.65 -6.505 1 83.54 61 ILE B O 1
ATOM 3005 N N . LEU B 1 62 ? -18.136 -31.795 -6.541 1 84.05 62 LEU B N 1
ATOM 3006 C CA . LEU B 1 62 ? -16.748 -32.213 -6.698 1 84.05 62 LEU B CA 1
ATOM 3007 C C . LEU B 1 62 ? -16.191 -31.76 -8.043 1 84.05 62 LEU B C 1
ATOM 3009 O O . LEU B 1 62 ? -15.098 -31.194 -8.109 1 84.05 62 LEU B O 1
ATOM 3013 N N . LEU B 1 63 ? -16.961 -31.926 -9.099 1 85.15 63 LEU B N 1
ATOM 3014 C CA . LEU B 1 63 ? -16.436 -31.756 -10.449 1 85.15 63 LEU B CA 1
ATOM 3015 C C . LEU B 1 63 ? -16.614 -30.319 -10.925 1 85.15 63 LEU B C 1
ATOM 3017 O O . LEU B 1 63 ? -15.873 -29.851 -11.793 1 85.15 63 LEU B O 1
ATOM 3021 N N . TYR B 1 64 ? -17.591 -29.625 -10.334 1 88.58 64 TYR B N 1
ATOM 3022 C CA . TYR B 1 64 ? -17.895 -28.316 -10.901 1 88.58 64 TYR B CA 1
ATOM 3023 C C . TYR B 1 64 ? -17.616 -27.207 -9.893 1 88.58 64 TYR B C 1
ATOM 3025 O O . TYR B 1 64 ? -17.657 -26.023 -10.236 1 88.58 64 TYR B O 1
ATOM 3033 N N . VAL B 1 65 ? -17.229 -27.567 -8.734 1 88.44 65 VAL B N 1
ATOM 3034 C CA . VAL B 1 65 ? -16.953 -26.543 -7.732 1 88.44 65 VAL B CA 1
ATOM 3035 C C . VAL B 1 65 ? -15.554 -26.748 -7.156 1 88.44 65 VAL B C 1
ATOM 3037 O O . VAL B 1 65 ? -14.671 -25.906 -7.34 1 88.44 65 VAL B O 1
ATOM 3040 N N . ARG B 1 66 ? -15.273 -27.916 -6.676 1 89.96 66 ARG B N 1
ATOM 3041 C CA . ARG B 1 66 ? -14.035 -28.144 -5.939 1 89.96 66 ARG B CA 1
ATOM 3042 C C . ARG B 1 66 ? -12.854 -28.305 -6.89 1 89.96 66 ARG B C 1
ATOM 3044 O O . ARG B 1 66 ? -11.799 -27.7 -6.687 1 89.96 66 ARG B O 1
ATOM 3051 N N . LEU B 1 67 ? -13.046 -29.117 -7.876 1 89.81 67 LEU B N 1
ATOM 3052 C CA . LEU B 1 67 ? -11.94 -29.426 -8.775 1 89.81 67 LEU B CA 1
ATOM 3053 C C . LEU B 1 67 ? -11.502 -28.184 -9.544 1 89.81 67 LEU B C 1
ATOM 3055 O O . LEU B 1 67 ? -10.311 -27.868 -9.597 1 89.81 67 LEU B O 1
ATOM 3059 N N . PRO B 1 68 ? -12.448 -27.42 -10.13 1 93.27 68 PRO B N 1
ATOM 3060 C CA . PRO B 1 68 ? -12.01 -26.202 -10.815 1 93.27 68 PRO B CA 1
ATOM 3061 C C . PRO B 1 68 ? -11.302 -25.222 -9.882 1 93.27 68 PRO B C 1
ATOM 3063 O O . PRO B 1 68 ? -10.342 -24.562 -10.287 1 93.27 68 PRO B O 1
ATOM 3066 N N . ARG B 1 69 ? -11.727 -25.141 -8.699 1 95.02 69 ARG B N 1
ATOM 3067 C CA . ARG B 1 69 ? -11.128 -24.229 -7.731 1 95.02 69 ARG B CA 1
ATOM 3068 C C . ARG B 1 69 ? -9.688 -24.627 -7.422 1 95.02 69 ARG B C 1
ATOM 3070 O O . ARG B 1 69 ? -8.789 -23.784 -7.438 1 95.02 69 ARG B O 1
ATOM 3077 N N . VAL B 1 70 ? -9.472 -25.899 -7.209 1 94.59 70 VAL B N 1
ATOM 3078 C CA . VAL B 1 70 ? -8.142 -26.394 -6.865 1 94.59 70 VAL B CA 1
ATOM 3079 C C . VAL B 1 70 ? -7.201 -26.214 -8.055 1 94.59 70 VAL B C 1
ATOM 3081 O O . VAL B 1 70 ? -6.052 -25.799 -7.888 1 94.59 70 VAL B O 1
ATOM 3084 N N . LEU B 1 71 ? -7.692 -26.515 -9.199 1 93.71 71 LEU B N 1
ATOM 3085 C CA . LEU B 1 71 ? -6.866 -26.383 -10.394 1 93.71 71 LEU B CA 1
ATOM 3086 C C . LEU B 1 71 ? -6.545 -24.919 -10.674 1 93.71 71 LEU B C 1
ATOM 3088 O O . LEU B 1 71 ? -5.417 -24.586 -11.045 1 93.71 71 LEU B O 1
ATOM 3092 N N . LEU B 1 72 ? -7.545 -24.084 -10.474 1 97.39 72 LEU B N 1
ATOM 3093 C CA . LEU B 1 72 ? -7.318 -22.658 -10.682 1 97.39 72 LEU B CA 1
ATOM 3094 C C . LEU B 1 72 ? -6.283 -22.123 -9.699 1 97.39 72 LEU B C 1
ATOM 3096 O O . LEU B 1 72 ? -5.407 -21.342 -10.077 1 97.39 72 LEU B O 1
ATOM 3100 N N . ALA B 1 73 ? -6.393 -22.541 -8.498 1 97.5 73 ALA B N 1
ATOM 3101 C CA . ALA B 1 73 ? -5.413 -22.147 -7.489 1 97.5 73 ALA B CA 1
ATOM 3102 C C . ALA B 1 73 ? -4.011 -22.607 -7.878 1 97.5 73 ALA B C 1
ATOM 3104 O O . ALA B 1 73 ? -3.056 -21.829 -7.817 1 97.5 73 ALA B O 1
ATOM 3105 N N . PHE B 1 74 ? -3.889 -23.806 -8.299 1 96.29 74 PHE B N 1
ATOM 3106 C CA . PHE B 1 74 ? -2.598 -24.365 -8.683 1 96.29 74 PHE B CA 1
ATOM 3107 C C . PHE B 1 74 ? -1.992 -23.582 -9.841 1 96.29 74 PHE B C 1
ATOM 3109 O O . PHE B 1 74 ? -0.83 -23.175 -9.782 1 96.29 74 PHE B O 1
ATOM 3116 N N . LEU B 1 75 ? -2.79 -23.396 -10.825 1 97.73 75 LEU B N 1
ATOM 3117 C CA . LEU B 1 75 ? -2.299 -22.74 -12.032 1 97.73 75 LEU B CA 1
ATOM 3118 C C . LEU B 1 75 ? -1.956 -21.28 -11.756 1 97.73 75 LEU B C 1
ATOM 3120 O O . LEU B 1 75 ? -0.965 -20.761 -12.275 1 97.73 75 LEU B O 1
ATOM 3124 N N . SER B 1 76 ? -2.762 -20.592 -10.945 1 98.39 76 SER B N 1
ATOM 3125 C CA . SER B 1 76 ? -2.48 -19.206 -10.584 1 98.39 76 SER B CA 1
ATOM 3126 C C . SER B 1 76 ? -1.183 -19.095 -9.789 1 98.39 76 SER B C 1
ATOM 3128 O O . SER B 1 76 ? -0.375 -18.196 -10.031 1 98.39 76 SER B O 1
ATOM 3130 N N . GLY B 1 77 ? -1.01 -20.023 -8.875 1 97.87 77 GLY B N 1
ATOM 3131 C CA . GLY B 1 77 ? 0.236 -20.058 -8.126 1 97.87 77 GLY B CA 1
ATOM 3132 C C . GLY B 1 77 ? 1.451 -20.306 -9 1 97.87 77 GLY B C 1
ATOM 3133 O O . GLY B 1 77 ? 2.511 -19.718 -8.779 1 97.87 77 GLY B O 1
ATOM 3134 N N . ALA B 1 78 ? 1.259 -21.141 -9.938 1 97.39 78 ALA B N 1
ATOM 3135 C CA . ALA B 1 78 ? 2.33 -21.437 -10.885 1 97.39 78 ALA B CA 1
ATOM 3136 C C . ALA B 1 78 ? 2.742 -20.186 -11.655 1 97.39 78 ALA B C 1
ATOM 3138 O O . ALA B 1 78 ? 3.931 -19.871 -11.75 1 97.39 78 ALA B O 1
ATOM 3139 N N . VAL B 1 79 ? 1.774 -19.494 -12.143 1 98.6 79 VAL B N 1
ATOM 3140 C CA . VAL B 1 79 ? 2.042 -18.293 -12.929 1 98.6 79 VAL B CA 1
ATOM 3141 C C . VAL B 1 79 ? 2.762 -17.26 -12.065 1 98.6 79 VAL B C 1
ATOM 3143 O O . VAL B 1 79 ? 3.769 -16.685 -12.484 1 98.6 79 VAL B O 1
ATOM 3146 N N . LEU B 1 80 ? 2.294 -17.069 -10.884 1 98.3 80 LEU B N 1
ATOM 3147 C CA . LEU B 1 80 ? 2.855 -16.037 -10.019 1 98.3 80 LEU B CA 1
ATOM 3148 C C . LEU B 1 80 ? 4.277 -16.394 -9.597 1 98.3 80 LEU B C 1
ATOM 3150 O O . LEU B 1 80 ? 5.155 -15.529 -9.564 1 98.3 80 LEU B O 1
ATOM 3154 N N . ALA B 1 81 ? 4.511 -17.601 -9.26 1 97.88 81 ALA B N 1
ATOM 3155 C CA . ALA B 1 81 ? 5.851 -18.031 -8.869 1 97.88 81 ALA B CA 1
ATOM 3156 C C . ALA B 1 81 ? 6.821 -17.939 -10.043 1 97.88 81 ALA B C 1
ATOM 3158 O O . ALA B 1 81 ? 7.969 -17.521 -9.876 1 97.88 81 ALA B O 1
ATOM 3159 N N . GLY B 1 82 ? 6.349 -18.39 -11.157 1 97.79 82 GLY B N 1
ATOM 3160 C CA . GLY B 1 82 ? 7.173 -18.23 -12.345 1 97.79 82 GLY B CA 1
ATOM 3161 C C . GLY B 1 82 ? 7.508 -16.782 -12.649 1 97.79 82 GLY B C 1
ATOM 3162 O O . GLY B 1 82 ? 8.657 -16.457 -12.954 1 97.79 82 GLY B O 1
ATOM 3163 N N . ALA B 1 83 ? 6.515 -15.928 -12.587 1 98.13 83 ALA B N 1
ATOM 3164 C CA . ALA B 1 83 ? 6.729 -14.498 -12.792 1 98.13 83 ALA B CA 1
ATOM 3165 C C . ALA B 1 83 ? 7.715 -13.939 -11.769 1 98.13 83 ALA B C 1
ATOM 3167 O O . ALA B 1 83 ? 8.58 -13.129 -12.11 1 98.13 83 ALA B O 1
ATOM 3168 N N . GLY B 1 84 ? 7.536 -14.378 -10.568 1 97.03 84 GLY B N 1
ATOM 3169 C CA . GLY B 1 84 ? 8.457 -13.956 -9.524 1 97.03 84 GLY B CA 1
ATOM 3170 C C . GLY B 1 84 ? 9.901 -14.31 -9.824 1 97.03 84 GLY B C 1
ATOM 3171 O O . GLY B 1 84 ? 10.801 -13.493 -9.621 1 97.03 84 GLY B O 1
ATOM 3172 N N . ALA B 1 85 ? 10.149 -15.475 -10.276 1 96.94 85 ALA B N 1
ATOM 3173 C CA . ALA B 1 85 ? 11.494 -15.918 -10.634 1 96.94 85 ALA B CA 1
ATOM 3174 C C . ALA B 1 85 ? 12.104 -15.013 -11.701 1 96.94 85 ALA B C 1
ATOM 3176 O O . ALA B 1 85 ? 13.278 -14.644 -11.614 1 96.94 85 ALA B O 1
ATOM 3177 N N . VAL B 1 86 ? 11.326 -14.676 -12.649 1 96.94 86 VAL B N 1
ATOM 3178 C CA . VAL B 1 86 ? 11.8 -13.835 -13.742 1 96.94 86 VAL B CA 1
ATOM 3179 C C . VAL B 1 86 ? 12.077 -12.424 -13.227 1 96.94 86 VAL B C 1
ATOM 3181 O O . VAL B 1 86 ? 13.118 -11.838 -13.532 1 96.94 86 VAL B O 1
ATOM 3184 N N . TYR B 1 87 ? 11.145 -11.909 -12.435 1 95.3 87 TYR B N 1
ATOM 3185 C CA . TYR B 1 87 ? 11.328 -10.58 -11.863 1 95.3 87 TYR B CA 1
ATOM 3186 C C . TYR B 1 87 ? 12.621 -10.505 -11.059 1 95.3 87 TYR B C 1
ATOM 3188 O O . TYR B 1 87 ? 13.401 -9.562 -11.213 1 95.3 87 TYR B O 1
ATOM 3196 N N . GLN B 1 88 ? 12.801 -11.456 -10.246 1 93.36 88 GLN B N 1
ATOM 3197 C CA . GLN B 1 88 ? 13.99 -11.469 -9.401 1 93.36 88 GLN B CA 1
ATOM 3198 C C . GLN B 1 88 ? 15.261 -11.57 -10.24 1 93.36 88 GLN B C 1
ATOM 3200 O O . GLN B 1 88 ? 16.284 -10.973 -9.901 1 93.36 88 GLN B O 1
ATOM 3205 N N . GLY B 1 89 ? 15.223 -12.297 -11.28 1 92.95 89 GLY B N 1
ATOM 3206 C CA . GLY B 1 89 ? 16.356 -12.409 -12.185 1 92.95 89 GLY B CA 1
ATOM 3207 C C . GLY B 1 89 ? 16.63 -11.134 -12.958 1 92.95 89 GLY B C 1
ATOM 3208 O O . GLY B 1 89 ? 17.776 -10.687 -13.043 1 92.95 89 GLY B O 1
ATOM 3209 N N . VAL B 1 90 ? 15.632 -10.535 -13.434 1 92.42 90 VAL B N 1
ATOM 3210 C CA . VAL B 1 90 ? 15.771 -9.342 -14.262 1 92.42 90 VAL B CA 1
ATOM 3211 C C . VAL B 1 90 ? 16.241 -8.169 -13.405 1 92.42 90 VAL B C 1
ATOM 3213 O O . VAL B 1 90 ? 17.092 -7.384 -13.83 1 92.42 90 VAL B O 1
ATOM 3216 N N . PHE B 1 91 ? 15.728 -8.084 -12.238 1 90.37 91 PHE B N 1
ATOM 3217 C CA . PHE B 1 91 ? 16.065 -6.957 -11.377 1 90.37 91 PHE B CA 1
ATOM 3218 C C . PHE B 1 91 ? 17.269 -7.285 -10.502 1 90.37 91 PHE B C 1
ATOM 3220 O O . PHE B 1 91 ? 17.761 -6.427 -9.767 1 90.37 91 PHE B O 1
ATOM 3227 N N . ARG B 1 92 ? 17.783 -8.467 -10.565 1 90.6 92 ARG B N 1
ATOM 3228 C CA . ARG B 1 92 ? 18.867 -8.917 -9.698 1 90.6 92 ARG B CA 1
ATOM 3229 C C . ARG B 1 92 ? 18.583 -8.571 -8.24 1 90.6 92 ARG B C 1
ATOM 3231 O O . ARG B 1 92 ? 19.443 -8.023 -7.548 1 90.6 92 ARG B O 1
ATOM 3238 N N . ASN B 1 93 ? 17.331 -8.79 -7.896 1 86.76 93 ASN B N 1
ATOM 3239 C CA . ASN B 1 93 ? 16.811 -8.488 -6.566 1 86.76 93 ASN B CA 1
ATOM 3240 C C . ASN B 1 93 ? 15.893 -9.597 -6.058 1 86.76 93 ASN B C 1
ATOM 3242 O O . ASN B 1 93 ? 14.766 -9.742 -6.535 1 86.76 93 ASN B O 1
ATOM 3246 N N . PRO B 1 94 ? 16.326 -10.275 -5.112 1 85.58 94 PRO B N 1
ATOM 3247 C CA . PRO B 1 94 ? 15.537 -11.409 -4.625 1 85.58 94 PRO B CA 1
ATOM 3248 C C . PRO B 1 94 ? 14.221 -10.98 -3.982 1 85.58 94 PRO B C 1
ATOM 3250 O O . PRO B 1 94 ? 13.352 -11.818 -3.725 1 85.58 94 PRO B O 1
ATOM 3253 N N . MET B 1 95 ? 14.024 -9.714 -3.796 1 82.4 95 MET B N 1
ATOM 3254 C CA . MET B 1 95 ? 12.808 -9.228 -3.15 1 82.4 95 MET B CA 1
ATOM 3255 C C . MET B 1 95 ? 11.822 -8.688 -4.18 1 82.4 95 MET B C 1
ATOM 3257 O O . MET B 1 95 ? 10.786 -8.127 -3.82 1 82.4 95 MET B O 1
ATOM 3261 N N . ALA B 1 96 ? 12.187 -8.846 -5.395 1 88.32 96 ALA B N 1
ATOM 3262 C CA . ALA B 1 96 ? 11.294 -8.356 -6.442 1 88.32 96 ALA B CA 1
ATOM 3263 C C . ALA B 1 96 ? 10.042 -9.222 -6.545 1 88.32 96 ALA B C 1
ATOM 3265 O O . ALA B 1 96 ? 10.117 -10.448 -6.438 1 88.32 96 ALA B O 1
ATOM 3266 N N . ASP B 1 97 ? 8.86 -8.571 -6.681 1 90.46 97 ASP B N 1
ATOM 3267 C CA . ASP B 1 97 ? 7.544 -9.192 -6.793 1 90.46 97 ASP B CA 1
ATOM 3268 C C . ASP B 1 97 ? 6.851 -8.78 -8.09 1 90.46 97 ASP B C 1
ATOM 3270 O O . ASP B 1 97 ? 7.071 -7.677 -8.594 1 90.46 97 ASP B O 1
ATOM 3274 N N . PRO B 1 98 ? 6.003 -9.68 -8.549 1 91.94 98 PRO B N 1
ATOM 3275 C CA . PRO B 1 98 ? 5.375 -9.393 -9.841 1 91.94 98 PRO B CA 1
ATOM 3276 C C . PRO B 1 98 ? 4.463 -8.169 -9.795 1 91.94 98 PRO B C 1
ATOM 3278 O O . PRO B 1 98 ? 4.069 -7.649 -10.842 1 91.94 98 PRO B O 1
ATOM 3281 N N . TYR B 1 99 ? 4.157 -7.727 -8.664 1 90.83 99 TYR B N 1
ATOM 3282 C CA . TYR B 1 99 ? 3.205 -6.626 -8.561 1 90.83 99 TYR B CA 1
ATOM 3283 C C . TYR B 1 99 ? 3.926 -5.297 -8.373 1 90.83 99 TYR B C 1
ATOM 3285 O O . TYR B 1 99 ? 3.291 -4.241 -8.322 1 90.83 99 TYR B O 1
ATOM 3293 N N . VAL B 1 100 ? 5.195 -5.338 -8.305 1 86.51 100 VAL B N 1
ATOM 3294 C CA . VAL B 1 100 ? 5.971 -4.151 -7.965 1 86.51 100 VAL B CA 1
ATOM 3295 C C . VAL B 1 100 ? 5.806 -3.095 -9.056 1 86.51 100 VAL B C 1
ATOM 3297 O O . VAL B 1 100 ? 5.938 -1.897 -8.795 1 86.51 100 VAL B O 1
ATOM 3300 N N . LEU B 1 101 ? 5.482 -3.469 -10.276 1 90.34 101 LEU B N 1
ATOM 3301 C CA . LEU B 1 101 ? 5.374 -2.527 -11.384 1 90.34 101 LEU B CA 1
ATOM 3302 C C . LEU B 1 101 ? 3.934 -2.055 -11.559 1 90.34 101 LEU B C 1
ATOM 3304 O O . LEU B 1 101 ? 3.538 -1.648 -12.653 1 90.34 101 LEU B O 1
ATOM 3308 N N . GLY B 1 102 ? 3.095 -2.253 -10.531 1 93.11 102 GLY B N 1
ATOM 3309 C CA . GLY B 1 102 ? 1.806 -1.582 -10.494 1 93.11 102 GLY B CA 1
ATOM 3310 C C . GLY B 1 102 ? 0.671 -2.442 -11.018 1 93.11 102 GLY B C 1
ATOM 3311 O O . GLY B 1 102 ? -0.46 -1.971 -11.154 1 93.11 102 GLY B O 1
ATOM 3312 N N . VAL B 1 103 ? 0.896 -3.63 -11.314 1 95.16 103 VAL B N 1
ATOM 3313 C CA . VAL B 1 103 ? -0.098 -4.526 -11.896 1 95.16 103 VAL B CA 1
ATOM 3314 C C . VAL B 1 103 ? -1.299 -4.642 -10.961 1 95.16 103 VAL B C 1
ATOM 3316 O O . VAL B 1 103 ? -2.448 -4.584 -11.406 1 95.16 103 VAL B O 1
ATOM 3319 N N . SER B 1 104 ? -1.043 -4.779 -9.734 1 94.65 104 SER B N 1
ATOM 3320 C CA . SER B 1 104 ? -2.121 -4.93 -8.762 1 94.65 104 SER B CA 1
ATOM 3321 C C . SER B 1 104 ? -2.951 -3.655 -8.654 1 94.65 104 SER B C 1
ATOM 3323 O O . SER B 1 104 ? -4.182 -3.706 -8.675 1 94.65 104 SER B O 1
ATOM 3325 N N . ALA B 1 105 ? -2.287 -2.505 -8.568 1 95.74 105 ALA B N 1
ATOM 3326 C CA . ALA B 1 105 ? -2.986 -1.226 -8.473 1 95.74 105 ALA B CA 1
ATOM 3327 C C . ALA B 1 105 ? -3.785 -0.942 -9.742 1 95.74 105 ALA B C 1
ATOM 3329 O O . ALA B 1 105 ? -4.924 -0.474 -9.673 1 95.74 105 ALA B O 1
ATOM 3330 N N . GLY B 1 106 ? -3.161 -1.203 -10.831 1 97.24 106 GLY B N 1
ATOM 3331 C CA . GLY B 1 106 ? -3.867 -1.047 -12.093 1 97.24 106 GLY B CA 1
ATOM 3332 C C . GLY B 1 106 ? -5.077 -1.953 -12.215 1 97.24 106 GLY B C 1
ATOM 3333 O O . GLY B 1 106 ? -6.13 -1.53 -12.697 1 97.24 106 GLY B O 1
ATOM 3334 N N . GLY B 1 107 ? -4.885 -3.162 -11.839 1 97.31 107 GLY B N 1
ATOM 3335 C CA . GLY B 1 107 ? -6 -4.096 -11.854 1 97.31 107 GLY B CA 1
ATOM 3336 C C . GLY B 1 107 ? -7.153 -3.662 -10.969 1 97.31 107 GLY B C 1
ATOM 3337 O O . GLY B 1 107 ? -8.317 -3.768 -11.361 1 97.31 107 GLY B O 1
ATOM 3338 N N . ALA B 1 108 ? -6.84 -3.201 -9.8 1 95.87 108 ALA B N 1
ATOM 3339 C CA . ALA B 1 108 ? -7.863 -2.727 -8.871 1 95.87 108 ALA B CA 1
ATOM 3340 C C . ALA B 1 108 ? -8.632 -1.547 -9.458 1 95.87 108 ALA B C 1
ATOM 3342 O O . ALA B 1 108 ? -9.862 -1.501 -9.383 1 95.87 108 ALA B O 1
ATOM 3343 N N . LEU B 1 109 ? -7.891 -0.635 -10.005 1 96.58 109 LEU B N 1
ATOM 3344 C CA . LEU B 1 109 ? -8.537 0.519 -10.621 1 96.58 109 LEU B CA 1
ATOM 3345 C C . LEU B 1 109 ? -9.405 0.091 -11.799 1 96.58 109 LEU B C 1
ATOM 3347 O O . LEU B 1 109 ? -10.523 0.585 -11.964 1 96.58 109 LEU B O 1
ATOM 3351 N N . GLY B 1 110 ? -8.858 -0.767 -12.63 1 96.53 110 GLY B N 1
ATOM 3352 C CA . GLY B 1 110 ? -9.638 -1.286 -13.742 1 96.53 110 GLY B CA 1
ATOM 3353 C C . GLY B 1 110 ? -10.921 -1.967 -13.305 1 96.53 110 GLY B C 1
ATOM 3354 O O . GLY B 1 110 ? -11.972 -1.776 -13.92 1 96.53 110 GLY B O 1
ATOM 3355 N N . THR B 1 111 ? -10.836 -2.754 -12.263 1 94.55 111 THR B N 1
ATOM 3356 C CA . THR B 1 111 ? -12.008 -3.437 -11.725 1 94.55 111 THR B CA 1
ATOM 3357 C C . THR B 1 111 ? -13.021 -2.431 -11.187 1 94.55 111 THR B C 1
ATOM 3359 O O . THR B 1 111 ? -14.22 -2.551 -11.447 1 94.55 111 THR B O 1
ATOM 3362 N N . ALA B 1 112 ? -12.557 -1.492 -10.436 1 93.52 112 ALA B N 1
ATOM 3363 C CA . ALA B 1 112 ? -13.44 -0.46 -9.899 1 93.52 112 ALA B CA 1
ATOM 3364 C C . ALA B 1 112 ? -14.132 0.307 -11.022 1 93.52 112 ALA B C 1
ATOM 3366 O O . ALA B 1 112 ? -15.312 0.652 -10.912 1 93.52 112 ALA B O 1
ATOM 3367 N N . THR B 1 113 ? -13.41 0.627 -12.084 1 93.75 113 THR B N 1
ATOM 3368 C CA . THR B 1 113 ? -13.978 1.326 -13.231 1 93.75 113 THR B CA 1
ATOM 3369 C C . THR B 1 113 ? -15.097 0.504 -13.865 1 93.75 113 THR B C 1
ATOM 3371 O O . THR B 1 113 ? -16.129 1.051 -14.259 1 93.75 113 THR B O 1
ATOM 3374 N N . ALA B 1 114 ? -14.859 -0.754 -13.925 1 91.94 114 ALA B N 1
ATOM 3375 C CA . ALA B 1 114 ? -15.87 -1.646 -14.487 1 91.94 114 ALA B CA 1
ATOM 3376 C C . ALA B 1 114 ? -17.142 -1.632 -13.646 1 91.94 114 ALA B C 1
ATOM 3378 O O . ALA B 1 114 ? -18.251 -1.632 -14.185 1 91.94 114 ALA B O 1
ATOM 3379 N N . VAL B 1 115 ? -16.968 -1.671 -12.338 1 86.85 115 VAL B N 1
ATOM 3380 C CA . VAL B 1 115 ? -18.102 -1.639 -11.42 1 86.85 115 VAL B CA 1
ATOM 3381 C C . VAL B 1 115 ? -18.881 -0.339 -11.606 1 86.85 115 VAL B C 1
ATOM 3383 O O . VAL B 1 115 ? -20.111 -0.326 -11.511 1 86.85 115 VAL B O 1
ATOM 3386 N N . PHE B 1 116 ? -18.152 0.681 -11.846 1 84.05 116 PHE B N 1
ATOM 3387 C CA . PHE B 1 116 ? -18.741 2.008 -11.978 1 84.05 116 PHE B CA 1
ATOM 3388 C C . PHE B 1 116 ? -19.438 2.16 -13.325 1 84.05 116 PHE B C 1
ATOM 3390 O O . PHE B 1 116 ? -20.536 2.716 -13.403 1 84.05 116 PHE B O 1
ATOM 3397 N N . VAL B 1 117 ? -18.924 1.67 -14.416 1 84.12 117 VAL B N 1
ATOM 3398 C CA . VAL B 1 117 ? -19.379 1.97 -15.77 1 84.12 117 VAL B CA 1
ATOM 3399 C C . VAL B 1 117 ? -20.394 0.921 -16.219 1 84.12 117 VAL B C 1
ATOM 3401 O O . VAL B 1 117 ? -21.358 1.24 -16.919 1 84.12 117 VAL B O 1
ATOM 3404 N N . LEU B 1 118 ? -20.151 -0.325 -15.971 1 80.79 118 LEU B N 1
ATOM 3405 C CA . LEU B 1 118 ? -21.013 -1.375 -16.505 1 80.79 118 LEU B CA 1
ATOM 3406 C C . LEU B 1 118 ? -21.516 -2.284 -15.389 1 80.79 118 LEU B C 1
ATOM 3408 O O . LEU B 1 118 ? -21.12 -3.449 -15.306 1 80.79 118 LEU B O 1
ATOM 3412 N N . PRO B 1 119 ? -22.454 -1.612 -14.622 1 71.56 119 PRO B N 1
ATOM 3413 C CA . PRO B 1 119 ? -23.043 -2.444 -13.57 1 71.56 119 PRO B CA 1
ATOM 3414 C C . PRO B 1 119 ? -24.105 -3.403 -14.102 1 71.56 119 PRO B C 1
ATOM 3416 O O . PRO B 1 119 ? -24.46 -3.345 -15.282 1 71.56 119 PRO B O 1
ATOM 3419 N N . GLY B 1 120 ? -24.437 -4.6 -13.345 1 80.26 120 GLY B N 1
ATOM 3420 C CA . GLY B 1 120 ? -25.509 -5.502 -13.735 1 80.26 120 GLY B CA 1
ATOM 3421 C C . GLY B 1 120 ? -25.013 -6.873 -14.153 1 80.26 120 GLY B C 1
ATOM 3422 O O . GLY B 1 120 ? -24.093 -7.419 -13.542 1 80.26 120 GLY B O 1
ATOM 3423 N N . GLU B 1 121 ? -25.582 -7.393 -15.287 1 81.35 121 GLU B N 1
ATOM 3424 C CA . GLU B 1 121 ? -25.364 -8.781 -15.682 1 81.35 121 GLU B CA 1
ATOM 3425 C C . GLU B 1 121 ? -23.938 -8.995 -16.183 1 81.35 121 GLU B C 1
ATOM 3427 O O . GLU B 1 121 ? -23.395 -10.096 -16.071 1 81.35 121 GLU B O 1
ATOM 3432 N N . TRP B 1 122 ? -23.267 -7.989 -16.671 1 86.52 122 TRP B N 1
ATOM 3433 C CA . TRP B 1 122 ? -21.938 -8.094 -17.265 1 86.52 122 TRP B CA 1
ATOM 3434 C C . TRP B 1 122 ? -20.855 -7.799 -16.232 1 86.52 122 TRP B C 1
ATOM 3436 O O . TRP B 1 122 ? -19.666 -7.785 -16.558 1 86.52 122 TRP B O 1
ATOM 3446 N N . LEU B 1 123 ? -21.255 -7.751 -15.027 1 86.14 123 LEU B N 1
ATOM 3447 C CA . LEU B 1 123 ? -20.355 -7.254 -13.992 1 86.14 123 LEU B CA 1
ATOM 3448 C C . LEU B 1 123 ? -19.181 -8.207 -13.79 1 86.14 123 LEU B C 1
ATOM 3450 O O . LEU B 1 123 ? -18.024 -7.78 -13.781 1 86.14 123 LEU B O 1
ATOM 3454 N N . PRO B 1 124 ? -19.449 -9.556 -13.815 1 85.46 124 PRO B N 1
ATOM 3455 C CA . PRO B 1 124 ? -18.301 -10.438 -13.594 1 85.46 124 PRO B CA 1
ATOM 3456 C C . PRO B 1 124 ? -17.279 -10.372 -14.727 1 85.46 124 PRO B C 1
ATOM 3458 O O . PRO B 1 124 ? -16.074 -10.305 -14.473 1 85.46 124 PRO B O 1
ATOM 3461 N N . LEU B 1 125 ? -17.747 -10.342 -15.922 1 89.48 125 LEU B N 1
ATOM 3462 C CA . LEU B 1 125 ? -16.857 -10.28 -17.077 1 89.48 125 LEU B CA 1
ATOM 3463 C C . LEU B 1 125 ? -16.169 -8.921 -17.16 1 89.48 125 LEU B C 1
ATOM 3465 O O . LEU B 1 125 ? -14.975 -8.843 -17.457 1 89.48 125 LEU B O 1
ATOM 3469 N N . SER B 1 126 ? -16.92 -7.871 -16.886 1 91.29 126 SER B N 1
ATOM 3470 C CA . SER B 1 126 ? -16.349 -6.53 -16.954 1 91.29 126 SER B CA 1
ATOM 3471 C C . SER B 1 126 ? -15.272 -6.334 -15.892 1 91.29 126 SER B C 1
ATOM 3473 O O . SER B 1 126 ? -14.278 -5.644 -16.129 1 91.29 126 SER B O 1
ATOM 3475 N N . MET B 1 127 ? -15.485 -6.943 -14.808 1 92.05 127 MET B N 1
ATOM 3476 C CA . MET B 1 127 ? -14.479 -6.853 -13.754 1 92.05 127 MET B CA 1
ATOM 3477 C C . MET B 1 127 ? -13.193 -7.56 -14.168 1 92.05 127 MET B C 1
ATOM 3479 O O . MET B 1 127 ? -12.095 -7.054 -13.925 1 92.05 127 MET B O 1
ATOM 3483 N N . MET B 1 128 ? -13.339 -8.714 -14.794 1 94.22 128 MET B N 1
ATOM 3484 C CA . MET B 1 128 ? -12.181 -9.485 -15.235 1 94.22 128 MET B CA 1
ATOM 3485 C C . MET B 1 128 ? -11.401 -8.732 -16.308 1 94.22 128 MET B C 1
ATOM 3487 O O . MET B 1 128 ? -10.179 -8.605 -16.219 1 94.22 128 MET B O 1
ATOM 3491 N N . VAL B 1 129 ? -12.083 -8.206 -17.233 1 95.01 129 VAL B N 1
ATOM 3492 C CA . VAL B 1 129 ? -11.466 -7.46 -18.325 1 95.01 129 VAL B CA 1
ATOM 3493 C C . VAL B 1 129 ? -10.84 -6.177 -17.785 1 95.01 129 VAL B C 1
ATOM 3495 O O . VAL B 1 129 ? -9.744 -5.791 -18.199 1 95.01 129 VAL B O 1
ATOM 3498 N N . GLY B 1 130 ? -11.547 -5.565 -16.905 1 96.27 130 GLY B N 1
ATOM 3499 C CA . GLY B 1 130 ? -11.014 -4.368 -16.275 1 96.27 130 GLY B CA 1
ATOM 3500 C C . GLY B 1 130 ? -9.728 -4.617 -15.511 1 96.27 130 GLY B C 1
ATOM 3501 O O . GLY B 1 130 ? -8.774 -3.844 -15.621 1 96.27 130 GLY B O 1
ATOM 3502 N N . ALA B 1 131 ? -9.765 -5.662 -14.738 1 96.88 131 ALA B N 1
ATOM 3503 C CA . ALA B 1 131 ? -8.573 -6.015 -13.972 1 96.88 131 ALA B CA 1
ATOM 3504 C C . ALA B 1 131 ? -7.386 -6.278 -14.894 1 96.88 131 ALA B C 1
ATOM 3506 O O . ALA B 1 131 ? -6.281 -5.79 -14.646 1 96.88 131 ALA B O 1
ATOM 3507 N N . PHE B 1 132 ? -7.619 -7.002 -15.959 1 97.64 132 PHE B N 1
ATOM 3508 C CA . PHE B 1 132 ? -6.548 -7.336 -16.891 1 97.64 132 PHE B CA 1
ATOM 3509 C C . PHE B 1 132 ? -6.046 -6.089 -17.608 1 97.64 132 PHE B C 1
ATOM 3511 O O . PHE B 1 132 ? -4.842 -5.827 -17.64 1 97.64 132 PHE B O 1
ATOM 3518 N N . THR B 1 133 ? -6.948 -5.297 -18.158 1 97.25 133 THR B N 1
ATOM 3519 C CA . THR B 1 133 ? -6.577 -4.114 -18.927 1 97.25 133 THR B CA 1
ATOM 3520 C C . THR B 1 133 ? -5.933 -3.063 -18.026 1 97.25 133 THR B C 1
ATOM 3522 O O . THR B 1 133 ? -4.986 -2.386 -18.432 1 97.25 133 THR B O 1
ATOM 3525 N N . GLY B 1 134 ? -6.49 -2.948 -16.854 1 97.63 134 GLY B N 1
ATOM 3526 C CA . GLY B 1 134 ? -5.888 -2.023 -15.907 1 97.63 134 GLY B CA 1
ATOM 3527 C C . GLY B 1 134 ? -4.469 -2.399 -15.526 1 97.63 134 GLY B C 1
ATOM 3528 O O . GLY B 1 134 ? -3.584 -1.541 -15.482 1 97.63 134 GLY B O 1
ATOM 3529 N N . GLY B 1 135 ? -4.255 -3.683 -15.213 1 97.29 135 GLY B N 1
ATOM 3530 C CA . GLY B 1 135 ? -2.911 -4.155 -14.923 1 97.29 135 GLY B CA 1
ATOM 3531 C C . GLY B 1 135 ? -1.949 -3.967 -16.081 1 97.29 135 GLY B C 1
ATOM 3532 O O . GLY B 1 135 ? -0.82 -3.511 -15.889 1 97.29 135 GLY B O 1
ATOM 3533 N N . ALA B 1 136 ? -2.399 -4.268 -17.259 1 96.33 136 ALA B N 1
ATOM 3534 C CA . ALA B 1 136 ? -1.583 -4.094 -18.458 1 96.33 136 ALA B CA 1
ATOM 3535 C C . ALA B 1 136 ? -1.263 -2.621 -18.695 1 96.33 136 ALA B C 1
ATOM 3537 O O . ALA B 1 136 ? -0.132 -2.273 -19.043 1 96.33 136 ALA B O 1
ATOM 3538 N N . ALA B 1 137 ? -2.225 -1.807 -18.491 1 96.49 137 ALA B N 1
ATOM 3539 C CA . ALA B 1 137 ? -2.036 -0.372 -18.684 1 96.49 137 ALA B CA 1
ATOM 3540 C C . ALA B 1 137 ? -1.016 0.185 -17.695 1 96.49 137 ALA B C 1
ATOM 3542 O O . ALA B 1 137 ? -0.219 1.06 -18.042 1 96.49 137 ALA B O 1
ATOM 3543 N N . ALA B 1 138 ? -1.108 -0.299 -16.481 1 96.13 138 ALA B N 1
ATOM 3544 C CA . ALA B 1 138 ? -0.14 0.127 -15.473 1 96.13 138 ALA B CA 1
ATOM 3545 C C . ALA B 1 138 ? 1.287 -0.171 -15.924 1 96.13 138 ALA B C 1
ATOM 3547 O O . ALA B 1 138 ? 2.183 0.661 -15.761 1 96.13 138 ALA B O 1
ATOM 3548 N N . LEU B 1 139 ? 1.478 -1.289 -16.505 1 92.38 139 LEU B N 1
ATOM 3549 C CA . LEU B 1 139 ? 2.788 -1.685 -17.01 1 92.38 139 LEU B CA 1
ATOM 3550 C C . LEU B 1 139 ? 3.257 -0.735 -18.107 1 92.38 139 LEU B C 1
ATOM 3552 O O . LEU B 1 139 ? 4.416 -0.313 -18.115 1 92.38 139 LEU B O 1
ATOM 3556 N N . LEU B 1 140 ? 2.358 -0.409 -18.953 1 91.04 140 LEU B N 1
ATOM 3557 C CA . LEU B 1 140 ? 2.695 0.493 -20.049 1 91.04 140 LEU B CA 1
ATOM 3558 C C . LEU B 1 140 ? 3.045 1.881 -19.523 1 91.04 140 LEU B C 1
ATOM 3560 O O . LEU B 1 140 ? 3.957 2.532 -20.037 1 91.04 140 LEU B O 1
ATOM 3564 N N . LEU B 1 141 ? 2.362 2.266 -18.532 1 91.36 141 LEU B N 1
ATOM 3565 C CA . LEU B 1 141 ? 2.651 3.562 -17.927 1 91.36 141 LEU B CA 1
ATOM 3566 C C . LEU B 1 141 ? 4.03 3.563 -17.277 1 91.36 141 LEU B C 1
ATOM 3568 O O . LEU B 1 141 ? 4.777 4.536 -17.398 1 91.36 141 LEU B O 1
ATOM 3572 N N . VAL B 1 142 ? 4.308 2.479 -16.569 1 89.99 142 VAL B N 1
ATOM 3573 C CA . VAL B 1 142 ? 5.609 2.35 -15.922 1 89.99 142 VAL B CA 1
ATOM 3574 C C . VAL B 1 142 ? 6.717 2.432 -16.97 1 89.99 142 VAL B C 1
ATOM 3576 O O . VAL B 1 142 ? 7.696 3.16 -16.791 1 89.99 142 VAL B O 1
ATOM 3579 N N . TYR B 1 143 ? 6.517 1.815 -18.053 1 85.05 143 TYR B N 1
ATOM 3580 C CA . TYR B 1 143 ? 7.516 1.802 -19.115 1 85.05 143 TYR B CA 1
ATOM 3581 C C . TYR B 1 143 ? 7.626 3.17 -19.778 1 85.05 143 TYR B C 1
ATOM 3583 O O . TYR B 1 143 ? 8.72 3.602 -20.147 1 85.05 143 TYR B O 1
ATOM 3591 N N . GLY B 1 144 ? 6.513 3.758 -19.951 1 83.5 144 GLY B N 1
ATOM 3592 C CA . GLY B 1 144 ? 6.532 5.094 -20.525 1 83.5 144 GLY B CA 1
ATOM 3593 C C . GLY B 1 144 ? 7.278 6.1 -19.67 1 83.5 144 GLY B C 1
ATOM 3594 O O . GLY B 1 144 ? 7.998 6.954 -20.193 1 83.5 144 GLY B O 1
ATOM 3595 N N . ILE B 1 145 ? 7.126 5.975 -18.438 1 81.57 145 ILE B N 1
ATOM 3596 C CA . ILE B 1 145 ? 7.763 6.902 -17.509 1 81.57 145 ILE B CA 1
ATOM 3597 C C . ILE B 1 145 ? 9.248 6.568 -17.385 1 81.57 145 ILE B C 1
ATOM 3599 O O . ILE B 1 145 ? 10.09 7.467 -17.327 1 81.57 145 ILE B O 1
ATOM 3603 N N . ALA B 1 146 ? 9.571 5.26 -17.172 1 77.73 146 ALA B N 1
ATOM 3604 C CA . ALA B 1 146 ? 10.962 4.838 -17.029 1 77.73 146 ALA B CA 1
ATOM 3605 C C . ALA B 1 146 ? 11.766 5.163 -18.285 1 77.73 146 ALA B C 1
ATOM 3607 O O . ALA B 1 146 ? 12.969 5.423 -18.21 1 77.73 146 ALA B O 1
ATOM 3608 N N . GLY B 1 147 ? 11.223 5.604 -19.361 1 67.64 147 GLY B N 1
ATOM 3609 C CA . GLY B 1 147 ? 11.891 5.987 -20.595 1 67.64 147 GLY B CA 1
ATOM 3610 C C . GLY B 1 147 ? 12.948 4.992 -21.035 1 67.64 147 GLY B C 1
ATOM 3611 O O . GLY B 1 147 ? 13.025 3.884 -20.502 1 67.64 147 GLY B O 1
ATOM 3612 N N . SER B 1 148 ? 13.735 5.288 -22.202 1 55.29 148 SER B N 1
ATOM 3613 C CA . SER B 1 148 ? 14.881 4.626 -22.817 1 55.29 148 SER B CA 1
ATOM 3614 C C . SER B 1 148 ? 16.106 4.686 -21.91 1 55.29 148 SER B C 1
ATOM 3616 O O . SER B 1 148 ? 17.241 4.624 -22.386 1 55.29 148 SER B O 1
ATOM 3618 N N . VAL B 1 149 ? 15.963 4.933 -20.683 1 50.91 149 VAL B N 1
ATOM 3619 C CA . VAL B 1 149 ? 17.213 5.27 -20.009 1 50.91 149 VAL B CA 1
ATOM 3620 C C . VAL B 1 149 ? 18.11 4.037 -19.937 1 50.91 149 VAL B C 1
ATOM 3622 O O . VAL B 1 149 ? 17.673 2.968 -19.503 1 50.91 149 VAL B O 1
ATOM 3625 N N . ARG B 1 150 ? 19.195 3.927 -20.592 1 48.25 150 ARG B N 1
ATOM 3626 C CA . ARG B 1 150 ? 20.268 2.963 -20.813 1 48.25 150 ARG B CA 1
ATOM 3627 C C . ARG B 1 150 ? 20.637 2.247 -19.517 1 48.25 150 ARG B C 1
ATOM 3629 O O . ARG B 1 150 ? 20.705 1.017 -19.479 1 48.25 150 ARG B O 1
ATOM 3636 N N . SER B 1 151 ? 21.56 2.686 -18.685 1 49.05 151 SER B N 1
ATOM 3637 C CA . SER B 1 151 ? 22.352 1.997 -17.671 1 49.05 151 SER B CA 1
ATOM 3638 C C . SER B 1 151 ? 21.537 1.754 -16.405 1 49.05 151 SER B C 1
ATOM 3640 O O . SER B 1 151 ? 21.644 0.693 -15.787 1 49.05 151 SER B O 1
ATOM 3642 N N . THR B 1 152 ? 20.94 2.756 -15.733 1 56.09 152 THR B N 1
ATOM 3643 C CA . THR B 1 152 ? 20.424 2.611 -14.376 1 56.09 152 THR B CA 1
ATOM 3644 C C . THR B 1 152 ? 18.967 2.158 -14.397 1 56.09 152 THR B C 1
ATOM 3646 O O . THR B 1 152 ? 18.154 2.629 -13.599 1 56.09 152 THR B O 1
ATOM 3649 N N . ALA B 1 153 ? 18.591 1.069 -15.162 1 70.58 153 ALA B N 1
ATOM 3650 C CA . ALA B 1 153 ? 17.301 0.709 -15.746 1 70.58 153 ALA B CA 1
ATOM 3651 C C . ALA B 1 153 ? 16.41 0.012 -14.722 1 70.58 153 ALA B C 1
ATOM 3653 O O . ALA B 1 153 ? 15.223 0.324 -14.608 1 70.58 153 ALA B O 1
ATOM 3654 N N . THR B 1 154 ? 17.191 -0.726 -13.882 1 78.3 154 THR B N 1
ATOM 3655 C CA . THR B 1 154 ? 16.332 -1.511 -13.002 1 78.3 154 THR B CA 1
ATOM 3656 C C . THR B 1 154 ? 15.773 -0.644 -11.878 1 78.3 154 THR B C 1
ATOM 3658 O O . THR B 1 154 ? 14.596 -0.755 -11.527 1 78.3 154 THR B O 1
ATOM 3661 N N . GLU B 1 155 ? 16.639 0.232 -11.404 1 77.51 155 GLU B N 1
ATOM 3662 C CA . GLU B 1 155 ? 16.21 1.12 -10.327 1 77.51 155 GLU B CA 1
ATOM 3663 C C . GLU B 1 155 ? 15.134 2.09 -10.807 1 77.51 155 GLU B C 1
ATOM 3665 O O . GLU B 1 155 ? 14.161 2.347 -10.095 1 77.51 155 GLU B O 1
ATOM 3670 N N . THR B 1 156 ? 15.331 2.576 -11.976 1 80.48 156 THR B N 1
ATOM 3671 C CA . THR B 1 156 ? 14.369 3.51 -12.55 1 80.48 156 THR B CA 1
ATOM 3672 C C . THR B 1 156 ? 13.026 2.826 -12.789 1 80.48 156 THR B C 1
ATOM 3674 O O . THR B 1 156 ? 11.971 3.419 -12.554 1 80.48 156 THR B O 1
ATOM 3677 N N . LEU B 1 157 ? 13.142 1.628 -13.205 1 84.19 157 LEU B N 1
ATOM 3678 C CA . LEU B 1 157 ? 11.922 0.862 -13.439 1 84.19 157 LEU B CA 1
ATOM 3679 C C . LEU B 1 157 ? 11.175 0.617 -12.133 1 84.19 157 LEU B C 1
ATOM 3681 O O . LEU B 1 157 ? 9.953 0.774 -12.073 1 84.19 157 LEU B O 1
ATOM 3685 N N . LEU B 1 158 ? 11.898 0.322 -11.119 1 83.94 158 LEU B N 1
ATOM 3686 C CA . LEU B 1 158 ? 11.282 0.063 -9.822 1 83.94 158 LEU B CA 1
ATOM 3687 C C . LEU B 1 158 ? 10.642 1.328 -9.261 1 83.94 158 LEU B C 1
ATOM 3689 O O . LEU B 1 158 ? 9.511 1.292 -8.772 1 83.94 158 LEU B O 1
ATOM 3693 N N . LEU B 1 159 ? 11.337 2.398 -9.373 1 79.97 159 LEU B N 1
ATOM 3694 C CA . LEU B 1 159 ? 10.828 3.668 -8.865 1 79.97 159 LEU B CA 1
ATOM 3695 C C . LEU B 1 159 ? 9.602 4.116 -9.653 1 79.97 159 LEU B C 1
ATOM 3697 O O . LEU B 1 159 ? 8.65 4.649 -9.079 1 79.97 159 LEU B O 1
ATOM 3701 N N . SER B 1 160 ? 9.671 3.908 -10.924 1 85.8 160 SER B N 1
ATOM 3702 C CA . SER B 1 160 ? 8.516 4.214 -11.761 1 85.8 160 SER B CA 1
ATOM 3703 C C . SER B 1 160 ? 7.316 3.352 -11.382 1 85.8 160 SER B C 1
ATOM 3705 O O . SER B 1 160 ? 6.183 3.837 -11.349 1 85.8 160 SER B O 1
ATOM 3707 N N . GLY B 1 161 ? 7.573 2.13 -11.125 1 88.94 161 GLY B N 1
ATOM 3708 C CA . GLY B 1 161 ? 6.514 1.235 -10.687 1 88.94 161 GLY B CA 1
ATOM 3709 C C . GLY B 1 161 ? 5.834 1.694 -9.411 1 88.94 161 GLY B C 1
ATOM 3710 O O . GLY B 1 161 ? 4.605 1.7 -9.323 1 88.94 161 GLY B O 1
ATOM 3711 N N . ILE B 1 162 ? 6.609 2.103 -8.475 1 85.14 162 ILE B N 1
ATOM 3712 C CA . ILE B 1 162 ? 6.089 2.598 -7.205 1 85.14 162 ILE B CA 1
ATOM 3713 C C . ILE B 1 162 ? 5.245 3.848 -7.446 1 85.14 162 ILE B C 1
ATOM 3715 O O . ILE B 1 162 ? 4.14 3.969 -6.912 1 85.14 162 ILE B O 1
ATOM 3719 N N . SER B 1 163 ? 5.741 4.726 -8.234 1 85.94 163 SER B N 1
ATOM 3720 C CA . SER B 1 163 ? 5.044 5.973 -8.533 1 85.94 163 SER B CA 1
ATOM 3721 C C . SER B 1 163 ? 3.69 5.708 -9.183 1 85.94 163 SER B C 1
ATOM 3723 O O . SER B 1 163 ? 2.682 6.302 -8.795 1 85.94 163 SER B O 1
ATOM 3725 N N . VAL B 1 164 ? 3.726 4.874 -10.106 1 91.1 164 VAL B N 1
ATOM 3726 C CA . VAL B 1 164 ? 2.499 4.544 -10.822 1 91.1 164 VAL B CA 1
ATOM 3727 C C . VAL B 1 164 ? 1.511 3.868 -9.874 1 91.1 164 VAL B C 1
ATOM 3729 O O . VAL B 1 164 ? 0.316 4.171 -9.892 1 91.1 164 VAL B O 1
ATOM 3732 N N . SER B 1 165 ? 1.984 2.993 -9.057 1 93.38 165 SER B N 1
ATOM 3733 C CA . SER B 1 165 ? 1.13 2.303 -8.096 1 93.38 165 SER B CA 1
ATOM 3734 C C . SER B 1 165 ? 0.444 3.29 -7.158 1 93.38 165 SER B C 1
ATOM 3736 O O . SER B 1 165 ? -0.757 3.179 -6.902 1 93.38 165 SER B O 1
ATOM 3738 N N . LEU B 1 166 ? 1.198 4.241 -6.701 1 88.46 166 LEU B N 1
ATOM 3739 C CA . LEU B 1 166 ? 0.653 5.24 -5.788 1 88.46 166 LEU B CA 1
ATOM 3740 C C . LEU B 1 166 ? -0.39 6.105 -6.489 1 88.46 166 LEU B C 1
ATOM 3742 O O . LEU B 1 166 ? -1.43 6.424 -5.908 1 88.46 166 LEU B O 1
ATOM 3746 N N . PHE B 1 167 ? -0.06 6.465 -7.66 1 92.28 167 PHE B N 1
ATOM 3747 C CA . PHE B 1 167 ? -0.978 7.304 -8.421 1 92.28 167 PHE B CA 1
ATOM 3748 C C . PHE B 1 167 ? -2.278 6.562 -8.709 1 92.28 167 PHE B C 1
ATOM 3750 O O . PHE B 1 167 ? -3.366 7.112 -8.528 1 92.28 167 PHE B O 1
ATOM 3757 N N . LEU B 1 168 ? -2.19 5.381 -9.19 1 95.49 168 LEU B N 1
ATOM 3758 C CA . LEU B 1 168 ? -3.372 4.582 -9.496 1 95.49 168 LEU B CA 1
ATOM 3759 C C . LEU B 1 168 ? -4.184 4.309 -8.234 1 95.49 168 LEU B C 1
ATOM 3761 O O . LEU B 1 168 ? -5.415 4.262 -8.282 1 95.49 168 LEU B O 1
ATOM 3765 N N . SER B 1 169 ? -3.538 4.129 -7.114 1 92.96 169 SER B N 1
ATOM 3766 C CA . SER B 1 169 ? -4.228 3.948 -5.841 1 92.96 169 SER B CA 1
ATOM 3767 C C . SER B 1 169 ? -5.006 5.2 -5.451 1 92.96 169 SER B C 1
ATOM 3769 O O . SER B 1 169 ? -6.096 5.108 -4.883 1 92.96 169 SER B O 1
ATOM 3771 N N . ALA B 1 170 ? -4.409 6.323 -5.736 1 92.86 170 ALA B N 1
ATOM 3772 C CA . ALA B 1 170 ? -5.107 7.582 -5.491 1 92.86 170 ALA B CA 1
ATOM 3773 C C . ALA B 1 170 ? -6.349 7.701 -6.368 1 92.86 170 ALA B C 1
ATOM 3775 O O . ALA B 1 170 ? -7.407 8.131 -5.902 1 92.86 170 ALA B O 1
ATOM 3776 N N . LEU B 1 171 ? -6.213 7.326 -7.584 1 94.5 171 LEU B N 1
ATOM 3777 C CA . LEU B 1 171 ? -7.349 7.341 -8.5 1 94.5 171 LEU B CA 1
ATOM 3778 C C . LEU B 1 171 ? -8.423 6.356 -8.05 1 94.5 171 LEU B C 1
ATOM 3780 O O . LEU B 1 171 ? -9.618 6.636 -8.172 1 94.5 171 LEU B O 1
ATOM 3784 N N . LEU B 1 172 ? -7.957 5.222 -7.56 1 94.34 172 LEU B N 1
ATOM 3785 C CA . LEU B 1 172 ? -8.892 4.235 -7.029 1 94.34 172 LEU B CA 1
ATOM 3786 C C . LEU B 1 172 ? -9.668 4.804 -5.846 1 94.34 172 LEU B C 1
ATOM 3788 O O . LEU B 1 172 ? -10.891 4.662 -5.776 1 94.34 172 LEU B O 1
ATOM 3792 N N . SER B 1 173 ? -8.966 5.454 -4.963 1 91.56 173 SER B N 1
ATOM 3793 C CA . SER B 1 173 ? -9.612 6.081 -3.814 1 91.56 173 SER B CA 1
ATOM 3794 C C . SER B 1 173 ? -10.647 7.111 -4.256 1 91.56 173 SER B C 1
ATOM 3796 O O . SER B 1 173 ? -11.731 7.197 -3.676 1 91.56 173 SER B O 1
ATOM 3798 N N . LEU B 1 174 ? -10.317 7.858 -5.245 1 91.97 174 LEU B N 1
ATOM 3799 C CA . LEU B 1 174 ? -11.253 8.827 -5.805 1 91.97 174 LEU B CA 1
ATOM 3800 C C . LEU B 1 174 ? -12.494 8.13 -6.352 1 91.97 174 LEU B C 1
ATOM 3802 O O . LEU B 1 174 ? -13.621 8.544 -6.067 1 91.97 174 LEU B O 1
ATOM 3806 N N . LEU B 1 175 ? -12.323 7.081 -7.053 1 91.82 175 LEU B N 1
ATOM 3807 C CA . LEU B 1 175 ? -13.436 6.356 -7.654 1 91.82 175 LEU B CA 1
ATOM 3808 C C . LEU B 1 175 ? -14.329 5.742 -6.581 1 91.82 175 LEU B C 1
ATOM 3810 O O . LEU B 1 175 ? -15.552 5.698 -6.735 1 91.82 175 LEU B O 1
ATOM 3814 N N . LEU B 1 176 ? -13.738 5.258 -5.537 1 90.85 176 LEU B N 1
ATOM 3815 C CA . LEU B 1 176 ? -14.477 4.616 -4.455 1 90.85 176 LEU B CA 1
ATOM 3816 C C . LEU B 1 176 ? -15.43 5.603 -3.788 1 90.85 176 LEU B C 1
ATOM 3818 O O . LEU B 1 176 ? -16.469 5.206 -3.256 1 90.85 176 LEU B O 1
ATOM 3822 N N . THR B 1 177 ? -15.128 6.904 -3.839 1 86.81 177 THR B N 1
ATOM 3823 C CA . THR B 1 177 ? -15.994 7.916 -3.244 1 86.81 177 THR B CA 1
ATOM 3824 C C . THR B 1 177 ? -17.323 7.996 -3.989 1 86.81 177 THR B C 1
ATOM 3826 O O . THR B 1 177 ? -18.326 8.448 -3.433 1 86.81 177 THR B O 1
ATOM 3829 N N . PHE B 1 178 ? -17.325 7.431 -5.184 1 85.6 178 PHE B N 1
ATOM 3830 C CA . PHE B 1 178 ? -18.526 7.518 -6.005 1 85.6 178 PHE B CA 1
ATOM 3831 C C . PHE B 1 178 ? -19.309 6.211 -5.96 1 85.6 178 PHE B C 1
ATOM 3833 O O . PHE B 1 178 ? -20.462 6.156 -6.392 1 85.6 178 PHE B O 1
ATOM 3840 N N . VAL B 1 179 ? -18.745 5.17 -5.52 1 80.96 179 VAL B N 1
ATOM 3841 C CA . VAL B 1 179 ? -19.423 3.879 -5.482 1 80.96 179 VAL B CA 1
ATOM 3842 C C . VAL B 1 179 ? -19.523 3.39 -4.039 1 80.96 179 VAL B C 1
ATOM 3844 O O . VAL B 1 179 ? -19.269 2.216 -3.756 1 80.96 179 VAL B O 1
ATOM 3847 N N . ARG B 1 180 ? -19.951 4.09 -3.218 1 76.97 180 ARG B N 1
ATOM 3848 C CA . ARG B 1 180 ? -19.922 3.88 -1.774 1 76.97 180 ARG B CA 1
ATOM 3849 C C . ARG B 1 180 ? -20.558 2.544 -1.403 1 76.97 180 ARG B C 1
ATOM 3851 O O . ARG B 1 180 ? -20.051 1.829 -0.536 1 76.97 180 ARG B O 1
ATOM 3858 N N . ASP B 1 181 ? -21.598 2.13 -2.049 1 82.2 181 ASP B N 1
ATOM 3859 C CA . ASP B 1 181 ? -22.339 0.926 -1.686 1 82.2 181 ASP B CA 1
ATOM 3860 C C . ASP B 1 181 ? -21.591 -0.332 -2.122 1 82.2 181 ASP B C 1
ATOM 3862 O O . ASP B 1 181 ? -21.899 -1.434 -1.664 1 82.2 181 ASP B O 1
ATOM 3866 N N . ARG B 1 182 ? -20.518 -0.186 -2.947 1 86.61 182 ARG B N 1
ATOM 3867 C CA . ARG B 1 182 ? -19.832 -1.357 -3.483 1 86.61 182 ARG B CA 1
ATOM 3868 C C . ARG B 1 182 ? -18.385 -1.411 -3.003 1 86.61 182 ARG B C 1
ATOM 3870 O O . ARG B 1 182 ? -17.595 -2.225 -3.486 1 86.61 182 ARG B O 1
ATOM 3877 N N . VAL B 1 183 ? -18.095 -0.577 -2.054 1 88.24 183 VAL B N 1
ATOM 3878 C CA . VAL B 1 183 ? -16.725 -0.478 -1.562 1 88.24 183 VAL B CA 1
ATOM 3879 C C . VAL B 1 183 ? -16.311 -1.799 -0.917 1 88.24 183 VAL B C 1
ATOM 3881 O O . VAL B 1 183 ? -15.2 -2.285 -1.143 1 88.24 183 VAL B O 1
ATOM 3884 N N . GLY B 1 184 ? -17.209 -2.395 -0.175 1 87.78 184 GLY B N 1
ATOM 3885 C CA . GLY B 1 184 ? -16.891 -3.66 0.468 1 87.78 184 GLY B CA 1
ATOM 3886 C C . GLY B 1 184 ? -16.542 -4.76 -0.518 1 87.78 184 GLY B C 1
ATOM 3887 O O . GLY B 1 184 ? -15.551 -5.47 -0.338 1 87.78 184 GLY B O 1
ATOM 3888 N N . SER B 1 185 ? -17.349 -4.825 -1.57 1 86.32 185 SER B N 1
ATOM 3889 C CA . SER B 1 185 ? -17.128 -5.855 -2.579 1 86.32 185 SER B CA 1
ATOM 3890 C C . SER B 1 185 ? -15.781 -5.672 -3.271 1 86.32 185 SER B C 1
ATOM 3892 O O . SER B 1 185 ? -15.089 -6.65 -3.562 1 86.32 185 SER B O 1
ATOM 3894 N N . LEU B 1 186 ? -15.359 -4.47 -3.475 1 89.68 186 LEU B N 1
ATOM 3895 C CA . LEU B 1 186 ? -14.09 -4.186 -4.136 1 89.68 186 LEU B CA 1
ATOM 3896 C C . LEU B 1 186 ? -12.916 -4.49 -3.211 1 89.68 186 LEU B C 1
ATOM 3898 O O . LEU B 1 186 ? -11.909 -5.055 -3.645 1 89.68 186 LEU B O 1
ATOM 3902 N N . VAL B 1 187 ? -13.096 -4.146 -2.007 1 90.79 187 VAL B N 1
ATOM 3903 C CA . VAL B 1 187 ? -12.051 -4.408 -1.022 1 90.79 187 VAL B CA 1
ATOM 3904 C C . VAL B 1 187 ? -11.838 -5.913 -0.881 1 90.79 187 VAL B C 1
ATOM 3906 O O . VAL B 1 187 ? -10.7 -6.387 -0.869 1 90.79 187 VAL B O 1
ATOM 3909 N N . PHE B 1 188 ? -12.862 -6.62 -0.85 1 91.18 188 PHE B N 1
ATOM 3910 C CA . PHE B 1 188 ? -12.736 -8.066 -0.716 1 91.18 188 PHE B CA 1
ATOM 3911 C C . PHE B 1 188 ? -12.174 -8.681 -1.992 1 91.18 188 PHE B C 1
ATOM 3913 O O . PHE B 1 188 ? -11.422 -9.657 -1.938 1 91.18 188 PHE B O 1
ATOM 3920 N N . TRP B 1 189 ? -12.548 -8.15 -3.066 1 91.32 189 TRP B N 1
ATOM 3921 C CA . TRP B 1 189 ? -11.96 -8.604 -4.321 1 91.32 189 TRP B CA 1
ATOM 3922 C C . TRP B 1 189 ? -10.446 -8.425 -4.309 1 91.32 189 TRP B C 1
ATOM 3924 O O . TRP B 1 189 ? -9.708 -9.294 -4.779 1 91.32 189 TRP B O 1
ATOM 3934 N N . MET B 1 190 ? -9.964 -7.364 -3.735 1 93.25 190 MET B N 1
ATOM 3935 C CA . MET B 1 190 ? -8.539 -7.045 -3.699 1 93.25 190 MET B CA 1
ATOM 3936 C C . MET B 1 190 ? -7.786 -8.019 -2.799 1 93.25 190 MET B C 1
ATOM 3938 O O . MET B 1 190 ? -6.556 -8.077 -2.833 1 93.25 190 MET B O 1
ATOM 3942 N N . MET B 1 191 ? -8.519 -8.771 -2.079 1 94.43 191 MET B N 1
ATOM 3943 C CA . MET B 1 191 ? -7.883 -9.729 -1.179 1 94.43 191 MET B CA 1
ATOM 3944 C C . MET B 1 191 ? -7.741 -11.092 -1.848 1 94.43 191 MET B C 1
ATOM 3946 O O . MET B 1 191 ? -7.14 -12.006 -1.283 1 94.43 191 MET B O 1
ATOM 3950 N N . GLY B 1 192 ? -8.249 -11.217 -3.068 1 94.59 192 GLY B N 1
ATOM 3951 C CA . GLY B 1 192 ? -8.1 -12.429 -3.858 1 94.59 192 GLY B CA 1
ATOM 3952 C C . GLY B 1 192 ? -8.961 -13.575 -3.36 1 94.59 192 GLY B C 1
ATOM 3953 O O . GLY B 1 192 ? -9.17 -13.723 -2.154 1 94.59 192 GLY B O 1
ATOM 3954 N N . SER B 1 193 ? -9.522 -14.339 -4.299 1 94.86 193 SER B N 1
ATOM 3955 C CA . SER B 1 193 ? -10.343 -15.498 -3.963 1 94.86 193 SER B CA 1
ATOM 3956 C C . SER B 1 193 ? -10.471 -16.447 -5.15 1 94.86 193 SER B C 1
ATOM 3958 O O . SER B 1 193 ? -10.37 -16.024 -6.303 1 94.86 193 SER B O 1
ATOM 3960 N N . PHE B 1 194 ? -10.661 -17.735 -4.825 1 96.06 194 PHE B N 1
ATOM 3961 C CA . PHE B 1 194 ? -10.911 -18.72 -5.87 1 96.06 194 PHE B CA 1
ATOM 3962 C C . PHE B 1 194 ? -12.337 -19.251 -5.783 1 96.06 194 PHE B C 1
ATOM 3964 O O . PHE B 1 194 ? -12.657 -20.284 -6.375 1 96.06 194 PHE B O 1
ATOM 3971 N N . SER B 1 195 ? -13.23 -18.542 -5.074 1 91.98 195 SER B N 1
ATOM 3972 C CA . SER B 1 195 ? -14.594 -18.994 -4.819 1 91.98 195 SER B CA 1
ATOM 3973 C C . SER B 1 195 ? -15.421 -19.004 -6.101 1 91.98 195 SER B C 1
ATOM 3975 O O . SER B 1 195 ? -16.396 -19.75 -6.211 1 91.98 195 SER B O 1
ATOM 3977 N N . THR B 1 196 ? -15.026 -18.202 -7.096 1 91.56 196 THR B N 1
ATOM 3978 C CA . THR B 1 196 ? -15.809 -18.108 -8.323 1 91.56 196 THR B CA 1
ATOM 3979 C C . THR B 1 196 ? -15.175 -18.939 -9.434 1 91.56 196 THR B C 1
ATOM 3981 O O . THR B 1 196 ? -15.416 -18.691 -10.617 1 91.56 196 THR B O 1
ATOM 3984 N N . ALA B 1 197 ? -14.372 -19.869 -9.084 1 95.25 197 ALA B N 1
ATOM 3985 C CA . ALA B 1 197 ? -13.659 -20.697 -10.053 1 95.25 197 ALA B CA 1
ATOM 3986 C C . ALA B 1 197 ? -14.632 -21.524 -10.889 1 95.25 197 ALA B C 1
ATOM 3988 O O . ALA B 1 197 ? -15.644 -22.008 -10.377 1 95.25 197 ALA B O 1
ATOM 3989 N N . ASP B 1 198 ? -14.377 -21.664 -12.123 1 94.67 198 ASP B N 1
ATOM 3990 C CA . ASP B 1 198 ? -15.086 -22.533 -13.058 1 94.67 198 ASP B CA 1
ATOM 3991 C C . ASP B 1 198 ? -14.154 -23.033 -14.159 1 94.67 198 ASP B C 1
ATOM 3993 O O . ASP B 1 198 ? -12.977 -22.666 -14.197 1 94.67 198 ASP B O 1
ATOM 3997 N N . TRP B 1 199 ? -14.629 -23.85 -14.983 1 93.82 199 TRP B N 1
ATOM 3998 C CA . TRP B 1 199 ? -13.781 -24.505 -15.974 1 93.82 199 TRP B CA 1
ATOM 3999 C C . TRP B 1 199 ? -13.307 -23.509 -17.027 1 93.82 199 TRP B C 1
ATOM 4001 O O . TRP B 1 199 ? -12.232 -23.676 -17.608 1 93.82 199 TRP B O 1
ATOM 4011 N N . ASP B 1 200 ? -14.072 -22.454 -17.312 1 94.91 200 ASP B N 1
ATOM 4012 C CA . ASP B 1 200 ? -13.622 -21.419 -18.238 1 94.91 200 ASP B CA 1
ATOM 4013 C C . ASP B 1 200 ? -12.393 -20.693 -17.695 1 94.91 200 ASP B C 1
ATOM 4015 O O . ASP B 1 200 ? -11.422 -20.476 -18.423 1 94.91 200 ASP B O 1
ATOM 4019 N N . LYS B 1 201 ? -12.443 -20.382 -16.432 1 96.92 201 LYS B N 1
ATOM 4020 C CA . LYS B 1 201 ? -11.311 -19.717 -15.793 1 96.92 201 LYS B CA 1
ATOM 4021 C C . LYS B 1 201 ? -10.094 -20.636 -15.734 1 96.92 201 LYS B C 1
ATOM 4023 O O . LYS B 1 201 ? -8.958 -20.182 -15.884 1 96.92 201 LYS B O 1
ATOM 4028 N N . VAL B 1 202 ? -10.335 -21.885 -15.557 1 97.11 202 VAL B N 1
ATOM 4029 C CA . VAL B 1 202 ? -9.243 -22.854 -15.551 1 97.11 202 VAL B CA 1
ATOM 4030 C C . VAL B 1 202 ? -8.567 -22.88 -16.919 1 97.11 202 VAL B C 1
ATOM 4032 O O . VAL B 1 202 ? -7.338 -22.927 -17.011 1 97.11 202 VAL B O 1
ATOM 4035 N N . GLY B 1 203 ? -9.4 -22.895 -17.95 1 96.92 203 GLY B N 1
ATOM 4036 C CA . GLY B 1 203 ? -8.847 -22.857 -19.294 1 96.92 203 GLY B CA 1
ATOM 4037 C C . GLY B 1 203 ? -7.969 -21.645 -19.544 1 96.92 203 GLY B C 1
ATOM 4038 O O . GLY B 1 203 ? -6.886 -21.765 -20.121 1 96.92 203 GLY B O 1
ATOM 4039 N N . VAL B 1 204 ? -8.416 -20.489 -19.092 1 97.02 204 VAL B N 1
ATOM 4040 C CA . VAL B 1 204 ? -7.651 -19.257 -19.252 1 97.02 204 VAL B CA 1
ATOM 4041 C C . VAL B 1 204 ? -6.346 -19.352 -18.465 1 97.02 204 VAL B C 1
ATOM 4043 O O . VAL B 1 204 ? -5.281 -18.989 -18.971 1 97.02 204 VAL B O 1
ATOM 4046 N N . ALA B 1 205 ? -6.403 -19.844 -17.276 1 98.25 205 ALA B N 1
ATOM 4047 C CA . ALA B 1 205 ? -5.219 -19.988 -16.433 1 98.25 205 ALA B CA 1
ATOM 4048 C C . ALA B 1 205 ? -4.206 -20.937 -17.068 1 98.25 205 ALA B C 1
ATOM 4050 O O . ALA B 1 205 ? -2.998 -20.7 -17.003 1 98.25 205 ALA B O 1
ATOM 4051 N N . LEU B 1 206 ? -4.72 -22.022 -17.601 1 97.87 206 LEU B N 1
ATOM 4052 C CA . LEU B 1 206 ? -3.846 -22.955 -18.304 1 97.87 206 LEU B CA 1
ATOM 4053 C C . LEU B 1 206 ? -3.131 -22.265 -19.461 1 97.87 206 LEU B C 1
ATOM 4055 O O . LEU B 1 206 ? -1.939 -22.49 -19.682 1 97.87 206 LEU B O 1
ATOM 4059 N N . GLY B 1 207 ? -3.884 -21.464 -20.192 1 98.24 207 GLY B N 1
ATOM 4060 C CA . GLY B 1 207 ? -3.277 -20.683 -21.257 1 98.24 207 GLY B CA 1
ATOM 4061 C C . GLY B 1 207 ? -2.181 -19.756 -20.767 1 98.24 207 GLY B C 1
ATOM 4062 O O . GLY B 1 207 ? -1.158 -19.587 -21.435 1 98.24 207 GLY B O 1
ATOM 4063 N N . LEU B 1 208 ? -2.362 -19.137 -19.632 1 98.38 208 LEU B N 1
ATOM 4064 C CA . LEU B 1 208 ? -1.37 -18.236 -19.056 1 98.38 208 LEU B CA 1
ATOM 4065 C C . LEU B 1 208 ? -0.1 -18.992 -18.683 1 98.38 208 LEU B C 1
ATOM 4067 O O . LEU B 1 208 ? 1.009 -18.517 -18.939 1 98.38 208 LEU B O 1
ATOM 4071 N N . VAL B 1 209 ? -0.232 -20.155 -18.065 1 98.12 209 VAL B N 1
ATOM 4072 C CA . VAL B 1 209 ? 0.923 -20.962 -17.686 1 98.12 209 VAL B CA 1
ATOM 4073 C C . VAL B 1 209 ? 1.686 -21.392 -18.937 1 98.12 209 VAL B C 1
ATOM 4075 O O . VAL B 1 209 ? 2.91 -21.259 -19.002 1 98.12 209 VAL B O 1
ATOM 4078 N N . LEU B 1 210 ? 0.96 -21.927 -19.898 1 98.13 210 LEU B N 1
ATOM 4079 C CA . LEU B 1 210 ? 1.584 -22.386 -21.134 1 98.13 210 LEU B CA 1
ATOM 4080 C C . LEU B 1 210 ? 2.278 -21.233 -21.853 1 98.13 210 LEU B C 1
ATOM 4082 O O . LEU B 1 210 ? 3.398 -21.387 -22.345 1 98.13 210 LEU B O 1
ATOM 4086 N N . GLY B 1 211 ? 1.564 -20.097 -21.934 1 98.09 211 GLY B N 1
ATOM 4087 C CA . GLY B 1 211 ? 2.179 -18.915 -22.517 1 98.09 211 GLY B CA 1
ATOM 4088 C C . GLY B 1 211 ? 3.447 -18.488 -21.802 1 98.09 211 GLY B C 1
ATOM 4089 O O . GLY B 1 211 ? 4.457 -18.19 -22.443 1 98.09 211 GLY B O 1
ATOM 4090 N N . GLU B 1 212 ? 3.373 -18.447 -20.503 1 97.8 212 GLU B N 1
ATOM 4091 C CA . GLU B 1 212 ? 4.541 -18.07 -19.712 1 97.8 212 GLU B CA 1
ATOM 4092 C C . GLU B 1 212 ? 5.701 -19.032 -19.947 1 97.8 212 GLU B C 1
ATOM 4094 O O . GLU B 1 212 ? 6.843 -18.603 -20.13 1 97.8 212 GLU B O 1
ATOM 4099 N N . VAL B 1 213 ? 5.454 -20.322 -19.985 1 97.48 213 VAL B N 1
ATOM 4100 C CA . VAL B 1 213 ? 6.485 -21.334 -20.193 1 97.48 213 VAL B CA 1
ATOM 4101 C C . VAL B 1 213 ? 7.092 -21.175 -21.585 1 97.48 213 VAL B C 1
ATOM 4103 O O . VAL B 1 213 ? 8.315 -21.108 -21.731 1 97.48 213 VAL B O 1
ATOM 4106 N N . LEU B 1 214 ? 6.259 -21.058 -22.569 1 97.84 214 LEU B N 1
ATOM 4107 C CA . LEU B 1 214 ? 6.713 -21.011 -23.955 1 97.84 214 LEU B CA 1
ATOM 4108 C C . LEU B 1 214 ? 7.508 -19.738 -24.224 1 97.84 214 LEU B C 1
ATOM 4110 O O . LEU B 1 214 ? 8.466 -19.752 -25 1 97.84 214 LEU B O 1
ATOM 4114 N N . LEU B 1 215 ? 7.154 -18.645 -23.554 1 98.13 215 LEU B N 1
ATOM 4115 C CA . LEU B 1 215 ? 7.744 -17.353 -23.887 1 98.13 215 LEU B CA 1
ATOM 4116 C C . LEU B 1 215 ? 8.92 -17.039 -22.968 1 98.13 215 LEU B C 1
ATOM 4118 O O . LEU B 1 215 ? 9.746 -16.179 -23.282 1 98.13 215 LEU B O 1
ATOM 4122 N N . VAL B 1 216 ? 9.031 -17.727 -21.862 1 98 216 VAL B N 1
ATOM 4123 C CA . VAL B 1 216 ? 10.087 -17.416 -20.904 1 98 216 VAL B CA 1
ATOM 4124 C C . VAL B 1 216 ? 11.218 -18.434 -21.032 1 98 216 VAL B C 1
ATOM 4126 O O . VAL B 1 216 ? 12.395 -18.074 -20.96 1 98 216 VAL B O 1
ATOM 4129 N N . VAL B 1 217 ? 10.979 -19.716 -21.297 1 96.58 217 VAL B N 1
ATOM 4130 C CA . VAL B 1 217 ? 11.941 -20.812 -21.239 1 96.58 217 VAL B CA 1
ATOM 4131 C C . VAL B 1 217 ? 13.09 -20.543 -22.208 1 96.58 217 VAL B C 1
ATOM 4133 O O . VAL B 1 217 ? 14.257 -20.761 -21.873 1 96.58 217 VAL B O 1
ATOM 4136 N N . PRO B 1 218 ? 12.839 -19.979 -23.41 1 96.33 218 PRO B N 1
ATOM 4137 C CA . PRO B 1 218 ? 13.943 -19.713 -24.335 1 96.33 218 PRO B CA 1
ATOM 4138 C C . PRO B 1 218 ? 14.934 -18.686 -23.791 1 96.33 218 PRO B C 1
ATOM 4140 O O . PRO B 1 218 ? 16.058 -18.584 -24.289 1 96.33 218 PRO B O 1
ATOM 4143 N N . TRP B 1 219 ? 14.574 -17.954 -22.771 1 96.35 219 TRP B N 1
ATOM 4144 C CA . TRP B 1 219 ? 15.405 -16.847 -22.31 1 96.35 219 TRP B CA 1
ATOM 4145 C C . TRP B 1 219 ? 15.999 -17.146 -20.937 1 96.35 219 TRP B C 1
ATOM 4147 O O . TRP B 1 219 ? 16.611 -16.275 -20.315 1 96.35 219 TRP B O 1
ATOM 4157 N N . VAL B 1 220 ? 15.842 -18.305 -20.38 1 95.1 220 VAL B N 1
ATOM 4158 C CA . VAL B 1 220 ? 16.285 -18.643 -19.031 1 95.1 220 VAL B CA 1
ATOM 4159 C C . VAL B 1 220 ? 17.806 -18.541 -18.945 1 95.1 220 VAL B C 1
ATOM 4161 O O . VAL B 1 220 ? 18.351 -18.176 -17.901 1 95.1 220 VAL B O 1
ATOM 4164 N N . ARG B 1 221 ? 18.517 -18.875 -19.981 1 93.86 221 ARG B N 1
ATOM 4165 C CA . ARG B 1 221 ? 19.97 -18.74 -19.998 1 93.86 221 ARG B CA 1
ATOM 4166 C C . ARG B 1 221 ? 20.385 -17.274 -19.948 1 93.86 221 ARG B C 1
ATOM 4168 O O . ARG B 1 221 ? 21.356 -16.921 -19.276 1 93.86 221 ARG B O 1
ATOM 4175 N N . ASP B 1 222 ? 19.664 -16.484 -20.674 1 95.12 222 ASP B N 1
ATOM 4176 C CA . ASP B 1 222 ? 19.932 -15.049 -20.634 1 95.12 222 ASP B CA 1
ATOM 4177 C C . ASP B 1 222 ? 19.695 -14.485 -19.235 1 95.12 222 ASP B C 1
ATOM 4179 O O . ASP B 1 222 ? 20.39 -13.562 -18.807 1 95.12 222 ASP B O 1
ATOM 4183 N N . LEU B 1 223 ? 18.729 -15.03 -18.568 1 94.58 223 LEU B N 1
ATOM 4184 C CA . LEU B 1 223 ? 18.463 -14.612 -17.196 1 94.58 223 LEU B CA 1
ATOM 4185 C C . LEU B 1 223 ? 19.646 -14.938 -16.29 1 94.58 223 LEU B C 1
ATOM 4187 O O . LEU B 1 223 ? 19.992 -14.15 -15.407 1 94.58 223 LEU B O 1
ATOM 4191 N N . ASP B 1 224 ? 20.218 -16.048 -16.513 1 95.18 224 ASP B N 1
ATOM 4192 C CA . ASP B 1 224 ? 21.412 -16.407 -15.753 1 95.18 224 ASP B CA 1
ATOM 4193 C C . ASP B 1 224 ? 22.544 -15.414 -16.009 1 95.18 224 ASP B C 1
ATOM 4195 O O . ASP B 1 224 ? 23.253 -15.021 -15.08 1 95.18 224 ASP B O 1
ATOM 4199 N N . VAL B 1 225 ? 22.691 -15.01 -17.203 1 93.73 225 V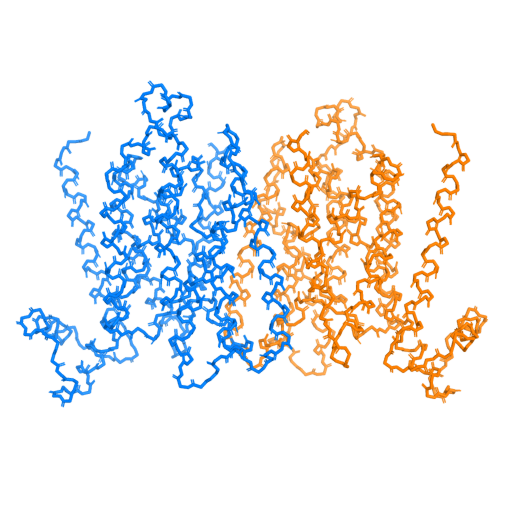AL B N 1
ATOM 4200 C CA . VAL B 1 225 ? 23.754 -14.086 -17.586 1 93.73 225 VAL B CA 1
ATOM 4201 C C . VAL B 1 225 ? 23.467 -12.701 -17.01 1 93.73 225 VAL B C 1
ATOM 4203 O O . VAL B 1 225 ? 24.379 -12.016 -16.542 1 93.73 225 VAL B O 1
ATOM 4206 N N . LEU B 1 226 ? 22.187 -12.33 -17.024 1 90.69 226 LEU B N 1
ATOM 4207 C CA . LEU B 1 226 ? 21.79 -11.038 -16.477 1 90.69 226 LEU B 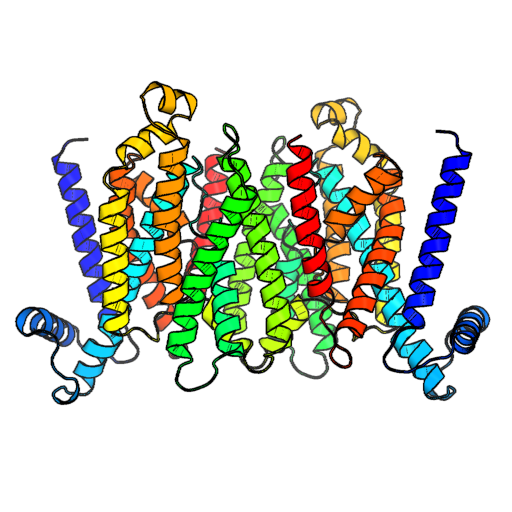CA 1
ATOM 4208 C C . LEU B 1 226 ? 22.119 -10.953 -14.99 1 90.69 226 LEU B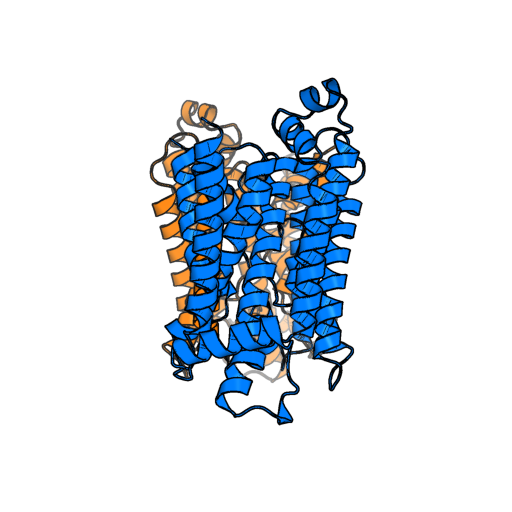 C 1
ATOM 4210 O O . LEU B 1 226 ? 22.449 -9.879 -14.483 1 90.69 226 LEU B O 1
ATOM 4214 N N . SER B 1 227 ? 22.019 -12.051 -14.331 1 88.43 227 SER B N 1
ATOM 4215 C CA . SER B 1 227 ? 22.266 -12.079 -12.893 1 88.43 227 SER B CA 1
ATOM 4216 C C . SER B 1 227 ? 23.728 -11.782 -12.578 1 88.43 227 SER B C 1
ATOM 4218 O O . SER B 1 227 ? 24.067 -11.443 -11.442 1 88.43 227 SER B O 1
ATOM 4220 N N . MET B 1 228 ? 24.579 -11.856 -13.586 1 88.54 228 MET B N 1
ATOM 4221 C CA . MET B 1 228 ? 26.007 -11.608 -13.404 1 88.54 228 MET B CA 1
ATOM 4222 C C . MET B 1 228 ? 26.333 -10.131 -13.603 1 88.54 228 MET B C 1
ATOM 4224 O O . MET B 1 228 ? 27.465 -9.704 -13.369 1 88.54 228 MET B O 1
ATOM 4228 N N . GLY B 1 229 ? 25.392 -9.429 -13.98 1 88.64 229 GLY B N 1
ATOM 4229 C CA . GLY B 1 229 ? 25.607 -8.007 -14.198 1 88.64 229 GLY B CA 1
ATOM 4230 C C . GLY B 1 229 ? 25.403 -7.587 -15.642 1 88.64 229 GLY B C 1
ATOM 4231 O O . GLY B 1 229 ? 25.608 -8.384 -16.56 1 88.64 229 GLY B O 1
ATOM 4232 N N . ASP B 1 230 ? 25.114 -6.355 -15.843 1 88.78 230 ASP B N 1
ATOM 4233 C CA . ASP B 1 230 ? 24.774 -5.853 -17.171 1 88.78 230 ASP B CA 1
ATOM 4234 C C . ASP B 1 230 ? 25.997 -5.843 -18.085 1 88.78 230 ASP B C 1
ATOM 4236 O O . ASP B 1 230 ? 25.9 -6.187 -19.264 1 88.78 230 ASP B O 1
ATOM 4240 N N . GLU B 1 231 ? 27.077 -5.403 -17.479 1 90.06 231 GLU B N 1
ATOM 4241 C CA . GLU B 1 231 ? 28.296 -5.331 -18.28 1 90.06 231 GLU B CA 1
ATOM 4242 C C . GLU B 1 231 ? 28.71 -6.711 -18.781 1 90.06 231 GLU B C 1
ATOM 4244 O O . GLU B 1 231 ? 29.037 -6.878 -19.958 1 90.06 231 GLU B O 1
ATOM 4249 N N . THR B 1 232 ? 28.65 -7.641 -17.896 1 91.84 232 THR B N 1
ATOM 4250 C CA . THR B 1 232 ? 28.982 -9.013 -18.261 1 91.84 232 THR B CA 1
ATOM 4251 C C . THR B 1 232 ? 28 -9.551 -19.297 1 91.84 232 THR B C 1
ATOM 4253 O O . THR B 1 232 ? 28.398 -10.24 -20.239 1 91.84 232 THR B O 1
ATOM 4256 N N . ALA B 1 233 ? 26.827 -9.244 -19.162 1 93.08 233 ALA B N 1
ATOM 4257 C CA . ALA B 1 233 ? 25.788 -9.731 -20.065 1 93.08 233 ALA B CA 1
ATOM 4258 C C . ALA B 1 233 ? 25.979 -9.175 -21.473 1 93.08 233 ALA B C 1
ATOM 4260 O O . ALA B 1 233 ? 25.885 -9.913 -22.457 1 93.08 233 ALA B O 1
ATOM 4261 N N . VAL B 1 234 ? 26.249 -7.895 -21.464 1 91.99 234 VAL B N 1
ATOM 4262 C CA . VAL B 1 234 ? 26.509 -7.269 -22.756 1 91.99 234 VAL B CA 1
ATOM 4263 C C . VAL B 1 234 ? 27.728 -7.918 -23.408 1 91.99 234 VAL B C 1
ATOM 4265 O O . VAL B 1 234 ? 27.73 -8.179 -24.614 1 91.99 234 VAL B O 1
ATOM 4268 N N . GLY B 1 235 ? 28.697 -8.135 -22.634 1 93.04 235 GLY B N 1
ATOM 4269 C CA . GLY B 1 235 ? 29.909 -8.771 -23.125 1 93.04 235 GLY B CA 1
ATOM 4270 C C . GLY B 1 235 ? 29.67 -10.163 -23.678 1 93.04 235 GLY B C 1
ATOM 4271 O O . GLY B 1 235 ? 30.376 -10.606 -24.587 1 93.04 235 GLY B O 1
ATOM 4272 N N . LEU B 1 236 ? 28.741 -10.823 -23.231 1 94.71 236 LEU B N 1
ATOM 4273 C CA . LEU B 1 236 ? 28.443 -12.184 -23.663 1 94.71 236 LEU B CA 1
ATOM 4274 C C . LEU B 1 236 ? 27.381 -12.187 -24.758 1 94.71 236 LEU B C 1
ATOM 4276 O O . LEU B 1 236 ? 26.863 -13.245 -25.123 1 94.71 236 LEU B O 1
ATOM 4280 N N . GLY B 1 237 ? 26.991 -10.964 -25.17 1 92.75 237 GLY B N 1
ATOM 4281 C CA . GLY B 1 237 ? 26.163 -10.838 -26.358 1 92.75 237 GLY B CA 1
ATOM 4282 C C . GLY B 1 237 ? 24.684 -10.714 -26.045 1 92.75 237 GLY B C 1
ATOM 4283 O O . GLY B 1 237 ? 23.845 -10.792 -26.945 1 92.75 237 GLY B O 1
ATOM 4284 N N . VAL B 1 238 ? 24.371 -10.552 -24.849 1 92.45 238 VAL B N 1
ATOM 4285 C CA . VAL B 1 238 ? 22.968 -10.413 -24.474 1 92.45 238 VAL B CA 1
ATOM 4286 C C . VAL B 1 238 ? 22.512 -8.973 -24.702 1 92.45 238 VAL B C 1
ATOM 4288 O O . VAL B 1 238 ? 23.189 -8.028 -24.289 1 92.45 238 VAL B O 1
ATOM 4291 N N . ARG B 1 239 ? 21.401 -8.782 -25.451 1 92.29 239 ARG B N 1
ATOM 4292 C CA . ARG B 1 239 ? 20.781 -7.466 -25.565 1 92.29 239 ARG B CA 1
ATOM 4293 C C . ARG B 1 239 ? 19.972 -7.132 -24.316 1 92.29 239 ARG B C 1
ATOM 4295 O O . ARG B 1 239 ? 18.745 -7.253 -24.314 1 92.29 239 ARG B O 1
ATOM 4302 N N . VAL B 1 240 ? 20.625 -6.683 -23.407 1 90.67 240 VAL B N 1
ATOM 4303 C CA . VAL B 1 240 ? 20.156 -6.585 -22.029 1 90.67 240 VAL B CA 1
ATOM 4304 C C . VAL B 1 240 ? 18.821 -5.845 -21.987 1 90.67 240 VAL B C 1
ATOM 4306 O O . VAL B 1 240 ? 17.839 -6.354 -21.442 1 90.67 240 VAL B O 1
ATOM 4309 N N . VAL B 1 241 ? 18.69 -4.733 -22.634 1 87.53 241 VAL B N 1
ATOM 4310 C CA . VAL B 1 241 ? 17.503 -3.888 -22.564 1 87.53 241 VAL B CA 1
ATOM 4311 C C . VAL B 1 241 ? 16.318 -4.606 -23.204 1 87.53 241 VAL B C 1
ATOM 4313 O O . VAL B 1 241 ? 15.223 -4.637 -22.637 1 87.53 241 VAL B O 1
ATOM 4316 N N . ARG B 1 242 ? 16.479 -5.208 -24.316 1 90.21 242 ARG B N 1
ATOM 4317 C CA . ARG B 1 242 ? 15.412 -5.887 -25.043 1 90.21 242 ARG B CA 1
ATOM 4318 C C . ARG B 1 242 ? 14.927 -7.117 -24.283 1 90.21 242 ARG B C 1
ATOM 4320 O O . ARG B 1 242 ? 13.722 -7.358 -24.186 1 90.21 242 ARG B O 1
ATOM 4327 N N . VAL B 1 243 ? 15.908 -7.847 -23.783 1 92.81 243 VAL B N 1
ATOM 4328 C CA . VAL B 1 243 ? 15.565 -9.064 -23.055 1 92.81 243 VAL B CA 1
ATOM 4329 C C . VAL B 1 243 ? 14.814 -8.707 -21.774 1 92.81 243 VAL B C 1
ATOM 4331 O O . VAL B 1 243 ? 13.799 -9.327 -21.449 1 92.81 243 VAL B O 1
ATOM 4334 N N . ARG B 1 244 ? 15.211 -7.754 -21.105 1 91.93 244 ARG B N 1
ATOM 4335 C CA . ARG B 1 244 ? 14.578 -7.288 -19.876 1 91.93 244 ARG B CA 1
ATOM 4336 C C . ARG B 1 244 ? 13.143 -6.839 -20.135 1 91.93 244 ARG B C 1
ATOM 4338 O O . ARG B 1 244 ? 12.217 -7.278 -19.451 1 91.93 244 ARG B O 1
ATOM 4345 N N . LEU B 1 245 ? 12.985 -6.033 -21.081 1 89.83 245 LEU B N 1
ATOM 4346 C CA . LEU B 1 245 ? 11.664 -5.497 -21.391 1 89.83 245 LEU B CA 1
ATOM 4347 C C . LEU B 1 245 ? 10.719 -6.606 -21.842 1 89.83 245 LEU B C 1
ATOM 4349 O O . LEU B 1 245 ? 9.555 -6.638 -21.438 1 89.83 245 LEU B O 1
ATOM 4353 N N . TYR B 1 246 ? 11.235 -7.428 -22.647 1 93.39 246 TYR B N 1
ATOM 4354 C CA . TYR B 1 246 ? 10.44 -8.542 -23.151 1 93.39 246 TYR B CA 1
ATOM 4355 C C . TYR B 1 246 ? 9.956 -9.427 -22.008 1 93.39 246 TYR B C 1
ATOM 4357 O O . TYR B 1 246 ? 8.763 -9.721 -21.904 1 93.39 246 TYR B O 1
ATOM 4365 N N . LEU B 1 247 ? 10.857 -9.812 -21.175 1 95.53 247 LEU B N 1
ATOM 4366 C CA . LEU B 1 247 ? 10.534 -10.732 -20.091 1 95.53 247 LEU B CA 1
ATOM 4367 C C . LEU B 1 247 ? 9.589 -10.08 -19.087 1 95.53 247 LEU B C 1
ATOM 4369 O O . LEU B 1 247 ? 8.631 -10.708 -18.631 1 95.53 247 LEU B O 1
ATOM 4373 N N . LEU B 1 248 ? 9.804 -8.853 -18.761 1 93.53 248 LEU B N 1
ATOM 4374 C CA . LEU B 1 248 ? 8.939 -8.151 -17.82 1 93.53 248 LEU B CA 1
ATOM 4375 C C . LEU B 1 248 ? 7.531 -7.996 -18.386 1 93.53 248 LEU B C 1
ATOM 4377 O O . LEU B 1 248 ? 6.547 -8.12 -17.654 1 93.53 248 LEU B O 1
ATOM 4381 N N . LEU B 1 249 ? 7.461 -7.726 -19.677 1 93.76 249 LEU B N 1
ATOM 4382 C CA . LEU B 1 249 ? 6.153 -7.591 -20.309 1 93.76 249 LEU B CA 1
ATOM 4383 C C . LEU B 1 249 ? 5.391 -8.912 -20.269 1 93.76 249 LEU B C 1
ATOM 4385 O O . LEU B 1 249 ? 4.215 -8.944 -19.902 1 93.76 249 LEU B O 1
ATOM 4389 N N . VAL B 1 250 ? 6.052 -9.942 -20.592 1 96.77 250 VAL B N 1
ATOM 4390 C CA . VAL B 1 250 ? 5.437 -11.263 -20.672 1 96.77 250 VAL B CA 1
ATOM 4391 C C . VAL B 1 250 ? 4.913 -11.673 -19.298 1 96.77 250 VAL B C 1
ATOM 4393 O O . VAL B 1 250 ? 3.742 -12.031 -19.154 1 96.77 250 VAL B O 1
ATOM 4396 N N . VAL B 1 251 ? 5.704 -11.57 -18.298 1 97.36 251 VAL B N 1
ATOM 4397 C CA . VAL B 1 251 ? 5.33 -12.11 -16.996 1 97.36 251 VAL B CA 1
ATOM 4398 C C . VAL B 1 251 ? 4.377 -11.147 -16.291 1 97.36 251 VAL B C 1
ATOM 4400 O O . VAL B 1 251 ? 3.529 -11.57 -15.501 1 97.36 251 VAL B O 1
ATOM 4403 N N . SER B 1 252 ? 4.461 -9.841 -16.574 1 96.45 252 SER B N 1
ATOM 4404 C CA . SER B 1 252 ? 3.508 -8.895 -16.003 1 96.45 252 SER B CA 1
ATOM 4405 C C . SER B 1 252 ? 2.113 -9.096 -16.584 1 96.45 252 SER B C 1
ATOM 4407 O O . SER B 1 252 ? 1.114 -8.965 -15.874 1 96.45 252 SER B O 1
ATOM 4409 N N . LEU B 1 253 ? 2.102 -9.373 -17.874 1 96.92 253 LEU B N 1
ATOM 4410 C CA . LEU B 1 253 ? 0.813 -9.648 -18.499 1 96.92 253 LEU B CA 1
ATOM 4411 C C . LEU B 1 253 ? 0.209 -10.938 -17.956 1 96.92 253 LEU B C 1
ATOM 4413 O O . LEU B 1 253 ? -1.002 -11.019 -17.738 1 96.92 253 LEU B O 1
ATOM 4417 N N . ALA B 1 254 ? 1.053 -11.91 -17.768 1 98.03 254 ALA B N 1
ATOM 4418 C CA . ALA B 1 254 ? 0.583 -13.15 -17.157 1 98.03 254 ALA B CA 1
ATOM 4419 C C . ALA B 1 254 ? 0.055 -12.902 -15.747 1 98.03 254 ALA B C 1
ATOM 4421 O O . ALA B 1 254 ? -1.005 -13.41 -15.375 1 98.03 254 ALA B O 1
ATOM 4422 N N . ALA B 1 255 ? 0.778 -12.119 -14.967 1 97.56 255 ALA B N 1
ATOM 4423 C CA . ALA B 1 255 ? 0.343 -11.771 -13.617 1 97.56 255 ALA B CA 1
ATOM 4424 C C . ALA B 1 255 ? -0.971 -10.996 -13.647 1 97.56 255 ALA B C 1
ATOM 4426 O O . ALA B 1 255 ? -1.84 -11.202 -12.796 1 97.56 255 ALA B O 1
ATOM 4427 N N . SER B 1 256 ? -1.104 -10.117 -14.618 1 97.67 256 SER B N 1
ATOM 4428 C CA . SER B 1 256 ? -2.355 -9.384 -14.781 1 97.67 256 SER B CA 1
ATOM 4429 C C . SER B 1 256 ? -3.515 -10.33 -15.075 1 97.67 256 SER B C 1
ATOM 4431 O O . SER B 1 256 ? -4.648 -10.081 -14.657 1 97.67 256 SER B O 1
ATOM 4433 N N . GLY B 1 257 ? -3.204 -11.341 -15.839 1 97.99 257 GLY B N 1
ATOM 4434 C CA . GLY B 1 257 ? -4.206 -12.364 -16.09 1 97.99 257 GLY B CA 1
ATOM 4435 C C . GLY B 1 257 ? -4.671 -13.067 -14.829 1 97.99 257 GLY B C 1
ATOM 4436 O O . GLY B 1 257 ? -5.869 -13.295 -14.645 1 97.99 257 GLY B O 1
ATOM 4437 N N . VAL B 1 258 ? -3.742 -13.392 -13.987 1 98.13 258 VAL B N 1
ATOM 4438 C CA . VAL B 1 258 ? -4.09 -14.036 -12.725 1 98.13 258 VAL B CA 1
ATOM 4439 C C . VAL B 1 258 ? -4.934 -13.088 -11.876 1 98.13 258 VAL B C 1
ATOM 4441 O O . VAL B 1 258 ? -5.928 -13.501 -11.274 1 98.13 258 VAL B O 1
ATOM 4444 N N . VAL B 1 259 ? -4.574 -11.839 -11.849 1 97.45 259 VAL B N 1
ATOM 4445 C CA . VAL B 1 259 ? -5.331 -10.836 -11.106 1 97.45 259 VAL B CA 1
ATOM 4446 C C . VAL B 1 259 ? -6.765 -10.779 -11.629 1 97.45 259 VAL B C 1
ATOM 4448 O O . VAL B 1 259 ? -7.712 -10.651 -10.849 1 97.45 259 VAL B O 1
ATOM 4451 N N . ALA B 1 260 ? -6.931 -10.877 -12.865 1 97.46 260 ALA B N 1
ATOM 4452 C CA . ALA B 1 260 ? -8.252 -10.847 -13.486 1 97.46 260 ALA B CA 1
ATOM 4453 C C . ALA B 1 260 ? -9.083 -12.057 -13.069 1 97.46 260 ALA B C 1
ATOM 4455 O O . ALA B 1 260 ? -10.309 -11.97 -12.964 1 97.46 260 ALA B O 1
ATOM 4456 N N . LEU B 1 261 ? -8.409 -13.139 -12.813 1 97.39 261 LEU B N 1
ATOM 4457 C CA . LEU B 1 261 ? -9.114 -14.386 -12.541 1 97.39 261 LEU B CA 1
ATOM 4458 C C . LEU B 1 261 ? -9.481 -14.492 -11.064 1 97.39 261 LEU B C 1
ATOM 4460 O O . LEU B 1 261 ? -10.523 -15.054 -10.718 1 97.39 261 LEU B O 1
ATOM 4464 N N . CYS B 1 262 ? -8.631 -13.929 -10.186 1 96.96 262 CYS B N 1
ATOM 4465 C CA . CYS B 1 262 ? -8.874 -14.24 -8.782 1 96.96 262 CYS B CA 1
ATOM 4466 C C . CYS B 1 262 ? -8.53 -13.051 -7.893 1 96.96 262 CYS B C 1
ATOM 4468 O O . CYS B 1 262 ? -8.607 -13.145 -6.666 1 96.96 262 CYS B O 1
ATOM 4470 N N . GLY B 1 263 ? -8.185 -11.907 -8.495 1 95.91 263 GLY B N 1
ATOM 4471 C CA . GLY B 1 263 ? -7.701 -10.786 -7.705 1 95.91 263 GLY B CA 1
ATOM 4472 C C . GLY B 1 263 ? -6.213 -10.855 -7.421 1 95.91 263 GLY B C 1
ATOM 4473 O O . GLY B 1 263 ? -5.556 -11.842 -7.758 1 95.91 263 GLY B O 1
ATOM 4474 N N . PRO B 1 264 ? -5.692 -9.817 -6.838 1 95.31 264 PRO B N 1
ATOM 4475 C CA . PRO B 1 264 ? -4.258 -9.819 -6.535 1 95.31 264 PRO B CA 1
ATOM 4476 C C . PRO B 1 264 ? -3.914 -10.669 -5.314 1 95.31 264 PRO B C 1
ATOM 4478 O O . PRO B 1 264 ? -4.51 -10.494 -4.248 1 95.31 264 PRO B O 1
ATOM 4481 N N . VAL B 1 265 ? -3.092 -11.634 -5.477 1 95.82 265 VAL B N 1
ATOM 4482 C CA . VAL B 1 265 ? -2.575 -12.454 -4.386 1 95.82 265 VAL B CA 1
ATOM 4483 C C . VAL B 1 265 ? -1.072 -12.23 -4.238 1 95.82 265 VAL B C 1
ATOM 4485 O O . VAL B 1 265 ? -0.305 -12.489 -5.169 1 95.82 265 VAL B O 1
ATOM 4488 N N . GLY B 1 266 ? -0.701 -11.809 -3.109 1 91.8 266 GLY B N 1
ATOM 4489 C CA . GLY B 1 266 ? 0.684 -11.422 -2.893 1 91.8 266 GLY B CA 1
ATOM 4490 C C . GLY B 1 266 ? 1.539 -12.55 -2.345 1 91.8 266 GLY B C 1
ATOM 4491 O O . GLY B 1 266 ? 1.029 -13.627 -2.033 1 91.8 266 GLY B O 1
ATOM 4492 N N . PHE B 1 267 ? 2.88 -12.389 -2.396 1 93.07 267 PHE B N 1
ATOM 4493 C CA . PHE B 1 267 ? 3.931 -13.07 -1.65 1 93.07 267 PHE B CA 1
ATOM 4494 C C . PHE B 1 267 ? 4.301 -14.389 -2.317 1 93.07 267 PHE B C 1
ATOM 4496 O O . PHE B 1 267 ? 5.416 -14.887 -2.144 1 93.07 267 PHE B O 1
ATOM 4503 N N . VAL B 1 268 ? 3.347 -14.975 -3.136 1 95.53 268 VAL B N 1
ATOM 4504 C CA . VAL B 1 268 ? 3.681 -16.245 -3.772 1 95.53 268 VAL B CA 1
ATOM 4505 C C . VAL B 1 268 ? 4.868 -16.055 -4.714 1 95.53 268 VAL B C 1
ATOM 4507 O O . VAL B 1 268 ? 5.826 -16.831 -4.68 1 95.53 268 VAL B O 1
ATOM 4510 N N . GLY B 1 269 ? 4.817 -15.044 -5.495 1 95.1 269 GLY B N 1
ATOM 4511 C CA . GLY B 1 269 ? 5.892 -14.752 -6.43 1 95.1 269 GLY B CA 1
ATOM 4512 C C . GLY B 1 269 ? 7.174 -14.314 -5.747 1 95.1 269 GLY B C 1
ATOM 4513 O O . GLY B 1 269 ? 8.249 -14.35 -6.351 1 95.1 269 GLY B O 1
ATOM 4514 N N . LEU B 1 270 ? 7.079 -13.942 -4.569 1 92.28 270 LEU B N 1
ATOM 4515 C CA . LEU B 1 270 ? 8.233 -13.485 -3.802 1 92.28 270 LEU B CA 1
ATOM 4516 C C . LEU B 1 270 ? 8.886 -14.646 -3.06 1 92.28 270 LEU B C 1
ATOM 4518 O O . LEU B 1 270 ? 10.107 -14.813 -3.111 1 92.28 270 LEU B O 1
ATOM 4522 N N . VAL B 1 271 ? 8.138 -15.486 -2.428 1 93.69 271 VAL B N 1
ATOM 4523 C CA . VAL B 1 271 ? 8.609 -16.469 -1.458 1 93.69 271 VAL B CA 1
ATOM 4524 C C . VAL B 1 271 ? 9.039 -17.744 -2.181 1 93.69 271 VAL B C 1
ATOM 4526 O O . VAL B 1 271 ? 10.083 -18.321 -1.868 1 93.69 271 VAL B O 1
ATOM 4529 N N . VAL B 1 272 ? 8.299 -18.141 -3.146 1 94.86 272 VAL B N 1
ATOM 4530 C CA . VAL B 1 272 ? 8.444 -19.468 -3.735 1 94.86 272 VAL B CA 1
ATOM 4531 C C . VAL B 1 272 ? 9.788 -19.571 -4.452 1 94.86 272 VAL B C 1
ATOM 4533 O O . VAL B 1 272 ? 10.518 -20.55 -4.278 1 94.86 272 VAL B O 1
ATOM 4536 N N . PRO B 1 273 ? 10.139 -18.548 -5.251 1 95.12 273 PRO B N 1
ATOM 4537 C CA . PRO B 1 273 ? 11.451 -18.657 -5.894 1 95.12 273 PRO B CA 1
ATOM 4538 C C . PRO B 1 273 ? 12.59 -18.807 -4.888 1 95.12 273 PRO B C 1
ATOM 4540 O O . PRO B 1 273 ? 13.558 -19.526 -5.148 1 95.12 273 PRO B O 1
ATOM 4543 N N . HIS B 1 274 ? 12.502 -18.219 -3.794 1 91.59 274 HIS B N 1
ATOM 4544 C CA . HIS B 1 274 ? 13.516 -18.357 -2.755 1 91.59 274 HIS B CA 1
ATOM 4545 C C . HIS B 1 274 ? 13.581 -19.789 -2.235 1 91.59 274 HIS B C 1
ATOM 4547 O O . HIS B 1 274 ? 14.67 -20.33 -2.028 1 91.59 274 HIS B O 1
ATOM 4553 N N . MET B 1 275 ? 12.477 -20.292 -2.022 1 89.96 275 MET B N 1
ATOM 4554 C CA . MET B 1 275 ? 12.418 -21.671 -1.543 1 89.96 275 MET B CA 1
ATOM 4555 C C . MET B 1 275 ? 13.012 -22.629 -2.57 1 89.96 275 MET B C 1
ATOM 4557 O O . MET B 1 275 ? 13.746 -23.551 -2.212 1 89.96 275 MET B O 1
ATOM 4561 N N . VAL B 1 276 ? 12.73 -22.402 -3.782 1 93.08 276 VAL B N 1
ATOM 4562 C CA . VAL B 1 276 ? 13.209 -23.278 -4.847 1 93.08 276 VAL B CA 1
ATOM 4563 C C . VAL B 1 276 ? 14.729 -23.176 -4.956 1 93.08 276 VAL B C 1
ATOM 4565 O O . VAL B 1 276 ? 15.413 -24.185 -5.141 1 93.08 276 VAL B O 1
ATOM 4568 N N . ARG B 1 277 ? 15.24 -21.954 -4.867 1 92.16 277 ARG B N 1
ATOM 4569 C CA . ARG B 1 277 ? 16.687 -21.77 -4.917 1 92.16 277 ARG B CA 1
ATOM 4570 C C . ARG B 1 277 ? 17.379 -22.574 -3.821 1 92.16 277 ARG B C 1
ATOM 4572 O O . ARG B 1 277 ? 18.457 -23.131 -4.039 1 92.16 277 ARG B O 1
ATOM 4579 N N . ARG B 1 278 ? 16.776 -22.565 -2.745 1 86.72 278 ARG B N 1
ATOM 4580 C CA . ARG B 1 278 ? 17.343 -23.311 -1.626 1 86.72 278 ARG B CA 1
ATOM 4581 C C . ARG B 1 278 ? 17.254 -24.814 -1.868 1 86.72 278 ARG B C 1
ATOM 4583 O O . ARG B 1 278 ? 18.143 -25.567 -1.465 1 86.72 278 ARG B O 1
ATOM 4590 N N . LEU B 1 279 ? 16.266 -25.259 -2.533 1 86.72 279 LEU B N 1
ATOM 4591 C CA . LEU B 1 279 ? 15.993 -26.685 -2.68 1 86.72 279 LEU B CA 1
ATOM 4592 C C . LEU B 1 279 ? 16.661 -27.239 -3.934 1 86.72 279 LEU B C 1
ATOM 4594 O O . LEU B 1 279 ? 17.12 -28.384 -3.943 1 86.72 279 LEU B O 1
ATOM 4598 N N . LEU B 1 280 ? 16.663 -26.418 -4.984 1 90.19 280 LEU B N 1
ATOM 4599 C CA . LEU B 1 280 ? 17.056 -26.977 -6.273 1 90.19 280 LEU B CA 1
ATOM 4600 C C . LEU B 1 280 ? 18.253 -26.227 -6.849 1 90.19 280 LEU B C 1
ATOM 4602 O O . LEU B 1 280 ? 18.786 -26.609 -7.893 1 90.19 280 LEU B O 1
ATOM 4606 N N . GLY B 1 281 ? 18.687 -25.135 -6.192 1 89.2 281 GLY B N 1
ATOM 4607 C CA . GLY B 1 281 ? 19.802 -24.351 -6.7 1 89.2 281 GLY B CA 1
ATOM 4608 C C . GLY B 1 281 ? 19.368 -23.063 -7.373 1 89.2 281 GLY B C 1
ATOM 4609 O O . GLY B 1 281 ? 18.171 -22.803 -7.514 1 89.2 281 GLY B O 1
ATOM 4610 N N . ALA B 1 282 ? 20.284 -22.328 -7.946 1 91.93 282 ALA B N 1
ATOM 4611 C CA . ALA B 1 282 ? 20.021 -20.937 -8.303 1 91.93 282 ALA B CA 1
ATOM 4612 C C . ALA B 1 282 ? 19.917 -20.768 -9.816 1 91.93 282 ALA B C 1
ATOM 4614 O O . ALA B 1 282 ? 19.596 -19.683 -10.306 1 91.93 282 ALA B O 1
ATOM 4615 N N . ARG B 1 283 ? 20.141 -21.901 -10.561 1 93.72 283 ARG B N 1
ATOM 4616 C CA . ARG B 1 283 ? 19.977 -21.763 -12.004 1 93.72 283 ARG B CA 1
ATOM 4617 C C . ARG B 1 283 ? 18.538 -21.405 -12.361 1 93.72 283 ARG B C 1
ATOM 4619 O O . ARG B 1 283 ? 17.596 -22.002 -11.835 1 93.72 283 ARG B O 1
ATOM 4626 N N . HIS B 1 284 ? 18.384 -20.519 -13.216 1 95.51 284 HIS B N 1
ATOM 4627 C CA . HIS B 1 284 ? 17.062 -19.948 -13.448 1 95.51 284 HIS B CA 1
ATOM 4628 C C . HIS B 1 284 ? 16.118 -20.976 -14.062 1 95.51 284 HIS B C 1
ATOM 4630 O O . HIS B 1 284 ? 14.906 -20.924 -13.837 1 95.51 284 HIS B O 1
ATOM 4636 N N . VAL B 1 285 ? 16.692 -21.906 -14.88 1 94.2 285 VAL B N 1
ATOM 4637 C CA . VAL B 1 285 ? 15.828 -22.949 -15.423 1 94.2 285 VAL B CA 1
ATOM 4638 C C . VAL B 1 285 ? 15.177 -23.727 -14.282 1 94.2 285 VAL B C 1
ATOM 4640 O O . VAL B 1 285 ? 14 -24.087 -14.36 1 94.2 285 VAL B O 1
ATOM 4643 N N . ARG B 1 286 ? 15.866 -24.017 -13.237 1 93.69 286 ARG B N 1
ATOM 4644 C CA . ARG B 1 286 ? 15.353 -24.758 -12.089 1 93.69 286 ARG B CA 1
ATOM 4645 C C . ARG B 1 286 ? 14.414 -23.894 -11.254 1 93.69 286 ARG B C 1
ATOM 4647 O O . ARG B 1 286 ? 13.374 -24.368 -10.79 1 93.69 286 ARG B O 1
ATOM 4654 N N . VAL B 1 287 ? 14.794 -22.683 -11.081 1 95.21 287 VAL B N 1
ATOM 4655 C CA . VAL B 1 287 ? 13.982 -21.785 -10.267 1 95.21 287 VAL B CA 1
ATOM 4656 C C . VAL B 1 287 ? 12.639 -21.539 -10.951 1 95.21 287 VAL B C 1
ATOM 4658 O O . VAL B 1 287 ? 11.593 -21.541 -10.298 1 95.21 287 VAL B O 1
ATOM 4661 N N . PHE B 1 288 ? 12.746 -21.382 -12.266 1 96.49 288 PHE B N 1
ATOM 4662 C CA . PHE B 1 288 ? 11.522 -21.125 -13.016 1 96.49 288 PHE B CA 1
ATOM 4663 C C . PHE B 1 288 ? 10.628 -22.359 -13.032 1 96.49 288 PHE B C 1
ATOM 4665 O O . PHE B 1 288 ? 9.46 -22.291 -12.642 1 96.49 288 PHE B O 1
ATOM 4672 N N . THR B 1 289 ? 11.151 -23.481 -13.438 1 93.08 289 THR B N 1
ATOM 4673 C CA . THR B 1 289 ? 10.362 -24.701 -13.57 1 93.08 289 THR B CA 1
ATOM 4674 C C . THR B 1 289 ? 9.92 -25.21 -12.201 1 93.08 289 THR B C 1
ATOM 4676 O O . THR B 1 289 ? 8.77 -25.618 -12.026 1 93.08 289 THR B O 1
ATOM 4679 N N . GLY B 1 290 ? 10.852 -25.193 -11.235 1 93.18 290 GLY B N 1
ATOM 4680 C CA . GLY B 1 290 ? 10.477 -25.558 -9.879 1 93.18 290 GLY B CA 1
ATOM 4681 C C . GLY B 1 290 ? 9.45 -24.621 -9.271 1 93.18 290 GLY B C 1
ATOM 4682 O O . GLY B 1 290 ? 8.595 -25.05 -8.493 1 93.18 290 GLY B O 1
ATOM 4683 N N . GLY B 1 291 ? 9.555 -23.383 -9.628 1 94.95 291 GLY B N 1
ATOM 4684 C CA . GLY B 1 291 ? 8.61 -22.386 -9.153 1 94.95 291 GLY B CA 1
ATOM 4685 C C . GLY B 1 291 ? 7.19 -22.638 -9.622 1 94.95 291 GLY B C 1
ATOM 4686 O O . GLY B 1 291 ? 6.235 -22.414 -8.874 1 94.95 291 GLY B O 1
ATOM 4687 N N . LEU B 1 292 ? 7.069 -23.095 -10.846 1 94.73 292 LEU B N 1
ATOM 4688 C CA . LEU B 1 292 ? 5.741 -23.394 -11.369 1 94.73 292 LEU B CA 1
ATOM 4689 C C . LEU B 1 292 ? 5.046 -24.451 -10.516 1 94.73 292 LEU B C 1
ATOM 4691 O O . LEU B 1 292 ? 3.881 -24.29 -10.148 1 94.73 292 LEU B O 1
ATOM 4695 N N . TRP B 1 293 ? 5.774 -25.425 -10.101 1 92.65 293 TRP B N 1
ATOM 4696 C CA . TRP B 1 293 ? 5.201 -26.537 -9.349 1 92.65 293 TRP B CA 1
ATOM 4697 C C . TRP B 1 293 ? 4.985 -26.154 -7.889 1 92.65 293 TRP B C 1
ATOM 4699 O O . TRP B 1 293 ? 3.878 -26.289 -7.363 1 92.65 293 TRP B O 1
ATOM 4709 N N . LEU B 1 294 ? 6 -25.628 -7.327 1 93.5 294 LEU B N 1
ATOM 4710 C CA . LEU B 1 294 ? 5.904 -25.285 -5.912 1 93.5 294 LEU B CA 1
ATOM 4711 C C . LEU B 1 294 ? 4.915 -24.145 -5.696 1 93.5 294 LEU B C 1
ATOM 4713 O O . LEU B 1 294 ? 4.218 -24.106 -4.68 1 93.5 294 LEU B O 1
ATOM 4717 N N . GLY B 1 295 ? 4.919 -23.219 -6.624 1 95.57 295 GLY B N 1
ATOM 4718 C CA . GLY B 1 295 ? 3.946 -22.142 -6.539 1 95.57 295 GLY B CA 1
ATOM 4719 C C . GLY B 1 295 ? 2.511 -22.632 -6.552 1 95.57 295 GLY B C 1
ATOM 4720 O O . GLY B 1 295 ? 1.677 -22.148 -5.784 1 95.57 295 GLY B O 1
ATOM 4721 N N . GLY B 1 296 ? 2.282 -23.526 -7.466 1 95.68 296 GLY B N 1
ATOM 4722 C CA . GLY B 1 296 ? 0.966 -24.146 -7.487 1 95.68 296 GLY B CA 1
ATOM 4723 C C . GLY B 1 296 ? 0.614 -24.842 -6.186 1 95.68 296 GLY B C 1
ATOM 4724 O O . GLY B 1 296 ? -0.488 -24.67 -5.662 1 95.68 296 GLY B O 1
ATOM 4725 N N . MET B 1 297 ? 1.472 -25.567 -5.639 1 93.73 297 MET B N 1
ATOM 4726 C CA . MET B 1 297 ? 1.237 -26.299 -4.398 1 93.73 297 MET B CA 1
ATOM 4727 C C . MET B 1 297 ? 0.976 -25.34 -3.241 1 93.73 297 MET B C 1
ATOM 4729 O O . MET B 1 297 ? 0.07 -25.563 -2.437 1 93.73 297 MET B O 1
ATOM 4733 N N . VAL B 1 298 ? 1.755 -24.334 -3.204 1 93.94 298 VAL B N 1
ATOM 4734 C CA . VAL B 1 298 ? 1.631 -23.354 -2.13 1 93.94 298 VAL B CA 1
ATOM 4735 C C . VAL B 1 298 ? 0.274 -22.66 -2.219 1 93.94 298 VAL B C 1
ATOM 4737 O O . VAL B 1 298 ? -0.387 -22.444 -1.2 1 93.94 298 VAL B O 1
ATOM 4740 N N . MET B 1 299 ? -0.121 -22.334 -3.397 1 96.33 299 MET B N 1
ATOM 4741 C CA . MET B 1 299 ? -1.396 -21.643 -3.566 1 96.33 299 MET B CA 1
ATOM 4742 C C . MET B 1 299 ? -2.562 -22.558 -3.206 1 96.33 299 MET B C 1
ATOM 4744 O O . MET B 1 299 ? -3.542 -22.114 -2.605 1 96.33 299 MET B O 1
ATOM 4748 N N . VAL B 1 300 ? -2.468 -23.816 -3.592 1 94.97 300 VAL B N 1
ATOM 4749 C CA . 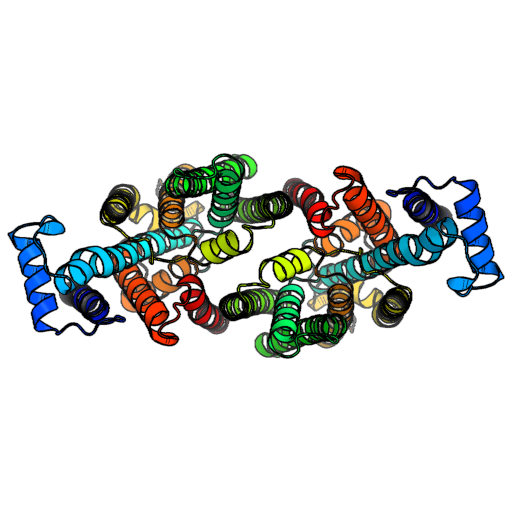VAL B 1 300 ? -3.499 -24.784 -3.234 1 94.97 300 VAL B CA 1
ATOM 4750 C C . VAL B 1 300 ? -3.573 -24.924 -1.716 1 94.97 300 VAL B C 1
ATOM 4752 O O . VAL B 1 300 ? -4.664 -24.96 -1.142 1 94.97 300 VAL B O 1
ATOM 4755 N N . ALA B 1 301 ? -2.445 -25.012 -1.077 1 92.9 301 ALA B N 1
ATOM 4756 C CA . ALA B 1 301 ? -2.411 -25.095 0.381 1 92.9 301 ALA B CA 1
ATOM 4757 C C . ALA B 1 301 ? -3.029 -23.853 1.016 1 92.9 301 ALA B C 1
ATOM 4759 O O . ALA B 1 301 ? -3.803 -23.956 1.971 1 92.9 301 ALA B O 1
ATOM 4760 N N . ALA B 1 302 ? -2.67 -22.72 0.469 1 94.85 302 ALA B N 1
ATOM 4761 C CA . ALA B 1 302 ? -3.202 -21.463 0.989 1 94.85 302 ALA B CA 1
ATOM 4762 C C . ALA B 1 302 ? -4.718 -21.401 0.83 1 94.85 302 ALA B C 1
ATOM 4764 O O . ALA B 1 302 ? -5.428 -20.983 1.747 1 94.85 302 ALA B O 1
ATOM 4765 N N . ASP B 1 303 ? -5.175 -21.779 -0.325 1 95.11 303 ASP B N 1
ATOM 4766 C CA . ASP B 1 303 ? -6.614 -21.755 -0.568 1 95.11 303 ASP B CA 1
ATOM 4767 C C . ASP B 1 303 ? -7.34 -22.745 0.34 1 95.11 303 ASP B C 1
ATOM 4769 O O . ASP B 1 303 ? -8.445 -22.467 0.813 1 95.11 303 ASP B O 1
ATOM 4773 N N . THR B 1 304 ? -6.762 -23.889 0.481 1 91.93 304 THR B N 1
ATOM 4774 C CA . THR B 1 304 ? -7.361 -24.885 1.363 1 91.93 304 THR B CA 1
ATOM 4775 C C . THR B 1 304 ? -7.447 -24.359 2.793 1 91.93 304 THR B C 1
ATOM 4777 O O . THR B 1 304 ? -8.478 -24.504 3.453 1 91.93 304 THR B O 1
ATOM 4780 N N . LEU B 1 305 ? -6.42 -23.786 3.231 1 91.35 305 LEU B N 1
ATOM 4781 C CA . LEU B 1 305 ? -6.43 -23.186 4.561 1 91.35 305 LEU B CA 1
ATOM 4782 C C . LEU B 1 305 ? -7.477 -22.081 4.651 1 91.35 305 LEU B C 1
ATOM 4784 O O . LEU B 1 305 ? -8.162 -21.951 5.669 1 91.35 305 LEU B O 1
ATOM 4788 N N . ALA B 1 306 ? -7.566 -21.287 3.628 1 92.6 306 ALA B N 1
ATOM 4789 C CA . ALA B 1 306 ? -8.534 -20.195 3.575 1 92.6 306 ALA B CA 1
ATOM 4790 C C . ALA B 1 306 ? -9.96 -20.718 3.719 1 92.6 306 ALA B C 1
ATOM 4792 O O . ALA B 1 306 ? -10.806 -20.07 4.34 1 92.6 306 ALA B O 1
ATOM 4793 N N . ARG B 1 307 ? -10.207 -21.859 3.225 1 89.81 307 ARG B N 1
ATOM 4794 C CA . ARG B 1 307 ? -11.546 -22.441 3.214 1 89.81 307 ARG B CA 1
ATOM 4795 C C . ARG B 1 307 ? -11.87 -23.095 4.552 1 89.81 307 ARG B C 1
ATOM 4797 O O . ARG B 1 307 ? -13.03 -23.125 4.97 1 89.81 307 ARG B O 1
ATOM 4804 N N . VAL B 1 308 ? -10.89 -23.531 5.207 1 87.33 308 VAL B N 1
ATOM 4805 C CA . VAL B 1 308 ? -11.165 -24.415 6.335 1 87.33 308 VAL B CA 1
ATOM 4806 C C . VAL B 1 308 ? -10.923 -23.671 7.646 1 87.33 308 VAL B C 1
ATOM 4808 O O . VAL B 1 308 ? -11.522 -23.998 8.673 1 87.33 308 VAL B O 1
ATOM 4811 N N . ALA B 1 309 ? -10.111 -22.718 7.7 1 83.85 309 ALA B N 1
ATOM 4812 C CA . ALA B 1 309 ? -9.659 -22.082 8.934 1 83.85 309 ALA B CA 1
ATOM 4813 C C . ALA B 1 309 ? -10.837 -21.511 9.72 1 83.85 309 ALA B C 1
ATOM 4815 O O . ALA B 1 309 ? -10.85 -21.558 10.952 1 83.85 309 ALA B O 1
ATOM 4816 N N . LEU B 1 310 ? -11.79 -20.947 9.086 1 79.56 310 LEU B N 1
ATOM 4817 C CA . LEU B 1 310 ? -12.93 -20.343 9.766 1 79.56 310 LEU B CA 1
ATOM 4818 C C . LEU B 1 310 ? -14.242 -20.916 9.242 1 79.56 310 LEU B C 1
ATOM 4820 O O . LEU B 1 310 ? -15.253 -20.213 9.187 1 79.56 310 LEU B O 1
ATOM 4824 N N . SER B 1 311 ? -14.258 -22.091 8.929 1 74.8 311 SER B N 1
ATOM 4825 C CA . SER B 1 311 ? -15.464 -22.733 8.416 1 74.8 311 SER B CA 1
ATOM 4826 C C . SER B 1 311 ? -16.631 -22.571 9.384 1 74.8 311 SER B C 1
ATOM 4828 O O . SER B 1 311 ? -16.466 -22.73 10.596 1 74.8 311 SER B O 1
ATOM 4830 N N . PRO B 1 312 ? -17.669 -21.981 8.659 1 79.39 312 PRO B N 1
ATOM 4831 C CA . PRO B 1 312 ? -18.091 -21.984 7.257 1 79.39 312 PRO B CA 1
ATOM 4832 C C . PRO B 1 312 ? -17.711 -20.7 6.524 1 79.39 312 PRO B C 1
ATOM 4834 O O . PRO B 1 312 ? -17.867 -20.612 5.303 1 79.39 312 PRO B O 1
ATOM 4837 N N . SER B 1 313 ? -17.225 -19.754 7.327 1 81.63 313 SER B N 1
ATOM 4838 C CA . SER B 1 313 ? -16.767 -18.546 6.648 1 81.63 313 SER B CA 1
ATOM 4839 C C . SER B 1 313 ? -15.43 -18.776 5.952 1 81.63 313 SER B C 1
ATOM 4841 O O . SER B 1 313 ? -14.606 -19.563 6.422 1 81.63 313 SER B O 1
ATOM 4843 N N . GLU B 1 314 ? -15.314 -18.236 4.81 1 88.79 314 GLU B N 1
ATOM 4844 C CA . GLU B 1 314 ? -14.073 -18.371 4.053 1 88.79 314 GLU B CA 1
ATOM 4845 C C . GLU B 1 314 ? -13.236 -17.098 4.133 1 88.79 314 GLU B C 1
ATOM 4847 O O . GLU B 1 314 ? -13.775 -15.99 4.079 1 88.79 314 GLU B O 1
ATOM 4852 N N . LEU B 1 315 ? -11.983 -17.329 4.347 1 91.86 315 LEU B N 1
ATOM 4853 C CA . LEU B 1 315 ? -11.043 -16.215 4.273 1 91.86 315 LEU B CA 1
ATOM 4854 C C . LEU B 1 315 ? -10.586 -15.983 2.837 1 91.86 315 LEU B C 1
ATOM 4856 O O . LEU B 1 315 ? -10.472 -16.931 2.057 1 91.86 315 LEU B O 1
ATOM 4860 N N . PRO B 1 316 ? -10.379 -14.721 2.562 1 94.21 316 PRO B N 1
ATOM 4861 C CA . PRO B 1 316 ? -9.709 -14.495 1.279 1 94.21 316 PRO B CA 1
ATOM 4862 C C . PRO B 1 316 ? -8.3 -15.081 1.238 1 94.21 316 PRO B C 1
ATOM 4864 O O . PRO B 1 316 ? -7.576 -15.028 2.236 1 94.21 316 PRO B O 1
ATOM 4867 N N . VAL B 1 317 ? -7.972 -15.624 0.17 1 96.22 317 VAL B N 1
ATOM 4868 C CA . VAL B 1 317 ? -6.71 -16.348 0.053 1 96.22 317 VAL B CA 1
ATOM 4869 C C . VAL B 1 317 ? -5.541 -15.376 0.195 1 96.22 317 VAL B C 1
ATOM 4871 O O . VAL B 1 317 ? -4.487 -15.736 0.725 1 96.22 317 VAL B O 1
ATOM 4874 N N . GLY B 1 318 ? -5.692 -14.165 -0.277 1 94.74 318 GLY B N 1
ATOM 4875 C CA . GLY B 1 318 ? -4.645 -13.165 -0.144 1 94.74 318 GLY B CA 1
ATOM 4876 C C . GLY B 1 318 ? -4.297 -12.852 1.299 1 94.74 318 GLY B C 1
ATOM 4877 O O . GLY B 1 318 ? -3.151 -12.521 1.609 1 94.74 318 GLY B O 1
ATOM 4878 N N . VAL B 1 319 ? -5.274 -12.93 2.13 1 94.39 319 VAL B N 1
ATOM 4879 C CA . VAL B 1 319 ? -5.05 -12.711 3.555 1 94.39 319 VAL B CA 1
ATOM 4880 C C . VAL B 1 319 ? -4.165 -13.822 4.116 1 94.39 319 VAL B C 1
ATOM 4882 O O . VAL B 1 319 ? -3.216 -13.554 4.856 1 94.39 319 VAL B O 1
ATOM 4885 N N . VAL B 1 320 ? -4.403 -15.001 3.705 1 95.16 320 VAL B N 1
ATOM 4886 C CA . VAL B 1 320 ? -3.651 -16.159 4.177 1 95.16 320 VAL B CA 1
ATOM 4887 C C . VAL B 1 320 ? -2.206 -16.071 3.691 1 95.16 320 VAL B C 1
ATOM 4889 O O . VAL B 1 320 ? -1.27 -16.223 4.479 1 95.16 320 VAL B O 1
ATOM 4892 N N . THR B 1 321 ? -2.062 -15.737 2.45 1 95.11 321 THR B N 1
ATOM 4893 C CA . THR B 1 321 ? -0.714 -15.671 1.895 1 95.11 321 THR B CA 1
ATOM 4894 C C . THR B 1 321 ? 0.063 -14.505 2.499 1 95.11 321 THR B C 1
ATOM 4896 O O . THR B 1 321 ? 1.276 -14.596 2.696 1 95.11 321 THR B O 1
ATOM 4899 N N . ALA B 1 322 ? -0.616 -13.455 2.783 1 93.13 322 ALA B N 1
ATOM 4900 C CA . ALA B 1 322 ? 0.051 -12.308 3.395 1 93.13 322 ALA B CA 1
ATOM 4901 C C . ALA B 1 322 ? 0.472 -12.619 4.828 1 93.13 322 ALA B C 1
ATOM 4903 O O . ALA B 1 322 ? 1.584 -12.284 5.242 1 93.13 322 ALA B O 1
ATOM 4904 N N . LEU B 1 323 ? -0.357 -13.267 5.576 1 93.26 323 LEU B N 1
ATOM 4905 C CA . LEU B 1 323 ? -0.087 -13.573 6.977 1 93.26 323 LEU B CA 1
ATOM 4906 C C . LEU B 1 323 ? 1.087 -14.537 7.107 1 93.26 323 LEU B C 1
ATOM 4908 O O . LEU B 1 323 ? 1.85 -14.466 8.074 1 93.26 323 LEU B O 1
ATOM 4912 N N . VAL B 1 324 ? 1.268 -15.316 6.123 1 91.46 324 VAL B N 1
ATOM 4913 C CA . VAL B 1 324 ? 2.367 -16.276 6.14 1 91.46 324 VAL B CA 1
ATOM 4914 C C . VAL B 1 324 ? 3.587 -15.678 5.443 1 91.46 324 VAL B C 1
ATOM 4916 O O . VAL B 1 324 ? 4.718 -15.847 5.904 1 91.46 324 VAL B O 1
ATOM 4919 N N . GLY B 1 325 ? 3.288 -15.026 4.437 1 89.33 325 GLY B N 1
ATOM 4920 C CA . GLY B 1 325 ? 4.348 -14.5 3.591 1 89.33 325 GLY B CA 1
ATOM 4921 C C . GLY B 1 325 ? 5.158 -13.406 4.26 1 89.33 325 GLY B C 1
ATOM 4922 O O . GLY B 1 325 ? 6.378 -13.341 4.094 1 89.33 325 GLY B O 1
ATOM 4923 N N . VAL B 1 326 ? 4.54 -12.554 5.015 1 87.52 326 VAL B N 1
ATOM 4924 C CA . VAL B 1 326 ? 5.223 -11.411 5.613 1 87.52 326 VAL B CA 1
ATOM 4925 C C . VAL B 1 326 ? 6.248 -11.898 6.634 1 87.52 326 VAL B C 1
ATOM 4927 O O . VAL B 1 326 ? 7.421 -11.521 6.574 1 87.52 326 VAL B O 1
ATOM 4930 N N . PRO B 1 327 ? 5.91 -12.692 7.57 1 85.82 327 PRO B N 1
ATOM 4931 C CA . PRO B 1 327 ? 6.924 -13.225 8.483 1 85.82 327 PRO B CA 1
ATOM 4932 C C . PRO B 1 327 ? 8.077 -13.907 7.75 1 85.82 327 PRO B C 1
ATOM 4934 O O . PRO B 1 327 ? 9.235 -13.778 8.157 1 85.82 327 PRO B O 1
ATOM 4937 N N . PHE B 1 328 ? 7.797 -14.558 6.735 1 83.1 328 PHE B N 1
ATOM 4938 C CA . PHE B 1 328 ? 8.842 -15.17 5.923 1 83.1 328 PHE B CA 1
ATOM 4939 C C . PHE B 1 328 ? 9.765 -14.108 5.337 1 83.1 328 PHE B C 1
ATOM 4941 O O . PHE B 1 328 ? 10.987 -14.269 5.341 1 83.1 328 PHE B O 1
ATOM 4948 N N . PHE B 1 329 ? 9.126 -13.123 4.876 1 77.85 329 PHE B N 1
ATOM 4949 C CA . PHE B 1 329 ? 9.89 -12.018 4.308 1 77.85 329 PHE B CA 1
ATOM 4950 C C . PHE B 1 329 ? 10.818 -11.408 5.351 1 77.85 329 PHE B C 1
ATOM 4952 O O . PHE B 1 329 ? 11.987 -11.137 5.067 1 77.85 329 PHE B O 1
ATOM 4959 N N . VAL B 1 330 ? 10.344 -11.267 6.477 1 75.84 330 VAL B N 1
ATOM 4960 C CA . VAL B 1 330 ? 11.121 -10.697 7.573 1 75.84 330 VAL B CA 1
ATOM 4961 C C . VAL B 1 330 ? 12.278 -11.629 7.926 1 75.84 330 VAL B C 1
ATOM 4963 O O . VAL B 1 330 ? 13.397 -11.174 8.174 1 75.84 330 VAL B O 1
ATOM 4966 N N . TYR B 1 331 ? 12.003 -12.793 7.935 1 78 331 TYR B N 1
ATOM 4967 C CA . TYR B 1 331 ? 13.022 -13.801 8.205 1 78 331 TYR B CA 1
ATOM 4968 C C . TYR B 1 331 ? 14.133 -13.745 7.163 1 78 331 TYR B C 1
ATOM 4970 O O . TYR B 1 331 ? 15.317 -13.801 7.505 1 78 331 TYR B O 1
ATOM 4978 N N . LEU B 1 332 ? 13.781 -13.609 5.952 1 73.41 332 LEU B N 1
ATOM 4979 C CA . LEU B 1 332 ? 14.747 -13.545 4.86 1 73.41 332 LEU B CA 1
ATOM 4980 C C . LEU B 1 332 ? 15.609 -12.293 4.97 1 73.41 332 LEU B C 1
ATOM 4982 O O . LEU B 1 332 ? 16.805 -12.329 4.672 1 73.41 332 LEU B O 1
ATOM 4986 N N . LEU B 1 333 ? 15.009 -11.241 5.36 1 68.54 333 LEU B N 1
ATOM 4987 C CA . LEU B 1 333 ? 15.721 -9.977 5.513 1 68.54 333 LEU B CA 1
ATOM 4988 C C . LEU B 1 333 ? 16.753 -10.067 6.633 1 68.54 333 LEU B C 1
ATOM 4990 O O . LEU B 1 333 ? 17.83 -9.475 6.539 1 68.54 333 LEU B O 1
ATOM 4994 N N . ARG B 1 334 ? 16.441 -10.697 7.691 1 66 334 ARG B N 1
ATOM 4995 C CA . ARG B 1 334 ? 17.349 -10.841 8.825 1 66 334 ARG B CA 1
ATOM 4996 C C . ARG B 1 334 ? 18.499 -11.786 8.489 1 66 334 ARG B C 1
ATOM 4998 O O . ARG B 1 334 ? 19.615 -11.614 8.983 1 66 334 ARG B O 1
ATOM 5005 N N . TRP B 1 335 ? 18.203 -12.744 7.814 1 57.29 335 TRP B N 1
ATOM 5006 C CA . TRP B 1 335 ? 19.234 -13.733 7.517 1 57.29 335 TRP B CA 1
ATOM 5007 C C . TRP B 1 335 ? 20.245 -13.182 6.517 1 57.29 335 TRP B C 1
ATOM 5009 O O . TRP B 1 335 ? 21.417 -13.566 6.535 1 57.29 335 TRP B O 1
ATOM 5019 N N . ARG B 1 336 ? 19.863 -12.474 5.531 1 52.74 336 ARG B N 1
ATOM 5020 C CA . ARG B 1 336 ? 20.862 -11.908 4.63 1 52.74 336 ARG B CA 1
ATOM 5021 C C . ARG B 1 336 ? 21.786 -10.948 5.371 1 52.74 336 ARG B C 1
ATOM 5023 O O . ARG B 1 336 ? 22.837 -10.565 4.852 1 52.74 336 ARG B O 1
ATOM 5030 N N . ARG B 1 337 ? 21.423 -10.414 6.559 1 50.05 337 ARG B N 1
ATOM 5031 C CA . ARG B 1 337 ? 22.358 -9.606 7.336 1 50.05 337 ARG B CA 1
ATOM 5032 C C . ARG B 1 337 ? 23.438 -10.477 7.971 1 50.05 337 ARG B C 1
ATOM 5034 O O . ARG B 1 337 ? 24.401 -9.962 8.542 1 50.05 337 ARG B O 1
ATOM 5041 N N . GLY B 1 338 ? 23.305 -11.728 8.153 1 37.52 338 GLY B N 1
ATOM 5042 C CA . GLY B 1 338 ? 24.43 -12.547 8.576 1 37.52 338 GLY B CA 1
ATOM 5043 C C . GLY B 1 338 ? 25.246 -13.085 7.416 1 37.52 338 GLY B C 1
ATOM 5044 O O . GLY B 1 338 ? 24.752 -13.168 6.289 1 37.52 338 GLY B O 1
#

pLDDT: mean 87.1, std 11.16, range [37.5, 98.61]

Nearest PDB structures (foldseek):
  5b57-assembly1_B  TM=9.178E-01  e=1.067E-17  Burkholderia cenocepacia J2315
  5b57-assembly1_A  TM=9.280E-01  e=7.888E-17  Burkholderia cenocepacia J2315
  5b58-assembly1_B  TM=9.083E-01  e=3.513E-17  Burkholderia cenocepacia J2315
  4g1u-assembly1_B  TM=8.688E-01  e=1.559E-16  Yersinia pestis
  7lb8-assembly1_B  TM=7.727E-01  e=4.410E-10  Escherichia coli K-12

Foldseek 3Di:
DDPVVQVVVVVVLVVLLCVLLLVLLCFAPDHDDSVVLVVLVVCCVVVNDDDLVVDDPVSNCSRWFRNLLLLLLLLLQLLQQLLLLLQCLLLVHLQGGLCLQQLQLQLLLQLLVLCVPPPDPCNLVSSLVRLLVRSLVSNVQLDVQLDPPPACRSVSSSVSSNVSNVVSNVVSVVSCVVVVVCNVVSVQLQLWASRPGGVVLSVLSVVLSVQLCVQCVVCLVLSVQVSVDDVSSVVVPHPSVVSSSSSSSSSSSSNSNSCSSIRDADQSNNQQLVVQCVVP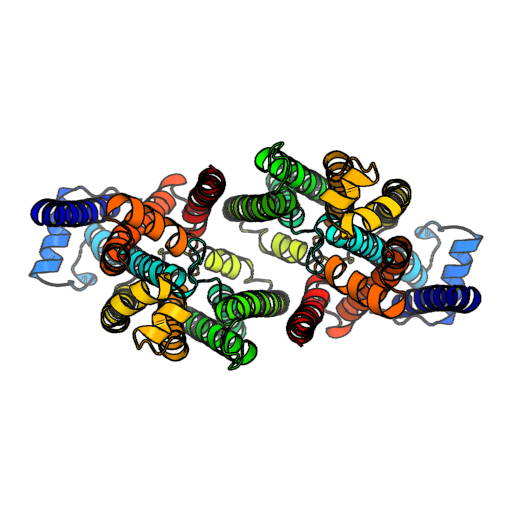NSRSNSSNVSSSSSSSSVSSVLQSCQPPVDPPDGHRSSVSNCVVRVVVVVVVVVVVVD/DDPVVQVVVVVVLVVVLCVLLLVLLCFFPDHDDSVVLVVLVVCCVVVNDDDLVVDDPVSNCSRWFRNLLLLLLLLLQLLQQLLLLLQCLLLVHLQGGLCLQQLQLQLLLQLLVLCVPPPDPCNLVSSLVRLLVRSLVSNVQLDVQLDPPPAPRSVSSSVSSNVSNVVSNVVSVVSCVVVVVCNVVSVQLQLWASRPGGVVLSVLSVVLSVQLCVQCVVCLVLSVQVSVDDVSSVVVPHPSVVSSSSSSSSSSSSNSNSCSSIRDADLSNNQQLVVQCVVPNSRSNSSNVSSSSSSSSVSSVLQSCQPPVDPPDGHRSSVSNCVVRVVVVVVVVVVVVD